Protein 3PH1 (pdb70)

Foldseek 3Di:
DQPQCVVLSCVFDPPFQKDKDKFFKAWDQDDDDDDLPVLLCVLVVCVVVVVCPDDVVDPDVCPDDPVVVVVVVVVVVVQQVVQVVCVVDDDTGDIWIWIDTLFWIKTFYPDWDDFFRKGWMWGDLDPSGPDIRIFIWTWHDWDDDPHTIMTITTGDDSDDSSSVSVSVSSVVVVVVVVVD/DQVLQVVLSCVFDPPFQKDKDKFFKEWDFDPDFDDLVVLLCVLVVVVVVVDDPDPVVVVVVVVVVVVQQVVQVVCVVPDPTGDIDIKIDTLFWIKAFYPAFDDFFGWTWMWTDLDPSGRDIRIFTWTWPDWDQDVVGTITTTTGDDSDDSSSVSVSVSSVVVVVVVVD/DDDCVCVFPVVLCCVFDPPFQKDKFKFQKAWDLAADQDDLVVLLCCLVVLVVPDDDDPPDPPPDVPPHPCVVVVVVVVVVVVQLVVQVVCVVDDDTGDMWIKIDTLFWIKTWYPDWDAFQRKTWMWGDLPVSGRDIRIFIWTFHDWDDPDPTIMTRTTTDDSDDSSSVSVSVSSVVVVVVVVVVD/DCVCVQPVPLCCVFDPPFQKDKFKFFKAWDQDPPQADLVVQLCVLVVVVVVVDDCDPCRPDVDDDDDPVVVVVVVVVVVVQQVVQVVCVPPDDTGDIDIKMDTLFWIKDFYPDWDDFFRKTWMWTDLDDSGPDIRIFIWTWHDWGDPVPTIMTRTTGDDSDDSSSVSVSVSSVVVVVVPVDD

Solvent-accessible surface area: 34922 Å² total; per-residue (Å²): 117,9,115,59,10,84,84,7,33,85,82,0,22,36,154,39,62,30,4,80,25,148,17,20,12,19,23,96,75,31,90,126,50,28,56,64,51,68,4,6,53,9,0,44,3,2,6,62,20,45,70,65,44,78,143,110,84,42,133,76,154,33,118,53,52,117,25,18,38,20,9,17,1,17,5,22,3,1,11,32,0,2,5,59,19,2,77,75,68,42,114,121,33,81,121,16,46,2,36,0,0,17,84,0,0,14,2,24,6,114,127,54,39,95,99,48,22,64,3,0,1,42,0,22,19,7,129,84,3,5,11,34,1,63,1,23,2,62,3,48,12,37,29,59,67,75,148,104,64,20,0,0,0,116,7,39,118,13,43,127,4,0,74,37,2,0,77,104,18,3,121,35,36,69,141,102,82,112,84,169,200,13,95,55,12,77,86,6,32,81,81,0,17,39,155,39,64,28,3,78,20,170,12,13,4,16,22,88,71,27,102,100,76,29,52,79,47,61,3,43,56,10,5,87,4,13,20,66,33,105,153,149,59,59,106,19,19,47,72,11,21,3,18,3,33,1,4,24,38,0,2,5,38,14,0,84,102,70,32,121,131,38,67,129,29,56,3,32,0,0,17,61,0,0,31,1,43,6,106,133,53,40,92,97,56,27,77,0,0,0,39,0,20,16,14,99,153,5,2,10,34,0,65,0,21,4,59,5,55,18,36,24,56,108,50,142,87,45,55,0,1,0,76,3,44,118,10,42,129,26,3,79,54,3,0,82,140,26,3,120,56,25,64,116,136,105,125,122,131,183,51,102,35,12,103,65,10,84,85,9,26,85,76,0,18,42,146,47,61,29,5,68,26,142,12,25,15,14,15,107,68,113,46,103,34,65,56,85,60,68,8,41,50,8,6,81,4,1,14,75,32,46,68,128,79,80,141,51,45,45,102,35,188,34,158,22,79,95,39,23,10,71,8,22,3,3,2,24,1,1,7,35,0,2,5,64,19,0,88,64,82,38,127,148,32,78,114,18,49,2,33,0,0,20,76,0,0,6,2,32,10,112,133,53,42,97,84,55,29,84,1,1,0,21,0,21,11,20,110,79,2,12,15,48,1,34,2,46,1,48,3,38,14,36,25,59,72,72,157,70,74,15,0,0,0,97,9,40,120,13,37,126,25,4,79,50,4,0,77,141,16,2,127,70,16,75,127,82,75,112,76,116,119,120,94,25,11,99,70,11,86,84,6,30,84,72,0,19,39,153,39,59,30,7,66,34,144,9,23,4,11,11,89,86,72,100,68,114,23,45,79,52,63,4,18,57,8,2,51,4,2,8,40,20,69,76,81,107,92,168,89,18,61,74,81,165,72,51,152,46,66,51,18,43,44,8,14,1,1,2,16,2,2,7,31,0,2,1,72,3,0,94,87,83,29,132,145,34,79,105,24,61,5,30,0,0,16,60,0,0,6,1,34,11,109,127,50,36,94,100,50,28,72,6,3,0,25,0,32,22,8,129,87,4,6,8,34,1,50,1,26,2,58,2,50,16,36,26,56,59,75,168,83,68,10,0,0,0,80,8,43,121,12,38,125,14,2,75,48,3,0,81,136,18,3,125,50,42,70,127,106,113,124,74,201

Structure (mmCIF, N/CA/C/O backbone):
data_3PH1
#
_entry.id   3PH1
#
_cell.length_a   58.840
_cell.length_b   89.360
_cell.length_c   87.340
_cell.angle_alpha   90.00
_cell.angle_beta   105.40
_cell.angle_gamma   90.00
#
_symmetry.space_group_name_H-M   'P 1 21 1'
#
loop_
_entity.id
_entity.type
_entity.pdbx_description
1 polymer 'Putative uncharacterized protein'
2 non-polymer 'ACETATE ION'
3 water water
#
loop_
_atom_site.group_PDB
_atom_site.id
_atom_site.type_symbol
_atom_site.label_atom_id
_atom_site.label_alt_id
_atom_site.label_comp_id
_atom_site.label_asym_id
_atom_site.label_entity_id
_atom_site.label_seq_id
_atom_site.pdbx_PDB_ins_code
_atom_site.Cartn_x
_atom_site.Cartn_y
_atom_site.Cartn_z
_atom_site.occupancy
_atom_site.B_iso_or_equiv
_atom_site.auth_seq_id
_atom_site.auth_comp_id
_atom_site.auth_asym_id
_atom_site.auth_atom_id
_atom_site.pdbx_PDB_model_num
ATOM 1 N N . LEU A 1 7 ? 14.626 26.237 50.032 1.00 85.32 4 LEU A N 1
ATOM 2 C CA . LEU A 1 7 ? 14.593 26.928 48.714 1.00 85.37 4 LEU A CA 1
ATOM 3 C C . LEU A 1 7 ? 13.446 27.926 48.667 1.00 84.91 4 LEU A C 1
ATOM 4 O O . LEU A 1 7 ? 12.293 27.569 48.904 1.00 85.52 4 LEU A O 1
ATOM 9 N N . GLY A 1 8 ? 13.769 29.178 48.363 1.00 84.25 5 GLY A N 1
ATOM 10 C CA . GLY A 1 8 ? 12.750 30.207 48.296 1.00 83.07 5 GLY A CA 1
ATOM 11 C C . GLY A 1 8 ? 13.228 31.524 48.874 1.00 82.56 5 GLY A C 1
ATOM 12 O O . GLY A 1 8 ? 12.754 32.592 48.485 1.00 82.32 5 GLY A O 1
ATOM 13 N N . THR A 1 9 ? 14.169 31.456 49.809 1.00 81.72 6 THR A N 1
ATOM 14 C CA . THR A 1 9 ? 14.694 32.666 50.424 1.00 80.96 6 THR A CA 1
ATOM 15 C C . THR A 1 9 ? 15.440 33.493 49.386 1.00 80.21 6 THR A C 1
ATOM 16 O O . THR A 1 9 ? 15.663 34.687 49.574 1.00 80.39 6 THR A O 1
ATOM 20 N N . LEU A 1 10 ? 15.815 32.845 48.289 1.00 78.45 7 LEU A N 1
ATOM 21 C CA . LEU A 1 10 ? 16.539 33.498 47.204 1.00 76.46 7 LEU A CA 1
ATOM 22 C C . LEU A 1 10 ? 15.818 34.756 46.732 1.00 74.76 7 LEU A C 1
ATOM 23 O O . LEU A 1 10 ? 16.440 35.665 46.183 1.00 74.68 7 LEU A O 1
ATOM 28 N N . ALA A 1 11 ? 14.507 34.802 46.950 1.00 73.30 8 ALA A N 1
ATOM 29 C CA . ALA A 1 11 ? 13.692 35.944 46.540 1.00 72.19 8 ALA A CA 1
ATOM 30 C C . ALA A 1 11 ? 12.569 36.203 47.544 1.00 71.02 8 ALA A C 1
ATOM 31 O O . ALA A 1 11 ? 11.387 36.024 47.237 1.00 70.82 8 ALA A O 1
ATOM 33 N N . PRO A 1 12 ? 12.928 36.652 48.756 1.00 69.03 9 PRO A N 1
ATOM 34 C CA . PRO A 1 12 ? 11.995 36.948 49.847 1.00 66.93 9 PRO A CA 1
ATOM 35 C C . PRO A 1 12 ? 10.770 37.772 49.457 1.00 64.70 9 PRO A C 1
ATOM 36 O O . PRO A 1 12 ? 9.635 37.377 49.722 1.00 63.65 9 PRO A O 1
ATOM 40 N N . ALA A 1 13 ? 10.996 38.920 48.835 1.00 62.21 10 ALA A N 1
ATOM 41 C CA . ALA A 1 13 ? 9.882 39.770 48.455 1.00 60.70 10 ALA A CA 1
ATOM 42 C C . ALA A 1 13 ? 8.993 39.113 47.409 1.00 59.53 10 ALA A C 1
ATOM 43 O O . ALA A 1 13 ? 7.771 39.176 47.515 1.00 59.59 10 ALA A O 1
ATOM 45 N N . ALA A 1 14 ? 9.601 38.472 46.414 1.00 57.60 11 ALA A N 1
ATOM 46 C CA . ALA A 1 14 ? 8.839 37.823 45.345 1.00 57.44 11 ALA A CA 1
ATOM 47 C C . ALA A 1 14 ? 8.041 36.613 45.818 1.00 56.88 11 ALA A C 1
ATOM 48 O O . ALA A 1 14 ? 6.988 36.304 45.266 1.00 57.28 11 ALA A O 1
ATOM 50 N N . ASP A 1 15 ? 8.549 35.930 46.838 1.00 56.47 12 ASP A N 1
ATOM 51 C CA . ASP A 1 15 ? 7.883 34.747 47.371 1.00 55.59 12 ASP A CA 1
ATOM 52 C C . ASP A 1 15 ? 6.701 35.172 48.244 1.00 55.21 12 ASP A C 1
ATOM 53 O O . ASP A 1 15 ? 5.697 34.460 48.355 1.00 54.23 12 ASP A O 1
ATOM 58 N N . THR A 1 16 ? 6.822 36.347 48.853 1.00 53.98 13 THR A N 1
ATOM 59 C CA . THR A 1 16 ? 5.760 36.883 49.692 1.00 52.43 13 THR A CA 1
ATOM 60 C C . THR A 1 16 ? 4.652 37.456 48.810 1.00 51.14 13 THR A C 1
ATOM 61 O O . THR A 1 16 ? 3.465 37.313 49.115 1.00 50.96 13 THR A O 1
ATOM 65 N N . GLU A 1 17 ? 5.032 38.093 47.709 1.00 48.18 14 GLU A N 1
ATOM 66 C CA . GLU A 1 17 ? 4.030 38.666 46.826 1.00 47.47 14 GLU A CA 1
ATOM 67 C C . GLU A 1 17 ? 3.173 37.604 46.154 1.00 44.77 14 GLU A C 1
ATOM 68 O O . GLU A 1 17 ? 1.975 37.797 45.970 1.00 43.16 14 GLU A O 1
ATOM 74 N N . LEU A 1 18 ? 3.795 36.490 45.786 1.00 42.10 15 LEU A N 1
ATOM 75 C CA . LEU A 1 18 ? 3.089 35.415 45.106 1.00 42.59 15 LEU A CA 1
ATOM 76 C C . LEU A 1 18 ? 2.413 34.362 45.981 1.00 42.99 15 LEU A C 1
ATOM 77 O O . LEU A 1 18 ? 1.410 33.777 45.564 1.00 43.48 15 LEU A O 1
ATOM 82 N N . PHE A 1 19 ? 2.932 34.123 47.184 1.00 41.61 16 PHE A N 1
ATOM 83 C CA . PHE A 1 19 ? 2.352 33.082 48.031 1.00 41.48 16 PHE A CA 1
ATOM 84 C C . PHE A 1 19 ? 1.862 33.446 49.433 1.00 41.87 16 PHE A C 1
ATOM 85 O O . PHE A 1 19 ? 1.491 32.554 50.205 1.00 42.03 16 PHE A O 1
ATOM 93 N N . ALA A 1 20 ? 1.839 34.729 49.772 1.00 40.66 17 ALA A N 1
ATOM 94 C CA . ALA A 1 20 ? 1.393 35.119 51.108 1.00 40.55 17 ALA A CA 1
ATOM 95 C C . ALA A 1 20 ? -0.127 35.153 51.263 1.00 40.55 17 ALA A C 1
ATOM 96 O O . ALA A 1 20 ? -0.840 35.757 50.456 1.00 38.97 17 ALA A O 1
ATOM 98 N N . ASP A 1 21 ? -0.608 34.495 52.316 1.00 38.02 18 ASP A N 1
ATOM 99 C CA . ASP A 1 21 ? -2.028 34.443 52.623 1.00 37.62 18 ASP A CA 1
ATOM 100 C C . ASP A 1 21 ? -2.853 33.950 51.426 1.00 36.24 18 ASP A C 1
ATOM 101 O O . ASP A 1 21 ? -3.881 34.533 51.081 1.00 34.90 18 ASP A O 1
ATOM 106 N N . THR A 1 22 ? -2.397 32.871 50.792 1.00 35.11 19 THR A N 1
ATOM 107 C CA . THR A 1 22 ? -3.111 32.307 49.652 1.00 33.85 19 THR A CA 1
ATOM 108 C C . THR A 1 22 ? -2.659 30.875 49.389 1.00 34.03 19 THR A C 1
ATOM 109 O O . THR A 1 22 ? -1.480 30.553 49.533 1.00 33.33 19 THR A O 1
ATOM 113 N N . LEU A 1 23 ? -3.605 30.017 49.007 1.00 34.92 20 LEU A N 1
ATOM 114 C CA . LEU A 1 23 ? -3.314 28.611 48.735 1.00 36.08 20 LEU A CA 1
ATOM 115 C C . LEU A 1 23 ? -2.165 28.460 47.739 1.00 37.57 20 LEU A C 1
ATOM 116 O O . LEU A 1 23 ? -2.240 28.942 46.612 1.00 37.28 20 LEU A O 1
ATOM 121 N N . SER A 1 24 ? -1.101 27.799 48.173 1.00 37.55 21 SER A N 1
ATOM 122 C CA . SER A 1 24 ? 0.070 27.565 47.336 1.00 41.07 21 SER A CA 1
ATOM 123 C C . SER A 1 24 ? 0.403 26.082 47.397 1.00 43.53 21 SER A C 1
ATOM 124 O O . SER A 1 24 ? 0.643 25.536 48.474 1.00 43.82 21 SER A O 1
ATOM 127 N N . CYS A 1 25 ? 0.415 25.436 46.237 1.00 44.78 22 CYS A N 1
ATOM 128 C CA . CYS A 1 25 ? 0.696 24.011 46.173 1.00 46.95 22 CYS A CA 1
ATOM 129 C C . CYS A 1 25 ? 2.101 23.696 45.651 1.00 48.02 22 CYS A C 1
ATOM 130 O O . CYS A 1 25 ? 2.652 24.409 44.800 1.00 46.32 22 CYS A O 1
ATOM 133 N N . GLU A 1 26 ? 2.673 22.621 46.185 1.00 48.44 23 GLU A N 1
ATOM 134 C CA . GLU A 1 26 ? 4.003 22.161 45.803 1.00 49.89 23 GLU A CA 1
ATOM 135 C C . GLU A 1 26 ? 3.786 20.820 45.117 1.00 49.14 23 GLU A C 1
ATOM 136 O O . GLU A 1 26 ? 3.405 19.842 45.763 1.00 50.46 23 GLU A O 1
ATOM 142 N N . LEU A 1 27 ? 4.012 20.777 43.808 1.00 47.94 24 LEU A N 1
ATOM 143 C CA . LEU A 1 27 ? 3.813 19.553 43.046 1.00 46.64 24 LEU A CA 1
ATOM 144 C C . LEU A 1 27 ? 4.778 19.458 41.882 1.00 47.15 24 LEU A C 1
ATOM 145 O O . LEU A 1 27 ? 5.488 20.413 41.567 1.00 46.67 24 LEU A O 1
ATOM 150 N N . ARG A 1 28 ? 4.792 18.300 41.234 1.00 47.06 25 ARG A N 1
ATOM 151 C CA . ARG A 1 28 ? 5.671 18.098 40.097 1.00 47.45 25 ARG A CA 1
ATOM 152 C C . ARG A 1 28 ? 4.849 17.835 38.844 1.00 46.39 25 ARG A C 1
ATOM 153 O O . ARG A 1 28 ? 3.936 17.005 38.844 1.00 44.97 25 ARG A O 1
ATOM 161 N N . LEU A 1 29 ? 5.167 18.565 37.783 1.00 44.39 26 LEU A N 1
ATOM 162 C CA . LEU A 1 29 ? 4.484 18.400 36.508 1.00 44.58 26 LEU A CA 1
ATOM 163 C C . LEU A 1 29 ? 5.225 19.131 35.402 1.00 42.07 26 LEU A C 1
ATOM 164 O O . LEU A 1 29 ? 6.057 19.995 35.671 1.00 38.71 26 LEU A O 1
ATOM 169 N N . PRO A 1 30 ? 4.980 18.749 34.137 1.00 42.10 27 PRO A N 1
ATOM 170 C CA . PRO A 1 30 ? 5.686 19.457 33.068 1.00 41.85 27 PRO A CA 1
ATOM 171 C C . PRO A 1 30 ? 5.302 20.933 33.063 1.00 42.02 27 PRO A C 1
ATOM 172 O O . PRO A 1 30 ? 4.120 21.287 33.009 1.00 42.76 27 PRO A O 1
ATOM 176 N N . ALA A 1 31 ? 6.309 21.793 33.141 1.00 41.50 28 ALA A N 1
ATOM 177 C CA . ALA A 1 31 ? 6.080 23.227 33.164 1.00 42.01 28 ALA A CA 1
ATOM 178 C C . ALA A 1 31 ? 7.311 23.941 32.641 1.00 43.17 28 ALA A C 1
ATOM 179 O O . ALA A 1 31 ? 8.412 23.394 32.668 1.00 44.11 28 ALA A O 1
ATOM 181 N N . GLY A 1 32 ? 7.122 25.165 32.167 1.00 42.87 29 GLY A N 1
ATOM 182 C CA . GLY A 1 32 ? 8.232 25.939 31.646 1.00 42.26 29 GLY A CA 1
ATOM 183 C C . GLY A 1 32 ? 7.798 27.368 31.395 1.00 42.51 29 GLY A C 1
ATOM 184 O O . GLY A 1 32 ? 6.599 27.663 31.392 1.00 42.44 29 GLY A O 1
ATOM 185 N N . PHE A 1 33 ? 8.767 28.262 31.219 1.00 40.55 30 PHE A N 1
ATOM 186 C CA . PHE A 1 33 ? 8.472 29.660 30.942 1.00 39.73 30 PHE A CA 1
ATOM 187 C C . PHE A 1 33 ? 9.008 29.964 29.552 1.00 41.25 30 PHE A C 1
ATOM 188 O O . PHE A 1 33 ? 10.178 29.726 29.271 1.00 39.26 30 PHE A O 1
ATOM 196 N N . HIS A 1 34 ? 8.138 30.474 28.687 1.00 43.52 31 HIS A N 1
ATOM 197 C CA . HIS A 1 34 ? 8.507 30.794 27.317 1.00 45.58 31 HIS A CA 1
ATOM 198 C C . HIS A 1 34 ? 8.418 32.290 27.048 1.00 45.93 31 HIS A C 1
ATOM 199 O O . HIS A 1 34 ? 7.338 32.885 27.096 1.00 44.67 31 HIS A O 1
ATOM 206 N N . VAL A 1 35 ? 9.571 32.890 26.768 1.00 47.35 32 VAL A N 1
ATOM 207 C CA . VAL A 1 35 ? 9.652 34.317 26.484 1.00 46.40 32 VAL A CA 1
ATOM 208 C C . VAL A 1 35 ? 9.023 34.577 25.124 1.00 46.91 32 VAL A C 1
ATOM 209 O O . VAL A 1 35 ? 9.653 34.385 24.086 1.00 46.17 32 VAL A O 1
ATOM 213 N N . THR A 1 36 ? 7.768 34.995 25.130 1.00 49.01 33 THR A N 1
ATOM 214 C CA . THR A 1 36 ? 7.079 35.277 23.886 1.00 50.70 33 THR A CA 1
ATOM 215 C C . THR A 1 36 ? 6.518 36.681 23.898 1.00 53.42 33 THR A C 1
ATOM 216 O O . THR A 1 36 ? 6.185 37.219 24.952 1.00 52.06 33 THR A O 1
ATOM 220 N N . ALA A 1 37 ? 6.429 37.277 22.719 1.00 57.29 34 ALA A N 1
ATOM 221 C CA . ALA A 1 37 ? 5.900 38.618 22.604 1.00 61.44 34 ALA A CA 1
ATOM 222 C C . ALA A 1 37 ? 4.525 38.603 23.226 1.00 64.22 34 ALA A C 1
ATOM 223 O O . ALA A 1 37 ? 4.332 39.102 24.334 1.00 66.80 34 ALA A O 1
ATOM 225 N N . ASP A 1 38 ? 3.572 37.998 22.528 1.00 65.98 35 ASP A N 1
ATOM 226 C CA . ASP A 1 38 ? 2.218 37.964 23.031 1.00 68.44 35 ASP A CA 1
ATOM 227 C C . ASP A 1 38 ? 1.505 36.621 22.862 1.00 68.38 35 ASP A C 1
ATOM 228 O O . ASP A 1 38 ? 1.342 36.125 21.745 1.00 68.14 35 ASP A O 1
ATOM 233 N N . PRO A 1 39 ? 1.097 36.004 23.987 1.00 67.50 36 PRO A N 1
ATOM 234 C CA . PRO A 1 39 ? 0.389 34.720 24.019 1.00 67.31 36 PRO A CA 1
ATOM 235 C C . PRO A 1 39 ? -1.105 35.057 24.086 1.00 65.63 36 PRO A C 1
ATOM 236 O O . PRO A 1 39 ? -1.729 35.379 23.074 1.00 66.43 36 PRO A O 1
ATOM 240 N N . GLY A 1 40 ? -1.672 34.981 25.283 1.00 63.18 37 GLY A N 1
ATOM 241 C CA . GLY A 1 40 ? -3.061 35.352 25.445 1.00 58.88 37 GLY A CA 1
ATOM 242 C C . GLY A 1 40 ? -4.164 34.321 25.502 1.00 55.06 37 GLY A C 1
ATOM 243 O O . GLY A 1 40 ? -3.950 33.110 25.502 1.00 54.28 37 GLY A O 1
ATOM 244 N N . SER A 1 41 ? -5.370 34.873 25.556 1.00 52.19 38 SER A N 1
ATOM 245 C CA . SER A 1 41 ? -6.622 34.149 25.627 1.00 46.28 38 SER A CA 1
ATOM 246 C C . SER A 1 41 ? -6.881 33.517 26.983 1.00 43.76 38 SER A C 1
ATOM 247 O O . SER A 1 41 ? -6.448 32.401 27.280 1.00 40.44 38 SER A O 1
ATOM 250 N N . HIS A 1 42 ? -7.600 34.265 27.802 1.00 41.31 39 HIS A N 1
ATOM 251 C CA . HIS A 1 42 ? -7.980 33.820 29.121 1.00 39.21 39 HIS A CA 1
ATOM 252 C C . HIS A 1 42 ? -9.079 32.801 28.896 1.00 36.92 39 HIS A C 1
ATOM 253 O O . HIS A 1 42 ? -9.167 31.800 29.602 1.00 36.19 39 HIS A O 1
ATOM 260 N N . ALA A 1 43 ? -9.911 33.078 27.893 1.00 34.02 40 ALA A N 1
ATOM 261 C CA . ALA A 1 43 ? -11.030 32.210 27.531 1.00 32.43 40 ALA A CA 1
ATOM 262 C C . ALA A 1 43 ? -10.571 30.781 27.259 1.00 30.18 40 ALA A C 1
ATOM 263 O O . ALA A 1 43 ? -11.212 29.829 27.681 1.00 29.00 40 ALA A O 1
ATOM 265 N N . THR A 1 44 ? -9.463 30.641 26.543 1.00 27.34 41 THR A N 1
ATOM 266 C CA . THR A 1 44 ? -8.922 29.318 26.226 1.00 27.58 41 THR A CA 1
ATOM 267 C C . THR A 1 44 ? -8.383 28.640 27.493 1.00 27.47 41 THR A C 1
ATOM 268 O O . THR A 1 44 ? -8.551 27.434 27.688 1.00 24.66 41 THR A O 1
ATOM 272 N N . ALA A 1 45 ? -7.747 29.431 28.350 1.00 25.66 42 ALA A N 1
ATOM 273 C CA . ALA A 1 45 ? -7.201 28.934 29.601 1.00 26.64 42 ALA A CA 1
ATOM 274 C C . ALA A 1 45 ? -8.328 28.484 30.547 1.00 25.58 42 ALA A C 1
ATOM 275 O O . ALA A 1 45 ? -8.248 27.413 31.149 1.00 23.83 42 ALA A O 1
ATOM 277 N N . GLU A 1 46 ? -9.378 29.298 30.661 1.00 26.79 43 GLU A N 1
ATOM 278 C CA . GLU A 1 46 ? -10.507 28.984 31.535 1.00 27.51 43 GLU A CA 1
ATOM 279 C C . GLU A 1 46 ? -11.264 27.754 31.023 1.00 27.42 43 GLU A C 1
ATOM 280 O O . GLU A 1 46 ? -11.603 26.855 31.800 1.00 26.47 43 GLU A O 1
ATOM 286 N N . THR A 1 47 ? -11.512 27.716 29.718 1.00 25.73 44 THR A 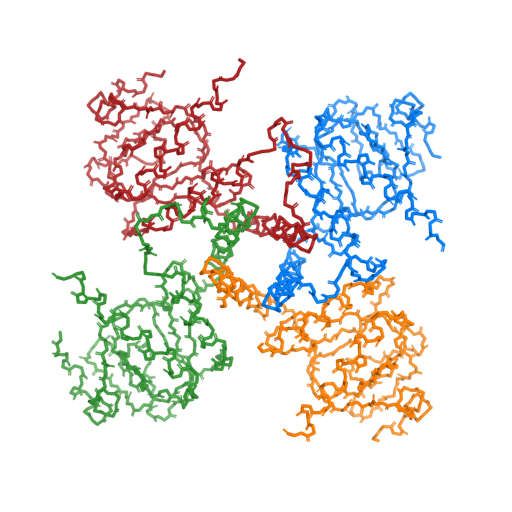N 1
ATOM 287 C CA . THR A 1 47 ? -12.208 26.584 29.116 1.00 25.33 44 THR A CA 1
ATOM 288 C C . THR A 1 47 ? -11.445 25.315 29.487 1.00 24.42 44 THR A C 1
ATOM 289 O O . THR A 1 47 ? -12.035 24.335 29.911 1.00 26.51 44 THR A O 1
ATOM 293 N N . LEU A 1 48 ? -10.127 25.341 29.340 1.00 22.25 45 LEU A N 1
ATOM 294 C CA . LEU A 1 48 ? -9.333 24.172 29.668 1.00 23.58 45 LEU A CA 1
ATOM 295 C C . LEU A 1 48 ? -9.482 23.715 31.127 1.00 24.20 45 LEU A C 1
ATOM 296 O O . LEU A 1 48 ? -9.746 22.542 31.387 1.00 24.98 45 LEU A O 1
ATOM 301 N N . LEU A 1 49 ? -9.313 24.636 32.072 1.00 24.51 46 LEU A N 1
ATOM 302 C CA . LEU A 1 49 ? -9.422 24.290 33.482 1.00 23.58 46 LEU A CA 1
ATOM 303 C C . LEU A 1 49 ? -10.818 23.838 33.879 1.00 24.71 46 LEU A C 1
ATOM 304 O O . LEU A 1 49 ? -10.962 22.845 34.580 1.00 26.72 46 LEU A O 1
ATOM 309 N N . ARG A 1 50 ? -11.849 24.555 33.438 1.00 24.93 47 ARG A N 1
ATOM 310 C CA . ARG A 1 50 ? -13.204 24.164 33.787 1.00 26.44 47 ARG A CA 1
ATOM 311 C C . ARG A 1 50 ? -13.549 22.806 33.207 1.00 27.23 47 ARG A C 1
ATOM 312 O O . ARG A 1 50 ? -14.120 21.950 33.888 1.00 25.92 47 ARG A O 1
ATOM 320 N N . SER A 1 51 ? -13.194 22.592 31.953 1.00 25.86 48 SER A N 1
ATOM 321 C CA . SER A 1 51 ? -13.508 21.321 31.336 1.00 28.51 48 SER A CA 1
ATOM 322 C C . SER A 1 51 ? -12.763 20.183 31.997 1.00 29.47 48 SER A C 1
ATOM 323 O O . SER A 1 51 ? -13.336 19.116 32.229 1.00 29.55 48 SER A O 1
ATOM 326 N N . LEU A 1 52 ? -11.494 20.416 32.319 1.00 31.59 49 LEU A N 1
ATOM 327 C CA . LEU A 1 52 ? -10.688 19.391 32.971 1.00 33.87 49 LEU A CA 1
ATOM 328 C C . LEU A 1 52 ? -11.359 18.947 34.256 1.00 34.46 49 LEU A C 1
ATOM 329 O O . LEU A 1 52 ? -11.507 17.752 34.505 1.00 35.06 49 LEU A O 1
ATOM 334 N N . GLY A 1 53 ? -11.760 19.931 35.058 1.00 34.63 50 GLY A N 1
ATOM 335 C CA . GLY A 1 53 ? -12.400 19.677 36.328 1.00 35.03 50 GLY A CA 1
ATOM 336 C C . GLY A 1 53 ? -13.634 18.812 36.231 1.00 36.87 50 GLY A C 1
ATOM 337 O O . GLY A 1 53 ? -13.820 17.907 37.047 1.00 36.98 50 GLY A O 1
ATOM 338 N N . GLN A 1 54 ? -14.486 19.087 35.250 1.00 35.99 51 GLN A N 1
ATOM 339 C CA . GLN A 1 54 ? -15.697 18.297 35.085 1.00 38.46 51 GLN A CA 1
ATOM 340 C C . GLN A 1 54 ? -15.374 16.848 34.753 1.00 38.72 51 GLN A C 1
ATOM 341 O O . GLN A 1 54 ? -15.960 15.939 35.338 1.00 38.51 51 GLN A O 1
ATOM 347 N N . VAL A 1 55 ? -14.431 16.637 33.834 1.00 39.40 52 VAL A N 1
ATOM 348 C CA . VAL A 1 55 ? -14.044 15.285 33.437 1.00 40.36 52 VAL A CA 1
ATOM 349 C C . VAL A 1 55 ? -13.208 14.620 34.535 1.00 43.90 52 VAL A C 1
ATOM 350 O O . VAL A 1 55 ? -13.097 13.397 34.589 1.00 41.19 52 VAL A O 1
ATOM 354 N N . GLU A 1 56 ? -12.628 15.431 35.414 1.00 47.67 53 GLU A N 1
ATOM 355 C CA . GLU A 1 56 ? -11.824 14.907 36.515 1.00 53.12 53 GLU A CA 1
ATOM 356 C C . GLU A 1 56 ? -12.761 14.287 37.555 1.00 56.65 53 GLU A C 1
ATOM 357 O O . GLU A 1 56 ? -12.466 13.233 38.117 1.00 56.20 53 GLU A O 1
ATOM 363 N N . ASP A 1 57 ? -13.896 14.946 37.797 1.00 62.14 54 ASP A N 1
ATOM 364 C CA . ASP A 1 57 ? -14.887 14.463 38.762 1.00 67.58 54 ASP A CA 1
ATOM 365 C C . ASP A 1 57 ? -15.661 13.267 38.206 1.00 70.95 54 ASP A C 1
ATOM 366 O O . ASP A 1 57 ? -16.239 12.480 38.960 1.00 70.90 54 ASP A O 1
ATOM 371 N N . LEU A 1 58 ? -15.675 13.143 36.882 1.00 74.63 55 LEU A N 1
ATOM 372 C CA . LEU A 1 58 ? -16.354 12.036 36.220 1.00 78.98 55 LEU A CA 1
ATOM 373 C C . LEU A 1 58 ? -15.666 10.769 36.725 1.00 82.74 55 LEU A C 1
ATOM 374 O O . LEU A 1 58 ? -16.159 9.657 36.535 1.00 83.77 55 LEU A O 1
ATOM 379 N N . ARG A 1 59 ? -14.520 10.954 37.375 1.00 87.19 56 ARG A N 1
ATOM 380 C CA . ARG A 1 59 ? -13.743 9.844 37.916 1.00 91.52 56 ARG A CA 1
ATOM 381 C C . ARG A 1 59 ? -14.300 9.333 39.246 1.00 94.56 56 ARG A C 1
ATOM 382 O O . ARG A 1 59 ? -14.263 10.032 40.261 1.00 94.64 56 ARG A O 1
ATOM 384 N N . SER A 1 60 ? -14.813 8.104 39.219 1.00 98.59 57 SER A N 1
ATOM 385 C CA . SER A 1 60 ? -15.378 7.435 40.389 1.00 102.33 57 SER A CA 1
ATOM 386 C C . SER A 1 60 ? -16.244 8.346 41.265 1.00 104.87 57 SER A C 1
ATOM 387 O O . SER A 1 60 ? -16.916 9.249 40.758 1.00 105.02 57 SER A O 1
ATOM 390 N N . GLU A 1 61 ? -16.220 8.103 42.577 1.00 107.72 58 GLU A N 1
ATOM 391 C CA . GLU A 1 61 ? -17.013 8.879 43.532 1.00 110.27 58 GLU A CA 1
ATOM 392 C C . GLU A 1 61 ? -18.482 8.770 43.153 1.00 111.84 58 GLU A C 1
ATOM 393 O O . GLU A 1 61 ? -19.015 9.623 42.439 1.00 112.17 58 GLU A O 1
ATOM 399 N N . ASP A 1 62 ? -19.121 7.708 43.641 1.00 113.44 59 ASP A N 1
ATOM 400 C CA . ASP A 1 62 ? -20.526 7.419 43.362 1.00 114.93 59 ASP A CA 1
ATOM 401 C C . ASP A 1 62 ? -20.553 6.709 42.007 1.00 115.69 59 ASP A C 1
ATOM 402 O O . ASP A 1 62 ? -21.556 6.107 41.617 1.00 115.82 59 ASP A O 1
ATOM 407 N N . SER A 1 63 ? -19.422 6.786 41.308 1.00 116.22 60 SER A N 1
ATOM 408 C CA . SER A 1 63 ? -19.239 6.166 39.999 1.00 116.57 60 SER A CA 1
ATOM 409 C C . SER A 1 63 ? -20.184 6.702 38.925 1.00 117.16 60 SER A C 1
ATOM 410 O O . SER A 1 63 ? -19.925 6.541 37.732 1.00 117.23 60 SER A O 1
ATOM 413 N N . SER A 1 64 ? -21.275 7.339 39.346 1.00 117.74 61 SER A N 1
ATOM 414 C CA . SER A 1 64 ? -22.247 7.893 38.407 1.00 118.14 61 SER A CA 1
ATOM 415 C C . SER A 1 64 ? -23.405 8.605 39.107 1.00 118.33 61 SER A C 1
ATOM 416 O O . SER A 1 64 ? -23.964 8.096 40.081 1.00 118.40 61 SER A O 1
ATOM 419 N N . GLU A 1 65 ? -23.756 9.787 38.602 1.00 118.39 62 GLU A N 1
ATOM 420 C CA . GLU A 1 65 ? -24.853 10.581 39.154 1.00 118.18 62 GLU A CA 1
ATOM 421 C C . GLU A 1 65 ? -26.166 9.831 38.955 1.00 117.84 62 GLU A C 1
ATOM 422 O O . GLU A 1 65 ? -27.159 10.090 39.637 1.00 117.81 62 GLU A O 1
ATOM 428 N N . GLU A 1 66 ? -26.150 8.902 38.004 1.00 117.33 63 GLU A N 1
ATOM 429 C CA . GLU A 1 66 ? -27.307 8.078 37.680 1.00 116.56 63 GLU A CA 1
ATOM 430 C C . GLU A 1 66 ? -26.967 7.180 36.496 1.00 115.78 63 GLU A C 1
ATOM 431 O O . GLU A 1 66 ? -26.982 7.622 35.347 1.00 115.82 63 GLU A O 1
ATOM 437 N N . ARG A 1 67 ? -26.652 5.922 36.793 1.00 114.71 64 ARG A N 1
ATOM 438 C CA . ARG A 1 67 ? -26.301 4.934 35.779 1.00 113.55 64 ARG A CA 1
ATOM 439 C C . ARG A 1 67 ? -27.100 5.088 34.480 1.00 112.39 64 ARG A C 1
ATOM 440 O O . ARG A 1 67 ? -26.622 5.699 33.522 1.00 112.30 64 ARG A O 1
ATOM 448 N N . GLY A 1 68 ? -28.310 4.536 34.447 1.00 110.66 65 GLY A N 1
ATOM 449 C CA . GLY A 1 68 ? -29.136 4.641 33.256 1.00 108.07 65 GLY A CA 1
ATOM 450 C C . GLY A 1 68 ? -29.491 6.083 32.940 1.00 106.35 65 GLY A C 1
ATOM 451 O O . GLY A 1 68 ? -28.863 6.715 32.091 1.00 106.57 65 GLY A O 1
ATOM 452 N N . GLU A 1 69 ? -30.505 6.602 33.626 1.00 104.43 66 GLU A N 1
ATOM 453 C CA . GLU A 1 69 ? -30.951 7.980 33.436 1.00 102.67 66 GLU A CA 1
ATOM 454 C C . GLU A 1 69 ? -31.414 8.255 32.002 1.00 100.81 66 GLU A C 1
ATOM 455 O O . GLU A 1 69 ? -32.387 7.665 31.530 1.00 100.98 66 GLU A O 1
ATOM 461 N N . LEU A 1 70 ? -30.716 9.153 31.315 1.00 98.03 67 LEU A N 1
ATOM 462 C CA . LEU A 1 70 ? -31.054 9.519 29.944 1.00 95.17 67 LEU A CA 1
ATOM 463 C C . LEU A 1 70 ? -31.109 8.325 28.991 1.00 92.71 67 LEU A C 1
ATOM 464 O O . LEU A 1 70 ? -30.703 7.216 29.343 1.00 92.34 67 LEU A O 1
ATOM 469 N N . PRO A 1 71 ? -31.624 8.541 27.767 1.00 90.07 68 PRO A N 1
ATOM 470 C CA . PRO A 1 71 ? -31.733 7.487 26.756 1.00 87.73 68 PRO A CA 1
ATOM 471 C C . PRO A 1 71 ? -30.427 6.729 26.566 1.00 85.60 68 PRO A C 1
ATOM 472 O O . PRO A 1 71 ? -29.345 7.278 26.764 1.00 86.07 68 PRO A O 1
ATOM 476 N N . LEU A 1 72 ? -30.532 5.468 26.172 1.00 82.71 69 LEU A N 1
ATOM 477 C CA . LEU A 1 72 ? -29.352 4.649 25.958 1.00 79.38 69 LEU A CA 1
ATOM 478 C C . LEU A 1 72 ? -28.467 5.194 24.833 1.00 76.64 69 LEU A C 1
ATOM 479 O O . LEU A 1 72 ? -27.246 5.049 24.879 1.00 76.47 69 LEU A O 1
ATOM 484 N N . LEU A 1 73 ? -29.075 5.822 23.827 1.00 72.75 70 LEU A N 1
ATOM 485 C CA . LEU A 1 73 ? -28.309 6.375 22.709 1.00 68.45 70 LEU A CA 1
ATOM 486 C C . LEU A 1 73 ? -27.310 7.409 23.215 1.00 65.32 70 LEU A C 1
ATOM 487 O O . LEU A 1 73 ? -26.179 7.495 22.735 1.00 63.33 70 LEU A O 1
ATOM 492 N N . VAL A 1 74 ? -27.748 8.197 24.189 1.00 62.39 71 VAL A N 1
ATOM 493 C CA . VAL A 1 74 ? -26.912 9.234 24.778 1.00 59.47 71 VAL A CA 1
ATOM 494 C C . VAL A 1 74 ? -25.689 8.640 25.472 1.00 57.87 71 VAL A C 1
ATOM 495 O O . VAL A 1 74 ? -24.564 9.082 25.246 1.00 57.26 71 VAL A O 1
ATOM 499 N N . GLN A 1 75 ? -25.916 7.639 26.317 1.00 56.10 72 GLN A N 1
ATOM 500 C CA . GLN A 1 75 ? -24.833 6.986 27.045 1.00 54.89 72 GLN A CA 1
ATOM 501 C C . GLN A 1 75 ? -23.751 6.529 26.075 1.00 51.65 72 GLN A C 1
ATOM 502 O O . GLN A 1 75 ? -22.559 6.689 26.320 1.00 51.00 72 GLN A O 1
ATOM 508 N N . ARG A 1 76 ? -24.191 5.968 24.959 1.00 48.08 73 ARG A N 1
ATOM 509 C CA . ARG A 1 76 ? -23.303 5.474 23.931 1.00 45.94 73 ARG A CA 1
ATOM 510 C C . ARG A 1 76 ? -22.552 6.615 23.182 1.00 43.99 73 ARG A C 1
ATOM 511 O O . ARG A 1 76 ? -21.381 6.455 22.816 1.00 41.94 73 ARG A O 1
ATOM 519 N N . MET A 1 77 ? -23.217 7.753 22.962 1.00 41.35 74 MET A N 1
ATOM 520 C CA . MET A 1 77 ? -22.555 8.888 22.303 1.00 38.73 74 MET A CA 1
ATOM 521 C C . MET A 1 77 ? -21.439 9.363 23.234 1.00 37.01 74 MET A C 1
ATOM 522 O O . MET A 1 77 ? -20.343 9.705 22.780 1.00 37.98 74 MET A O 1
ATOM 527 N N . ASP A 1 78 ? -21.723 9.389 24.535 1.00 35.67 75 ASP A N 1
ATOM 528 C CA . ASP A 1 78 ? -20.734 9.805 25.528 1.00 35.65 75 ASP A CA 1
ATOM 529 C C . ASP A 1 78 ? -19.508 8.899 25.458 1.00 34.78 75 ASP A C 1
ATOM 530 O O . ASP A 1 78 ? -18.370 9.355 25.613 1.00 34.73 75 ASP A O 1
ATOM 535 N N . ALA A 1 79 ? -19.743 7.613 25.222 1.00 32.42 76 ALA A N 1
ATOM 536 C CA . ALA A 1 79 ? -18.655 6.656 25.120 1.00 30.41 76 ALA A CA 1
ATOM 537 C C . ALA A 1 79 ? -17.778 7.024 23.932 1.00 29.54 76 ALA A C 1
ATOM 538 O O . ALA A 1 79 ? -16.553 7.076 24.049 1.00 29.25 76 ALA A O 1
ATOM 540 N N . LYS A 1 80 ? -18.412 7.292 22.793 1.00 29.92 77 LYS A N 1
ATOM 541 C CA . LYS A 1 80 ? -17.686 7.672 21.581 1.00 30.53 77 LYS A CA 1
ATOM 542 C C . LYS A 1 80 ? -16.826 8.910 21.842 1.00 29.05 77 LYS A C 1
ATOM 543 O O . LYS A 1 80 ? -15.730 9.042 21.289 1.00 29.92 77 LYS A O 1
ATOM 549 N N . LEU A 1 81 ? -17.335 9.817 22.674 1.00 27.62 78 LEU A N 1
ATOM 550 C CA . LEU A 1 81 ? -16.593 11.019 23.025 1.00 28.04 78 LEU A CA 1
ATOM 551 C C . LEU A 1 81 ? -15.317 10.633 23.755 1.00 27.54 78 LEU A C 1
ATOM 552 O O . LEU A 1 81 ? -14.247 11.152 23.447 1.00 24.90 78 LEU A O 1
ATOM 557 N N . ASP A 1 82 ? -15.437 9.712 24.716 1.00 27.84 79 ASP A N 1
ATOM 558 C CA . ASP A 1 82 ? -14.286 9.232 25.477 1.00 27.91 79 ASP A CA 1
ATOM 559 C C . ASP A 1 82 ? -13.246 8.673 24.514 1.00 26.48 79 ASP A C 1
ATOM 560 O O . ASP A 1 82 ? -12.053 8.951 24.637 1.00 25.70 79 ASP A O 1
ATOM 565 N N . LEU A 1 83 ? -13.713 7.889 23.549 1.00 25.12 80 LEU A N 1
ATOM 566 C CA . LEU A 1 83 ? -12.831 7.299 22.553 1.00 24.84 80 LEU A CA 1
ATOM 567 C C . LEU A 1 83 ? -12.142 8.371 21.704 1.00 23.66 80 LEU A C 1
ATOM 568 O O . LEU A 1 83 ? -10.935 8.341 21.530 1.00 22.47 80 LEU A O 1
ATOM 573 N N . ILE A 1 84 ? -12.914 9.327 21.191 1.00 24.10 81 ILE A N 1
ATOM 574 C CA . ILE A 1 84 ? -12.356 10.395 20.361 1.00 23.11 81 ILE A CA 1
ATOM 575 C C . ILE A 1 84 ? -11.284 11.165 21.121 1.00 23.53 81 ILE A C 1
ATOM 576 O O . ILE A 1 84 ? -10.195 11.393 20.606 1.00 22.29 81 ILE A O 1
ATOM 581 N N . LEU A 1 85 ? -11.585 11.549 22.356 1.00 22.59 82 LEU A N 1
ATOM 582 C CA . LEU A 1 85 ? -10.629 12.304 23.153 1.00 23.80 82 LEU A CA 1
ATOM 583 C C . LEU A 1 85 ? -9.342 11.503 23.333 1.00 23.75 82 LEU A C 1
ATOM 584 O O . LEU A 1 85 ? -8.239 12.032 23.162 1.00 23.09 82 LEU A O 1
ATOM 589 N N . ALA A 1 86 ? -9.481 10.221 23.658 1.00 24.78 83 ALA A N 1
ATOM 590 C CA . ALA A 1 86 ? -8.312 9.382 23.856 1.00 25.86 83 ALA A CA 1
ATOM 591 C C . ALA A 1 86 ? -7.481 9.326 22.580 1.00 26.13 83 ALA A C 1
ATOM 592 O O . ALA A 1 86 ? -6.283 9.604 22.605 1.00 25.95 83 ALA A O 1
ATOM 594 N N . LEU A 1 87 ? -8.123 8.978 21.468 1.00 27.68 84 LEU A N 1
ATOM 595 C CA . LEU A 1 87 ? -7.437 8.883 20.178 1.00 28.95 84 LEU A CA 1
ATOM 596 C C . LEU A 1 87 ? -6.730 10.177 19.776 1.00 29.24 84 LEU A C 1
ATOM 597 O O . LEU A 1 87 ? -5.553 10.161 19.431 1.00 27.68 84 LEU A O 1
ATOM 602 N N . ILE A 1 88 ? -7.435 11.302 19.831 1.00 30.72 85 ILE A N 1
ATOM 603 C CA . ILE A 1 88 ? -6.809 12.562 19.466 1.00 30.45 85 ILE A CA 1
ATOM 604 C C . ILE A 1 88 ? -5.656 12.851 20.423 1.00 29.02 85 ILE A C 1
ATOM 605 O O . ILE A 1 88 ? -4.640 13.409 20.029 1.00 25.71 85 ILE A O 1
ATOM 610 N N . GLY A 1 89 ? -5.815 12.455 21.681 1.00 30.41 86 GLY A N 1
ATOM 611 C CA . GLY A 1 89 ? -4.747 12.662 22.644 1.00 30.74 86 GLY A CA 1
ATOM 612 C C . GLY A 1 89 ? -3.517 11.880 22.214 1.00 31.45 86 GLY A C 1
ATOM 613 O O . GLY A 1 89 ? -2.395 12.383 22.245 1.00 29.78 86 GLY A O 1
ATOM 614 N N . ARG A 1 90 ? -3.733 10.638 21.798 1.00 31.83 87 ARG A N 1
ATOM 615 C CA . ARG A 1 90 ? -2.643 9.780 21.347 1.00 33.15 87 ARG A CA 1
ATOM 616 C C . ARG A 1 90 ? -1.931 10.392 20.137 1.00 33.97 87 ARG A C 1
ATOM 617 O O . ARG A 1 90 ? -0.703 10.379 20.068 1.00 33.13 87 ARG A O 1
ATOM 625 N N . LEU A 1 91 ? -2.713 10.932 19.197 1.00 34.26 88 LEU A N 1
ATOM 626 C CA . LEU A 1 91 ? -2.176 11.549 17.980 1.00 35.05 88 LEU A CA 1
ATOM 627 C C . LEU A 1 91 ? -1.309 12.748 18.335 1.00 34.37 88 LEU A C 1
ATOM 628 O O . LEU A 1 91 ? -0.214 12.918 17.794 1.00 35.60 88 LEU A O 1
ATOM 633 N N . VAL A 1 92 ? -1.802 13.578 19.252 1.00 32.80 89 VAL A N 1
ATOM 634 C CA . VAL A 1 92 ? -1.069 14.751 19.683 1.00 32.23 89 VAL A CA 1
ATOM 635 C C . VAL A 1 92 ? 0.294 14.361 20.256 1.00 34.14 89 VAL A C 1
ATOM 636 O O . VAL A 1 92 ? 1.279 15.059 20.034 1.00 32.79 89 VAL A O 1
ATOM 640 N N . ARG A 1 93 ? 0.345 13.238 20.974 1.00 36.60 90 ARG A N 1
ATOM 641 C CA . ARG A 1 93 ? 1.588 12.755 21.588 1.00 39.05 90 ARG A CA 1
ATOM 642 C C . ARG A 1 93 ? 2.605 12.237 20.564 1.00 40.96 90 ARG A C 1
ATOM 643 O O . ARG A 1 93 ? 3.813 12.243 20.814 1.00 40.99 90 ARG A O 1
ATOM 651 N N . GLN A 1 94 ? 2.114 11.785 19.412 1.00 41.93 91 GLN A N 1
ATOM 652 C CA . GLN A 1 94 ? 2.989 11.272 18.371 1.00 42.81 91 GLN A CA 1
ATOM 653 C C . GLN A 1 94 ? 3.968 12.329 17.842 1.00 45.12 91 GLN A C 1
ATOM 654 O O . GLN A 1 94 ? 5.041 11.981 17.349 1.00 47.10 91 GLN A O 1
ATOM 660 N N . SER A 1 95 ? 3.617 13.611 17.958 1.00 46.43 92 SER A N 1
ATOM 661 C CA . SER A 1 95 ? 4.486 14.665 17.433 1.00 48.81 92 SER A CA 1
ATOM 662 C C . SER A 1 95 ? 4.627 15.928 18.274 1.00 50.60 92 SER A C 1
ATOM 663 O O . SER A 1 95 ? 5.039 16.969 17.767 1.00 49.79 92 SER A O 1
ATOM 666 N N . ASP A 1 96 ? 4.304 15.848 19.554 1.00 52.40 93 ASP A N 1
ATOM 667 C CA . ASP A 1 96 ? 4.407 17.025 20.402 1.00 55.84 93 ASP A CA 1
ATOM 668 C C . ASP A 1 96 ? 5.732 17.064 21.151 1.00 56.78 93 ASP A C 1
ATOM 669 O O . ASP A 1 96 ? 6.500 16.103 21.139 1.00 56.90 93 ASP A O 1
ATOM 674 N N . THR A 1 97 ? 5.989 18.192 21.801 1.00 58.44 94 THR A N 1
ATOM 675 C CA . THR A 1 97 ? 7.200 18.370 22.582 1.00 60.09 94 THR A CA 1
ATOM 676 C C . THR A 1 97 ? 6.823 18.320 24.062 1.00 60.13 94 THR A C 1
ATOM 677 O O . THR A 1 97 ? 6.039 19.141 24.541 1.00 60.54 94 THR A O 1
ATOM 681 N N . ARG A 1 98 ? 7.365 17.346 24.781 1.00 59.84 95 ARG A N 1
ATOM 682 C CA . ARG A 1 98 ? 7.079 17.227 26.203 1.00 61.05 95 ARG A CA 1
ATOM 683 C C . ARG A 1 98 ? 7.805 18.353 26.930 1.00 59.83 95 ARG A C 1
ATOM 684 O O . ARG A 1 98 ? 8.829 18.844 26.454 1.00 59.64 95 ARG A O 1
ATOM 692 N N . LEU A 1 99 ? 7.272 18.775 28.072 1.00 58.11 96 LEU A N 1
ATOM 693 C CA . LEU A 1 99 ? 7.921 19.815 28.862 1.00 56.68 96 LEU A CA 1
ATOM 694 C C . LEU A 1 99 ? 8.578 19.125 30.047 1.00 55.40 96 LEU A C 1
ATOM 695 O O . LEU A 1 99 ? 8.029 18.178 30.603 1.00 54.99 96 LEU A O 1
ATOM 700 N N . ALA A 1 100 ? 9.758 19.595 30.425 1.00 54.32 97 ALA A N 1
ATOM 701 C CA . ALA A 1 100 ? 10.488 19.009 31.539 1.00 53.85 97 ALA A CA 1
ATOM 702 C C . ALA A 1 100 ? 9.647 18.917 32.808 1.00 53.69 97 ALA A C 1
ATOM 703 O O . ALA A 1 100 ? 8.961 19.873 33.176 1.00 52.93 97 ALA A O 1
ATOM 705 N N . LEU A 1 101 ? 9.684 17.762 33.468 1.00 52.81 98 LEU A N 1
ATOM 706 C CA . LEU A 1 101 ? 8.952 17.610 34.717 1.00 53.47 98 LEU A CA 1
ATOM 707 C C . LEU A 1 101 ? 9.712 18.431 35.747 1.00 53.33 98 LEU A C 1
ATOM 708 O O . LEU A 1 101 ? 10.937 18.531 35.697 1.00 53.63 98 LEU A O 1
ATOM 713 N N . GLY A 1 102 ? 8.990 19.028 36.679 1.00 52.75 99 GLY A N 1
ATOM 714 C CA . GLY A 1 102 ? 9.659 19.826 37.679 1.00 52.45 99 GLY A CA 1
ATOM 715 C C . GLY A 1 102 ? 8.760 20.162 38.842 1.00 52.09 99 GLY A C 1
ATOM 716 O O . GLY A 1 102 ? 7.531 20.123 38.741 1.00 51.77 99 GLY A O 1
ATOM 717 N N . THR A 1 103 ? 9.390 20.479 39.963 1.00 51.18 100 THR A N 1
ATOM 718 C CA . THR A 1 103 ? 8.662 20.848 41.156 1.00 49.03 100 THR A CA 1
ATOM 719 C C . THR A 1 103 ? 8.393 22.327 41.003 1.00 47.70 100 THR A C 1
ATOM 720 O O . THR A 1 103 ? 9.242 23.072 40.514 1.00 47.59 100 THR A O 1
ATOM 724 N N . VAL A 1 104 ? 7.204 22.746 41.407 1.00 45.78 101 VAL A N 1
ATOM 725 C CA . VAL A 1 104 ? 6.815 24.138 41.283 1.00 43.03 101 VAL A CA 1
ATOM 726 C C . VAL A 1 104 ? 5.874 24.533 42.412 1.00 42.80 101 VAL A C 1
ATOM 727 O O . VAL A 1 104 ? 5.144 23.698 42.934 1.00 44.03 101 VAL A O 1
ATOM 731 N N . HIS A 1 105 ? 5.907 25.802 42.800 1.00 41.13 102 HIS A N 1
ATOM 732 C CA . HIS A 1 105 ? 5.008 26.291 43.831 1.00 39.72 102 HIS A CA 1
ATOM 733 C C . HIS A 1 105 ? 4.037 27.153 43.031 1.00 37.92 102 HIS A C 1
ATOM 734 O O . HIS A 1 105 ? 4.436 28.122 42.375 1.00 35.03 102 HIS A O 1
ATOM 741 N N . TRP A 1 106 ? 2.760 26.792 43.096 1.00 35.28 103 TRP A N 1
ATOM 742 C CA . TRP A 1 106 ? 1.730 27.458 42.304 1.00 32.91 103 TRP A CA 1
ATOM 743 C C . TRP A 1 106 ? 0.576 28.064 43.104 1.00 32.79 103 TRP A C 1
ATOM 744 O O . TRP A 1 106 ? -0.049 27.390 43.929 1.00 33.80 103 TRP A O 1
ATOM 755 N N . SER A 1 107 ? 0.300 29.341 42.854 1.00 30.98 104 SER A N 1
ATOM 756 C CA . SER A 1 107 ? -0.798 30.041 43.522 1.00 31.25 104 SER A CA 1
ATOM 757 C C . SER A 1 107 ? -1.603 30.729 42.427 1.00 29.96 104 SER A C 1
ATOM 758 O O . SER A 1 107 ? -1.198 30.732 41.262 1.00 30.83 104 SER A O 1
ATOM 761 N N . VAL A 1 108 ? -2.736 31.308 42.796 1.00 28.26 105 VAL A N 1
ATOM 762 C CA . VAL A 1 108 ? -3.574 31.991 41.833 1.00 28.81 105 VAL A CA 1
ATOM 763 C C . VAL A 1 108 ? -2.886 33.258 41.332 1.00 30.95 105 VAL A C 1
ATOM 764 O O . VAL A 1 108 ? -3.298 33.838 40.326 1.00 32.26 105 VAL A O 1
ATOM 768 N N . ARG A 1 109 ? -1.826 33.672 42.019 1.00 30.83 106 ARG A N 1
ATOM 769 C CA . ARG A 1 109 ? -1.119 34.896 41.659 1.00 32.32 106 ARG A CA 1
ATOM 770 C C . ARG A 1 109 ? 0.133 34.684 40.811 1.00 32.98 106 ARG A C 1
ATOM 771 O O . ARG A 1 109 ? 0.503 35.549 40.008 1.00 33.58 106 ARG A O 1
ATOM 779 N N . GLY A 1 110 ? 0.776 33.533 40.976 1.00 31.93 107 GLY A N 1
ATOM 780 C CA . GLY A 1 110 ? 1.977 33.263 40.212 1.00 30.96 107 GLY A CA 1
ATOM 781 C C . GLY A 1 110 ? 2.538 31.867 40.411 1.00 32.82 107 GLY A C 1
ATOM 782 O O . GLY A 1 110 ? 1.899 31.005 41.015 1.00 29.43 107 GLY A O 1
ATOM 783 N N . ILE A 1 111 ? 3.752 31.645 39.914 1.00 33.91 108 ILE A N 1
ATOM 784 C CA . ILE A 1 111 ? 4.388 30.337 40.019 1.00 34.54 108 ILE A CA 1
ATOM 785 C C . ILE A 1 111 ? 5.902 30.460 40.097 1.00 36.03 108 ILE A C 1
ATOM 786 O O . ILE A 1 111 ? 6.497 31.371 39.532 1.00 36.15 108 ILE A O 1
ATOM 791 N N . ARG A 1 112 ? 6.518 29.536 40.814 1.00 38.31 109 ARG A N 1
ATOM 792 C CA . ARG A 1 112 ? 7.966 29.512 40.951 1.00 40.77 109 ARG A CA 1
ATOM 793 C C . ARG A 1 112 ? 8.381 28.184 40.340 1.00 41.53 109 ARG A C 1
ATOM 794 O O . ARG A 1 112 ? 7.898 27.134 40.759 1.00 39.81 109 ARG A O 1
ATOM 802 N N . LEU A 1 113 ? 9.262 28.230 39.347 1.00 42.87 110 LEU A N 1
ATOM 803 C CA . LEU A 1 113 ? 9.699 27.009 38.691 1.00 44.41 110 LEU A CA 1
ATOM 804 C C . LEU A 1 113 ? 11.166 27.054 38.272 1.00 46.98 110 LEU A C 1
ATOM 805 O O . LEU A 1 113 ? 11.814 28.096 38.342 1.00 48.03 110 LEU A O 1
ATOM 810 N N . ALA A 1 114 ? 11.686 25.906 37.854 1.00 49.13 111 ALA A N 1
ATOM 811 C CA . ALA A 1 114 ? 13.076 25.802 37.436 1.00 53.12 111 ALA A CA 1
ATOM 812 C C . ALA A 1 114 ? 13.196 25.979 35.929 1.00 54.93 111 ALA A C 1
ATOM 813 O O . ALA A 1 114 ? 12.576 25.241 35.156 1.00 56.50 111 ALA A O 1
ATOM 815 N N . SER A 1 115 ? 13.995 26.960 35.521 1.00 55.88 112 SER A N 1
ATOM 816 C CA . SER A 1 115 ? 14.213 27.248 34.109 1.00 57.84 112 SER A CA 1
ATOM 817 C C . SER A 1 115 ? 15.640 26.886 33.702 1.00 58.51 112 SER A C 1
ATOM 818 O O . SER A 1 115 ? 16.563 26.961 34.512 1.00 58.61 112 SER A O 1
ATOM 821 N N . PRO A 1 116 ? 15.836 26.467 32.444 1.00 59.22 113 PRO A N 1
ATOM 822 C CA . PRO A 1 116 ? 17.185 26.110 31.984 1.00 59.81 113 PRO A CA 1
ATOM 823 C C . PRO A 1 116 ? 18.127 27.327 31.905 1.00 60.17 113 PRO A C 1
ATOM 824 O O . PRO A 1 116 ? 19.347 27.176 31.808 1.00 59.57 113 PRO A O 1
ATOM 828 N N . HIS A 1 117 ? 17.545 28.526 31.956 1.00 60.98 114 HIS A N 1
ATOM 829 C CA . HIS A 1 117 ? 18.297 29.784 31.920 1.00 62.01 114 HIS A CA 1
ATOM 830 C C . HIS A 1 117 ? 17.616 30.818 32.814 1.00 61.90 114 HIS A C 1
ATOM 831 O O . HIS A 1 117 ? 16.472 30.627 33.236 1.00 62.09 114 HIS A O 1
ATOM 838 N N . ALA A 1 118 ? 18.318 31.913 33.092 1.00 60.75 115 ALA A N 1
ATOM 839 C CA . ALA A 1 118 ? 17.782 32.977 33.936 1.00 59.62 115 ALA A CA 1
ATOM 840 C C . ALA A 1 118 ? 17.251 34.125 33.085 1.00 58.76 115 ALA A C 1
ATOM 841 O O . ALA A 1 118 ? 17.596 34.243 31.907 1.00 57.98 115 ALA A O 1
ATOM 843 N N . HIS A 1 119 ? 16.402 34.959 33.684 1.00 57.52 116 HIS A N 1
ATOM 844 C CA . HIS A 1 119 ? 15.830 36.109 32.987 1.00 57.58 116 HIS A CA 1
ATOM 845 C C . HIS A 1 119 ? 15.702 37.288 33.937 1.00 57.23 116 HIS A C 1
ATOM 846 O O . HIS A 1 119 ? 15.384 37.118 35.113 1.00 58.44 116 HIS A O 1
ATOM 853 N N . PRO A 1 120 ? 15.952 38.505 33.436 1.00 56.17 117 PRO A N 1
ATOM 854 C CA . PRO A 1 120 ? 15.856 39.704 34.269 1.00 55.51 117 PRO A CA 1
ATOM 855 C C . PRO A 1 120 ? 14.415 40.052 34.617 1.00 54.60 117 PRO A C 1
ATOM 856 O O . PRO A 1 120 ? 13.489 39.722 33.875 1.00 54.04 117 PRO A O 1
ATOM 860 N N . PRO A 1 121 ? 14.207 40.713 35.765 1.00 53.44 118 PRO A N 1
ATOM 861 C CA . PRO A 1 121 ? 12.855 41.096 36.179 1.00 52.09 118 PRO A CA 1
ATOM 862 C C . PRO A 1 121 ? 12.222 41.998 35.131 1.00 51.12 118 PRO A C 1
ATOM 863 O O . PRO A 1 121 ? 12.784 43.026 34.763 1.00 51.79 118 PRO A O 1
ATOM 867 N N . GLY A 1 122 ? 11.056 41.600 34.641 1.00 49.57 119 GLY A N 1
ATOM 868 C CA . GLY A 1 122 ? 10.384 42.386 33.624 1.00 48.73 119 GLY A CA 1
ATOM 869 C C . GLY A 1 122 ? 10.216 41.575 32.353 1.00 47.40 119 GLY A C 1
ATOM 870 O O . GLY A 1 122 ? 9.442 41.935 31.468 1.00 47.66 119 GLY A O 1
ATOM 871 N N . THR A 1 123 ? 10.959 40.478 32.260 1.00 46.57 120 THR A N 1
ATOM 872 C CA . THR A 1 123 ? 10.866 39.604 31.103 1.00 47.39 120 THR A CA 1
ATOM 873 C C . THR A 1 123 ? 9.417 39.147 31.069 1.00 46.80 120 THR A C 1
ATOM 874 O O . THR A 1 123 ? 8.859 38.785 32.102 1.00 46.36 120 THR A O 1
ATOM 878 N N . THR A 1 124 ? 8.801 39.175 29.894 1.00 44.99 121 THR A N 1
ATOM 879 C CA . THR A 1 124 ? 7.414 38.759 29.785 1.00 45.12 121 THR A CA 1
ATOM 880 C C . THR A 1 124 ? 7.267 37.604 28.808 1.00 43.13 121 THR A C 1
ATOM 881 O O . THR A 1 124 ? 8.057 37.454 27.875 1.00 41.70 121 THR A O 1
ATOM 885 N N . GLY A 1 125 ? 6.242 36.793 29.039 1.00 40.86 122 GLY A N 1
ATOM 886 C CA . GLY A 1 125 ? 5.984 35.656 28.182 1.00 40.49 122 GLY A CA 1
ATOM 887 C C . GLY A 1 125 ? 4.801 34.837 28.665 1.00 38.25 122 GLY A C 1
ATOM 888 O O . GLY A 1 125 ? 3.761 35.380 29.036 1.00 36.06 122 GLY A O 1
ATOM 889 N N . SER A 1 126 ? 4.971 33.520 28.660 1.00 37.93 123 SER A N 1
ATOM 890 C CA . SER A 1 126 ? 3.916 32.613 29.095 1.00 38.31 123 SER A CA 1
ATOM 891 C C . SER A 1 126 ? 4.412 31.488 29.978 1.00 36.67 123 SER A C 1
ATOM 892 O O . SER A 1 126 ? 5.469 30.898 29.723 1.00 36.59 123 SER A O 1
ATOM 895 N N . VAL A 1 127 ? 3.655 31.201 31.028 1.00 34.42 124 VAL A N 1
ATOM 896 C CA . VAL A 1 127 ? 4.007 30.079 31.865 1.00 31.41 124 VAL A CA 1
ATOM 897 C C . VAL A 1 127 ? 3.284 28.950 31.151 1.00 31.65 124 VAL A C 1
ATOM 898 O O . VAL A 1 127 ? 2.106 29.069 30.822 1.00 30.58 124 VAL A O 1
ATOM 902 N N . LEU A 1 128 ? 4.005 27.874 30.877 1.00 29.71 125 LEU A N 1
ATOM 903 C CA . LEU A 1 128 ? 3.440 26.723 30.193 1.00 32.11 125 LEU A CA 1
ATOM 904 C C . LEU A 1 128 ? 3.335 25.568 31.189 1.00 32.65 125 LEU A C 1
ATOM 905 O O . LEU A 1 128 ? 4.316 25.190 31.812 1.00 32.77 125 LEU A O 1
ATOM 910 N N . LEU A 1 129 ? 2.128 25.031 31.338 1.00 32.80 126 LEU A N 1
ATOM 911 C CA . LEU A 1 129 ? 1.852 23.941 32.267 1.00 33.24 126 LEU A CA 1
ATOM 912 C C . LEU A 1 129 ? 0.982 22.836 31.653 1.00 32.54 126 LEU A C 1
ATOM 913 O O . LEU A 1 129 ? 0.083 23.101 30.853 1.00 31.74 126 LEU A O 1
ATOM 918 N N . GLN A 1 130 ? 1.259 21.596 32.039 1.00 31.71 127 GLN A N 1
ATOM 919 C CA . GLN A 1 130 ? 0.463 20.466 31.596 1.00 33.31 127 GLN A CA 1
ATOM 920 C C . GLN A 1 130 ? -0.260 20.072 32.876 1.00 32.80 127 GLN A C 1
ATOM 921 O O . GLN A 1 130 ? 0.289 19.340 33.697 1.00 31.89 127 GLN A O 1
ATOM 927 N N . PRO A 1 131 ? -1.493 20.577 33.067 1.00 32.80 128 PRO A N 1
ATOM 928 C CA . PRO A 1 131 ? -2.353 20.329 34.234 1.00 34.71 128 PRO A CA 1
ATOM 929 C C . PRO A 1 131 ? -2.735 18.883 34.556 1.00 35.81 128 PRO A C 1
ATOM 930 O O . PRO A 1 131 ? -2.789 18.503 35.725 1.00 37.85 128 PRO A O 1
ATOM 934 N N . SER A 1 132 ? -3.002 18.078 33.534 1.00 36.98 129 SER A N 1
ATOM 935 C CA . SER A 1 132 ? -3.380 16.685 33.757 1.00 36.81 129 SER A CA 1
ATOM 936 C C . SER A 1 132 ? -2.465 15.740 33.003 1.00 36.86 129 SER A C 1
ATOM 937 O O . SER A 1 132 ? -2.188 15.931 31.818 1.00 35.00 129 SER A O 1
ATOM 940 N N . ASP A 1 133 ? -2.007 14.710 33.696 1.00 35.75 130 ASP A N 1
ATOM 941 C CA . ASP A 1 133 ? -1.120 13.736 33.093 1.00 37.66 130 ASP A CA 1
ATOM 942 C C . ASP A 1 133 ? -1.784 12.979 31.950 1.00 35.83 130 ASP A C 1
ATOM 943 O O . ASP A 1 133 ? -1.135 12.673 30.953 1.00 34.45 130 ASP A O 1
ATOM 948 N N . TRP A 1 134 ? -3.074 12.677 32.089 1.00 34.41 131 TRP A N 1
ATOM 949 C CA . TRP A 1 134 ? -3.776 11.925 31.052 1.00 35.93 131 TRP A CA 1
ATOM 950 C C . TRP A 1 134 ? -4.092 12.725 29.788 1.00 35.65 131 TRP A C 1
ATOM 951 O O . TRP A 1 134 ? -4.343 12.137 28.742 1.00 35.83 131 TRP A O 1
ATOM 962 N N . LEU A 1 135 ? -4.066 14.053 29.875 1.00 35.41 132 LEU A N 1
ATOM 963 C CA . LEU A 1 135 ? -4.381 14.893 28.711 1.00 34.78 132 LEU A CA 1
ATOM 964 C C . LEU A 1 135 ? -3.182 15.712 28.225 1.00 32.99 132 LEU A C 1
ATOM 965 O O . LEU A 1 135 ? -2.671 16.564 28.950 1.00 31.47 132 LEU A O 1
ATOM 970 N N . PRO A 1 136 ? -2.739 15.481 26.974 1.00 31.60 133 PRO A N 1
ATOM 971 C CA . PRO A 1 136 ? -1.597 16.200 26.394 1.00 32.08 133 PRO A CA 1
ATOM 972 C C . PRO A 1 136 ? -1.892 17.659 25.993 1.00 33.44 133 PRO A C 1
ATOM 973 O O . PRO A 1 136 ? -1.446 18.136 24.945 1.00 33.94 133 PRO A O 1
ATOM 977 N N . GLU A 1 137 ? -2.643 18.361 26.835 1.00 33.99 134 GLU A N 1
ATOM 978 C CA . GLU A 1 137 ? -2.995 19.751 26.572 1.00 35.61 134 GLU A CA 1
ATOM 979 C C . GLU A 1 137 ? -2.302 20.676 27.563 1.00 36.34 134 GLU A C 1
ATOM 980 O O . GLU A 1 137 ? -2.275 20.411 28.773 1.00 35.96 134 GLU A O 1
ATOM 986 N N . LEU A 1 138 ? -1.732 21.761 27.042 1.00 35.43 135 LEU A N 1
ATOM 987 C CA . LEU A 1 138 ? -1.022 22.716 27.878 1.00 34.62 135 LEU A CA 1
ATOM 988 C C . LEU A 1 138 ? -1.843 23.934 28.263 1.00 33.57 135 LEU A C 1
ATOM 989 O O . LEU A 1 138 ? -2.638 24.444 27.479 1.00 34.39 135 LEU A O 1
ATOM 994 N N . LEU A 1 139 ? -1.637 24.383 29.495 1.00 32.93 136 LEU A N 1
ATOM 995 C CA . LEU A 1 139 ? -2.288 25.574 30.015 1.00 30.89 136 LEU A CA 1
ATOM 996 C C . LEU A 1 139 ? -1.238 26.649 29.789 1.00 32.51 136 LEU A C 1
ATOM 997 O O . LEU A 1 139 ? -0.070 26.444 30.115 1.00 30.83 136 LEU A O 1
ATOM 1002 N N . GLN A 1 140 ? -1.639 27.776 29.210 1.00 33.47 137 GLN A N 1
ATOM 1003 C CA . GLN A 1 140 ? -0.713 28.868 28.959 1.00 35.14 137 GLN A CA 1
ATOM 1004 C C . GLN A 1 140 ? -1.240 30.113 29.667 1.00 34.30 137 GLN A C 1
ATOM 1005 O O . GLN A 1 140 ? -2.380 30.504 29.460 1.00 34.44 137 GLN A O 1
ATOM 1011 N N . LEU A 1 141 ? -0.412 30.723 30.511 1.00 33.49 138 LEU A N 1
ATOM 1012 C CA . LEU A 1 141 ? -0.821 31.916 31.253 1.00 30.27 138 LEU A CA 1
ATOM 1013 C C . LEU A 1 141 ? 0.203 33.029 31.095 1.00 30.19 138 LEU A C 1
ATOM 1014 O O . LEU A 1 141 ? 1.360 32.871 31.487 1.00 29.86 138 LEU A O 1
ATOM 1019 N N . PRO A 1 142 ? -0.204 34.170 30.519 1.00 29.95 139 PRO A N 1
ATOM 1020 C CA . PRO A 1 142 ? 0.755 35.265 30.358 1.00 31.99 139 PRO A CA 1
ATOM 1021 C C . PRO A 1 142 ? 1.344 35.599 31.737 1.00 32.83 139 PRO A C 1
ATOM 1022 O O . PRO A 1 142 ? 0.625 35.642 32.741 1.00 34.01 139 PRO A O 1
ATOM 1026 N N . ALA A 1 143 ? 2.650 35.815 31.785 1.00 33.34 140 ALA A N 1
ATOM 1027 C CA . ALA A 1 143 ? 3.302 36.133 33.044 1.00 36.66 140 ALA A CA 1
ATOM 1028 C C . ALA A 1 143 ? 4.570 36.948 32.833 1.00 37.40 140 ALA A C 1
ATOM 1029 O O . ALA A 1 143 ? 5.115 36.990 31.729 1.00 35.53 140 ALA A O 1
ATOM 1031 N N . ASP A 1 144 ? 5.012 37.605 33.905 1.00 39.99 141 ASP A N 1
ATOM 1032 C CA . ASP A 1 144 ? 6.241 38.400 33.911 1.00 44.35 141 ASP A CA 1
ATOM 1033 C C . ASP A 1 144 ? 7.147 37.798 34.975 1.00 45.58 141 ASP A C 1
ATOM 1034 O O . ASP A 1 144 ? 6.668 37.132 35.891 1.00 44.72 141 ASP A O 1
ATOM 1039 N N . VAL A 1 145 ? 8.449 38.033 34.852 1.00 46.70 142 VAL A N 1
ATOM 1040 C CA . VAL A 1 145 ? 9.407 37.527 35.823 1.00 48.68 142 VAL A CA 1
ATOM 1041 C C . VAL A 1 145 ? 9.668 38.625 36.843 1.00 49.24 142 VAL A C 1
ATOM 1042 O O . VAL A 1 145 ? 10.032 39.731 36.466 1.00 49.37 142 VAL A O 1
ATOM 1046 N N . LEU A 1 146 ? 9.472 38.340 38.126 1.00 50.74 143 LEU A N 1
ATOM 1047 C CA . LEU A 1 146 ? 9.737 39.354 39.137 1.00 53.15 143 LEU A CA 1
ATOM 1048 C C . LEU A 1 146 ? 10.873 38.917 40.046 1.00 53.39 143 LEU A C 1
ATOM 1049 O O . LEU A 1 146 ? 11.171 39.571 41.041 1.00 54.28 143 LEU A O 1
ATOM 1054 N N . ALA A 1 147 ? 11.503 37.800 39.698 1.00 52.77 144 ALA A N 1
ATOM 1055 C CA . ALA A 1 147 ? 12.639 37.293 40.470 1.00 53.23 144 ALA A CA 1
ATOM 1056 C C . ALA A 1 147 ? 13.253 36.071 39.807 1.00 53.80 144 ALA A C 1
ATOM 1057 O O . ALA A 1 147 ? 12.554 35.148 39.386 1.00 53.36 144 ALA A O 1
ATOM 1059 N N . SER A 1 148 ? 14.576 36.101 39.703 1.00 56.46 145 SER A N 1
ATOM 1060 C CA . SER A 1 148 ? 15.346 35.020 39.117 1.00 58.41 145 SER A CA 1
ATOM 1061 C C . SER A 1 148 ? 16.617 34.927 39.927 1.00 60.63 145 SER A C 1
ATOM 1062 O O . SER A 1 148 ? 17.387 35.880 39.992 1.00 59.34 145 SER A O 1
ATOM 1065 N N . ALA A 1 149 ? 16.820 33.780 40.560 1.00 64.04 146 ALA A N 1
ATOM 1066 C CA . ALA A 1 149 ? 18.002 33.555 41.375 1.00 67.78 146 ALA A CA 1
ATOM 1067 C C . ALA A 1 149 ? 18.368 32.091 41.249 1.00 70.39 146 ALA A C 1
ATOM 1068 O O . ALA A 1 149 ? 17.544 31.277 40.840 1.00 70.81 146 ALA A O 1
ATOM 1070 N N . SER A 1 150 ? 19.607 31.760 41.591 1.00 73.08 147 SER A N 1
ATOM 1071 C CA . SER A 1 150 ? 20.068 30.384 41.507 1.00 76.15 147 SER A CA 1
ATOM 1072 C C . SER A 1 150 ? 20.627 29.928 42.845 1.00 78.27 147 SER A C 1
ATOM 1073 O O . SER A 1 150 ? 21.281 30.697 43.551 1.00 79.22 147 SER A O 1
ATOM 1076 N N . ASP A 1 151 ? 20.353 28.674 43.187 1.00 79.93 148 ASP A N 1
ATOM 1077 C CA . ASP A 1 151 ? 20.830 28.087 44.432 1.00 81.30 148 ASP A CA 1
ATOM 1078 C C . ASP A 1 151 ? 22.032 27.195 44.120 1.00 82.24 148 ASP A C 1
ATOM 1079 O O . ASP A 1 151 ? 23.068 27.679 43.653 1.00 82.39 148 ASP A O 1
ATOM 1084 N N . GLY A 1 152 ? 21.892 25.897 44.376 1.00 82.75 149 GLY A N 1
ATOM 1085 C CA . GLY A 1 152 ? 22.968 24.965 44.095 1.00 82.43 149 GLY A CA 1
ATOM 1086 C C . GLY A 1 152 ? 23.288 24.975 42.612 1.00 81.38 149 GLY A C 1
ATOM 1087 O O . GLY A 1 152 ? 24.413 25.277 42.215 1.00 82.30 149 GLY A O 1
ATOM 1088 N N . GLN A 1 153 ? 22.294 24.646 41.792 1.00 80.48 150 GLN A N 1
ATOM 1089 C CA . GLN A 1 153 ? 22.464 24.627 40.342 1.00 79.44 150 GLN A CA 1
ATOM 1090 C C . GLN A 1 153 ? 21.287 25.281 39.625 1.00 78.07 150 GLN A C 1
ATOM 1091 O O . GLN A 1 153 ? 21.337 26.475 39.316 1.00 78.21 150 GLN A O 1
ATOM 1097 N N . GLN A 1 154 ? 20.244 24.492 39.353 1.00 75.22 151 GLN A N 1
ATOM 1098 C CA . GLN A 1 154 ? 19.034 24.992 38.681 1.00 71.68 151 GLN A CA 1
ATOM 1099 C C . GLN A 1 154 ? 18.781 26.501 38.865 1.00 69.46 151 GLN A C 1
ATOM 1100 O O . GLN A 1 154 ? 19.064 27.069 39.923 1.00 70.26 151 GLN A O 1
ATOM 1106 N N . HIS A 1 155 ? 18.241 27.132 37.825 1.00 67.85 152 HIS A N 1
ATOM 1107 C CA . HIS A 1 155 ? 17.893 28.551 37.877 1.00 65.78 152 HIS A CA 1
ATOM 1108 C C . HIS A 1 155 ? 16.420 28.578 38.270 1.00 64.11 152 HIS A C 1
ATOM 1109 O O . HIS A 1 155 ? 15.617 27.856 37.686 1.00 64.28 152 HIS A O 1
ATOM 1116 N N . TRP A 1 156 ? 16.056 29.392 39.252 1.00 62.02 153 TRP A N 1
ATOM 1117 C CA . TRP A 1 156 ? 14.658 29.461 39.663 1.00 60.50 153 TRP A CA 1
ATOM 1118 C C . TRP A 1 156 ? 14.020 30.797 39.315 1.00 58.60 153 TRP A C 1
ATOM 1119 O O . TRP A 1 156 ? 14.597 31.860 39.547 1.00 58.01 153 TRP A O 1
ATOM 1130 N N . LEU A 1 157 ? 12.822 30.730 38.747 1.00 55.04 154 LEU A N 1
ATOM 1131 C CA . LEU A 1 157 ? 12.099 31.925 38.339 1.00 51.73 154 LEU A CA 1
ATOM 1132 C C . LEU A 1 157 ? 10.801 32.118 39.110 1.00 50.40 154 LEU A C 1
ATOM 1133 O O . LEU A 1 157 ? 10.104 31.154 39.440 1.00 50.62 154 LEU A O 1
ATOM 1138 N N . TRP A 1 158 ? 10.481 33.373 39.392 1.00 46.95 155 TRP A N 1
ATOM 1139 C CA . TRP A 1 158 ? 9.246 33.704 40.077 1.00 44.04 155 TRP A CA 1
ATOM 1140 C C . TRP A 1 158 ? 8.402 34.453 39.054 1.00 41.79 155 TRP A C 1
ATOM 1141 O O . TRP A 1 158 ? 8.691 35.600 38.713 1.00 39.90 155 TRP A O 1
ATOM 1152 N N . LEU A 1 159 ? 7.383 33.778 38.532 1.00 39.60 156 LEU A N 1
ATOM 1153 C CA . LEU A 1 159 ? 6.504 34.377 37.541 1.00 38.49 156 LEU A CA 1
ATOM 1154 C C . LEU A 1 159 ? 5.205 34.823 38.184 1.00 37.97 156 LEU A C 1
ATOM 1155 O O . LEU A 1 159 ? 4.558 34.090 38.929 1.00 37.20 156 LEU A O 1
ATOM 1160 N N . ARG A 1 160 ? 4.841 36.049 37.863 1.00 37.44 157 ARG A N 1
ATOM 1161 C CA . ARG A 1 160 ? 3.657 36.701 38.375 1.00 37.03 157 ARG A CA 1
ATOM 1162 C C . ARG A 1 160 ? 2.682 36.767 37.212 1.00 36.11 157 ARG A C 1
ATOM 1163 O O . ARG A 1 160 ? 2.944 37.462 36.229 1.00 34.98 157 ARG A O 1
ATOM 1171 N N . PHE A 1 161 ? 1.576 36.029 37.313 1.00 32.72 158 PHE A N 1
ATOM 1172 C CA . PHE A 1 161 ? 0.592 36.011 36.238 1.00 31.37 158 PHE A CA 1
ATOM 1173 C C . PHE A 1 161 ? 0.046 37.403 35.966 1.00 32.87 158 PHE A C 1
ATOM 1174 O O . PHE A 1 161 ? -0.084 38.219 36.877 1.00 31.55 158 PHE A O 1
ATOM 1182 N N . ALA A 1 162 ? -0.239 37.686 34.701 1.00 31.80 159 ALA A N 1
ATOM 1183 C CA . ALA A 1 162 ? -0.829 38.966 34.347 1.00 33.08 159 ALA A CA 1
ATOM 1184 C C . ALA A 1 162 ? -2.262 38.793 34.830 1.00 34.59 159 ALA A C 1
ATOM 1185 O O . ALA A 1 162 ? -2.734 37.662 34.957 1.00 36.28 159 ALA A O 1
ATOM 1187 N N . PRO A 1 163 ? -2.970 39.896 35.125 1.00 35.35 160 PRO A N 1
ATOM 1188 C CA . PRO A 1 163 ? -4.355 39.765 35.595 1.00 36.56 160 PRO A CA 1
ATOM 1189 C C . PRO A 1 163 ? -5.108 38.681 34.824 1.00 35.30 160 PRO A C 1
ATOM 1190 O O . PRO A 1 163 ? -5.070 38.638 33.598 1.00 34.83 160 PRO A O 1
ATOM 1194 N N . LEU A 1 164 ? -5.789 37.808 35.556 1.00 34.10 161 LEU A N 1
ATOM 1195 C CA . LEU A 1 164 ? -6.513 36.705 34.947 1.00 33.70 161 LEU A CA 1
ATOM 1196 C C . LEU A 1 164 ? -7.930 37.012 34.492 1.00 33.54 161 LEU A C 1
ATOM 1197 O O . LEU A 1 164 ? -8.436 36.390 33.552 1.00 32.83 161 LEU A O 1
ATOM 1202 N N . GLY A 1 165 ? -8.578 37.961 35.150 1.00 32.75 162 GLY A N 1
ATOM 1203 C CA . GLY A 1 165 ? -9.955 38.252 34.796 1.00 31.77 162 GLY A CA 1
ATOM 1204 C C . GLY A 1 165 ? -10.846 37.355 35.641 1.00 32.37 162 GLY A C 1
ATOM 1205 O O . GLY A 1 165 ? -10.444 36.250 36.012 1.00 32.45 162 GLY A O 1
ATOM 1206 N N . THR A 1 166 ? -12.055 37.823 35.938 1.00 33.06 163 THR A N 1
ATOM 1207 C CA . THR A 1 166 ? -13.013 37.096 36.776 1.00 33.76 163 THR A CA 1
ATOM 1208 C C . THR A 1 166 ? -13.093 35.575 36.563 1.00 32.07 163 THR A C 1
ATOM 1209 O O . THR A 1 166 ? -12.802 34.796 37.470 1.00 31.44 163 THR A O 1
ATOM 1213 N N . GLY A 1 167 ? -13.500 35.167 35.366 1.00 30.85 164 GLY A N 1
ATOM 1214 C CA . GLY A 1 167 ? -13.645 33.751 35.055 1.00 28.63 164 GLY A CA 1
ATOM 1215 C C . GLY A 1 167 ? -12.409 32.879 35.219 1.00 28.27 164 GLY A C 1
ATOM 1216 O O . GLY A 1 167 ? -12.436 31.856 35.908 1.00 27.44 164 GLY A O 1
ATOM 1217 N N . LEU A 1 168 ? -11.314 33.274 34.586 1.00 27.88 165 LEU A N 1
ATOM 1218 C CA . LEU A 1 168 ? -10.099 32.488 34.681 1.00 27.85 165 LEU A CA 1
ATOM 1219 C C . LEU A 1 168 ? -9.656 32.359 36.131 1.00 28.94 165 LEU A C 1
ATOM 1220 O O . LEU A 1 168 ? -9.309 31.270 36.585 1.00 29.67 165 LEU A O 1
ATOM 1225 N N . GLN A 1 169 ? -9.673 33.470 36.862 1.00 29.30 166 GLN A N 1
ATOM 1226 C CA . GLN A 1 169 ? -9.278 33.450 38.265 1.00 29.93 166 GLN A CA 1
ATOM 1227 C C . GLN A 1 169 ? -10.084 32.398 39.022 1.00 28.84 166 GLN A C 1
ATOM 1228 O O . GLN A 1 169 ? -9.523 31.567 39.733 1.00 29.79 166 GLN A O 1
ATOM 1234 N N . ASP A 1 170 ? -11.402 32.433 38.857 1.00 30.43 167 ASP A N 1
ATOM 1235 C CA . ASP A 1 170 ? -12.279 31.474 39.523 1.00 31.02 167 ASP A CA 1
ATOM 1236 C C . ASP A 1 170 ? -11.855 30.048 39.177 1.00 30.52 167 ASP A C 1
ATOM 1237 O O . ASP A 1 170 ? -11.705 29.200 40.065 1.00 29.55 167 ASP A O 1
ATOM 1242 N N . ALA A 1 171 ? -11.643 29.796 37.885 1.00 28.66 168 ALA A N 1
ATOM 1243 C CA . ALA A 1 171 ? -11.263 28.468 37.402 1.00 27.02 168 ALA A CA 1
ATOM 1244 C C . ALA A 1 171 ? -9.965 27.994 38.031 1.00 25.52 168 ALA A C 1
ATOM 1245 O O . ALA A 1 171 ? -9.857 26.859 38.482 1.00 24.46 168 ALA A O 1
ATOM 1247 N N . LEU A 1 172 ? -8.976 28.880 38.061 1.00 25.42 169 LEU A N 1
ATOM 1248 C CA . LEU A 1 172 ? -7.697 28.536 38.637 1.00 25.30 169 LEU A CA 1
ATOM 1249 C C . LEU A 1 172 ? -7.801 28.272 40.141 1.00 27.53 169 LEU A C 1
ATOM 1250 O O . LEU A 1 172 ? -7.225 27.305 40.637 1.00 26.97 169 LEU A O 1
ATOM 1255 N N . GLU A 1 173 ? -8.525 29.127 40.863 1.00 28.53 170 GLU A N 1
ATOM 1256 C CA . GLU A 1 173 ? -8.679 28.950 42.305 1.00 29.88 170 GLU A CA 1
ATOM 1257 C C . GLU A 1 173 ? -9.358 27.604 42.560 1.00 29.62 170 GLU A C 1
ATOM 1258 O O . GLU A 1 173 ? -8.961 26.854 43.456 1.00 29.16 170 GLU A O 1
ATOM 1264 N N . ARG A 1 174 ? -10.367 27.288 41.754 1.00 28.68 171 ARG A N 1
ATOM 1265 C CA . ARG A 1 174 ? -11.055 26.012 41.910 1.00 29.55 171 ARG A CA 1
ATOM 1266 C C . ARG A 1 174 ? -10.072 24.884 41.653 1.00 28.88 171 ARG A C 1
ATOM 1267 O O . ARG A 1 174 ? -9.964 23.962 42.452 1.00 27.14 171 ARG A O 1
ATOM 1275 N N . HIS A 1 175 ? -9.356 24.976 40.533 1.00 28.62 172 HIS A N 1
ATOM 1276 C CA . HIS A 1 175 ? -8.370 23.970 40.156 1.00 28.82 172 HIS A CA 1
ATOM 1277 C C . HIS A 1 175 ? -7.360 23.724 41.273 1.00 30.23 172 HIS A C 1
ATOM 1278 O O . HIS A 1 175 ? -7.099 22.571 41.632 1.00 28.72 172 HIS A O 1
ATOM 1285 N N . LEU A 1 176 ? -6.793 24.811 41.806 1.00 29.01 173 LEU A N 1
ATOM 1286 C CA . LEU A 1 176 ? -5.808 24.729 42.878 1.00 30.48 173 LEU A CA 1
ATOM 1287 C C . LEU A 1 176 ? -6.392 24.103 44.148 1.00 30.57 173 LEU A C 1
ATOM 1288 O O . LEU A 1 176 ? -5.743 23.300 44.803 1.00 28.76 173 LEU A O 1
ATOM 1293 N N . PHE A 1 177 ? -7.620 24.467 44.487 1.00 31.82 174 PHE A N 1
ATOM 1294 C CA . PHE A 1 177 ? -8.255 23.922 45.679 1.00 33.79 174 PHE A CA 1
ATOM 1295 C C . PHE A 1 177 ? -8.433 22.404 45.521 1.00 35.49 174 PHE A C 1
ATOM 1296 O O . PHE A 1 177 ? -8.073 21.637 46.422 1.00 35.48 174 PHE A O 1
ATOM 1304 N N . ARG A 1 178 ? -8.967 21.977 44.374 1.00 34.79 175 ARG A N 1
ATOM 1305 C CA . ARG A 1 178 ? -9.174 20.548 44.105 1.00 37.60 175 ARG A CA 1
ATOM 1306 C C . ARG A 1 178 ? -7.834 19.840 44.158 1.00 38.18 175 ARG A C 1
ATOM 1307 O O . ARG A 1 178 ? -7.716 18.747 44.697 1.00 38.76 175 ARG A O 1
ATOM 1315 N N . LEU A 1 179 ? -6.827 20.483 43.583 1.00 39.97 176 LEU A N 1
ATOM 1316 C CA . LEU A 1 179 ? -5.474 19.958 43.575 1.00 41.69 176 LEU A CA 1
ATOM 1317 C C . LEU A 1 179 ? -5.064 19.723 45.027 1.00 43.27 176 LEU A C 1
ATOM 1318 O O . LEU A 1 179 ? -4.602 18.639 45.390 1.00 42.91 176 LEU A O 1
ATOM 1323 N N . HIS A 1 180 ? -5.253 20.740 45.858 1.00 44.55 177 HIS A N 1
ATOM 1324 C CA . HIS A 1 180 ? -4.892 20.649 47.266 1.00 47.95 177 HIS A CA 1
ATOM 1325 C C . HIS A 1 180 ? -5.640 19.529 47.972 1.00 49.58 177 HIS A C 1
ATOM 1326 O O . HIS A 1 180 ? -5.040 18.679 48.619 1.00 48.44 177 HIS A O 1
ATOM 1333 N N . ARG A 1 181 ? -6.959 19.535 47.844 1.00 52.22 178 ARG A N 1
ATOM 1334 C CA . ARG A 1 181 ? -7.780 18.518 48.476 1.00 55.52 178 ARG A CA 1
ATOM 1335 C C . ARG A 1 181 ? -7.311 17.125 48.081 1.00 57.85 178 ARG A C 1
ATOM 1336 O O . ARG A 1 181 ? -7.080 16.278 48.937 1.00 57.67 178 ARG A O 1
ATOM 1344 N N . ARG A 1 182 ? -7.162 16.888 46.783 1.00 60.87 179 ARG A N 1
ATOM 1345 C CA . ARG A 1 182 ? -6.717 15.589 46.313 1.00 63.64 179 ARG A CA 1
ATOM 1346 C C . ARG A 1 182 ? -5.326 15.239 46.845 1.00 65.49 179 ARG A C 1
ATOM 1347 O O . ARG A 1 182 ? -5.007 14.069 47.037 1.00 65.55 179 ARG A O 1
ATOM 1355 N N . GLN A 1 183 ? -4.503 16.252 47.093 1.00 67.65 180 GLN A N 1
ATOM 1356 C CA . GLN A 1 183 ? -3.150 16.023 47.591 1.00 69.93 180 GLN A CA 1
ATOM 1357 C C . GLN A 1 183 ? -3.180 15.468 49.007 1.00 70.29 180 GLN A C 1
ATOM 1358 O O . GLN A 1 183 ? -2.416 14.566 49.355 1.00 70.05 180 GLN A O 1
ATOM 1364 N N . ILE A 1 184 ? -4.072 16.012 49.822 1.00 70.71 181 ILE A N 1
ATOM 1365 C CA . ILE A 1 184 ? -4.208 15.565 51.195 1.00 71.00 181 ILE A CA 1
ATOM 1366 C C . ILE A 1 184 ? -4.662 14.109 51.211 1.00 72.44 181 ILE A C 1
ATOM 1367 O O . ILE A 1 184 ? -4.503 13.408 52.210 1.00 73.49 181 ILE A O 1
ATOM 1372 N N . ALA A 1 185 ? -5.220 13.658 50.092 1.00 74.05 182 ALA A N 1
ATOM 1373 C CA . ALA A 1 185 ? -5.695 12.284 49.970 1.00 74.65 182 ALA A CA 1
ATOM 1374 C C . ALA A 1 185 ? -4.560 11.375 49.507 1.00 75.07 182 ALA A C 1
ATOM 1375 O O . ALA A 1 185 ? -4.580 10.839 48.395 1.00 75.10 182 ALA A O 1
ATOM 1377 N N . ASP A 1 186 ? -3.568 11.209 50.379 1.00 75.87 183 ASP A N 1
ATOM 1378 C CA . ASP A 1 186 ? -2.403 10.375 50.092 1.00 76.28 183 ASP A CA 1
ATOM 1379 C C . ASP A 1 186 ? -2.496 9.126 50.960 1.00 77.42 183 ASP A C 1
ATOM 1380 O O . ASP A 1 186 ? -2.529 8.007 50.397 1.00 77.05 183 ASP A O 1
ATOM 1385 N N . LEU B 1 7 ? 5.206 -25.912 26.359 1.00 84.70 4 LEU B N 1
ATOM 1386 C CA . LEU B 1 7 ? 4.011 -25.232 25.783 1.00 84.86 4 LEU B CA 1
ATOM 1387 C C . LEU B 1 7 ? 3.212 -24.557 26.895 1.00 83.66 4 LEU B C 1
ATOM 1388 O O . LEU B 1 7 ? 2.000 -24.745 27.011 1.00 84.38 4 LEU B O 1
ATOM 1393 N N . GLY B 1 8 ? 3.902 -23.759 27.703 1.00 81.76 5 GLY B N 1
ATOM 1394 C CA . GLY B 1 8 ? 3.253 -23.082 28.807 1.00 79.20 5 GLY B CA 1
ATOM 1395 C C . GLY B 1 8 ? 3.858 -23.578 30.103 1.00 78.76 5 GLY B C 1
ATOM 1396 O O . GLY B 1 8 ? 4.034 -22.816 31.054 1.00 77.77 5 GLY B O 1
ATOM 1397 N N . THR B 1 9 ? 4.178 -24.870 30.143 1.00 76.60 6 THR B N 1
ATOM 1398 C CA . THR B 1 9 ? 4.799 -25.466 31.340 1.00 74.74 6 THR B CA 1
ATOM 1399 C C . THR B 1 9 ? 6.304 -25.154 31.427 1.00 72.32 6 THR B C 1
ATOM 1400 O O . THR B 1 9 ? 7.066 -25.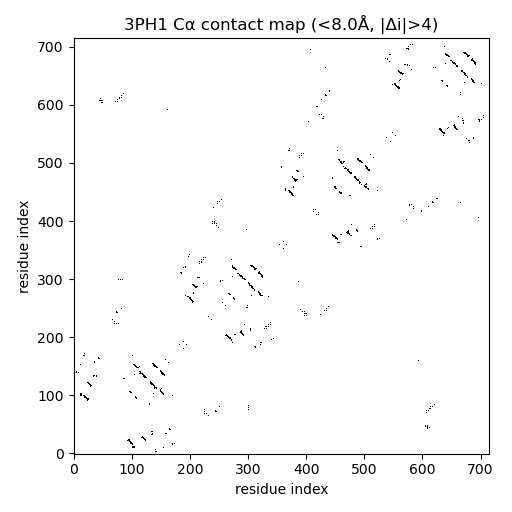919 32.021 1.00 72.10 6 THR B O 1
ATOM 1404 N N . LEU B 1 10 ? 6.737 -24.052 30.821 1.00 70.27 7 LEU B N 1
ATOM 1405 C CA . LEU B 1 10 ? 8.142 -23.677 30.901 1.00 67.34 7 LEU B CA 1
ATOM 1406 C C . LEU B 1 10 ? 8.238 -22.530 31.901 1.00 66.19 7 LEU B C 1
ATOM 1407 O O . LEU B 1 10 ? 9.185 -21.749 31.899 1.00 64.99 7 LEU B O 1
ATOM 1412 N N . ALA B 1 11 ? 7.224 -22.453 32.756 1.00 64.40 8 ALA B N 1
ATOM 1413 C CA . ALA B 1 11 ? 7.114 -21.448 33.808 1.00 63.73 8 ALA B CA 1
ATOM 1414 C C . ALA B 1 11 ? 5.782 -21.713 34.511 1.00 62.80 8 ALA B C 1
ATOM 1415 O O . ALA B 1 11 ? 4.995 -20.799 34.738 1.00 62.40 8 ALA B O 1
ATOM 1417 N N . PRO B 1 12 ? 5.526 -22.980 34.877 1.00 62.03 9 PRO B N 1
ATOM 1418 C CA . PRO B 1 12 ? 4.298 -23.418 35.550 1.00 60.55 9 PRO B CA 1
ATOM 1419 C C . PRO B 1 12 ? 3.919 -22.649 36.812 1.00 58.49 9 PRO B C 1
ATOM 1420 O O . PRO B 1 12 ? 2.738 -22.486 37.104 1.00 56.32 9 PRO B O 1
ATOM 1424 N N . ALA B 1 13 ? 4.920 -22.188 37.556 1.00 57.48 10 ALA B N 1
ATOM 1425 C CA . ALA B 1 13 ? 4.684 -21.439 38.789 1.00 56.96 10 ALA B CA 1
ATOM 1426 C C . ALA B 1 13 ? 3.877 -20.168 38.525 1.00 56.89 10 ALA B C 1
ATOM 1427 O O . ALA B 1 13 ? 2.865 -19.908 39.181 1.00 55.67 10 ALA B O 1
ATOM 1429 N N . ALA B 1 14 ? 4.344 -19.376 37.566 1.00 55.97 11 ALA B N 1
ATOM 1430 C CA . ALA B 1 14 ? 3.680 -18.133 37.197 1.00 55.26 11 ALA B CA 1
ATOM 1431 C C . ALA B 1 14 ? 2.377 -18.447 36.478 1.00 54.52 11 ALA B C 1
ATOM 1432 O O . ALA B 1 14 ? 1.329 -17.887 36.794 1.00 54.79 11 ALA B O 1
ATOM 1434 N N . ASP B 1 15 ? 2.456 -19.355 35.510 1.00 52.39 12 ASP B N 1
ATOM 1435 C CA . ASP B 1 15 ? 1.294 -19.757 34.730 1.00 51.13 12 ASP B CA 1
ATOM 1436 C C . ASP B 1 15 ? 0.111 -20.088 35.643 1.00 50.63 12 ASP B C 1
ATOM 1437 O O . ASP B 1 15 ? -1.036 -19.804 35.307 1.00 51.28 12 ASP B O 1
ATOM 1442 N N . THR B 1 16 ? 0.390 -20.675 36.801 1.00 49.35 13 THR B N 1
ATOM 1443 C CA . THR B 1 16 ? -0.666 -21.027 37.743 1.00 48.41 13 THR B CA 1
ATOM 1444 C C . THR B 1 16 ? -1.151 -19.784 38.483 1.00 47.92 13 THR B C 1
ATOM 1445 O O . THR B 1 16 ? -2.352 -19.605 38.687 1.00 47.45 13 THR B O 1
ATOM 1449 N N . GLU B 1 17 ? -0.218 -18.923 38.877 1.00 46.09 14 GLU B N 1
ATOM 1450 C CA . GLU B 1 17 ? -0.581 -17.709 39.585 1.00 44.96 14 GLU B CA 1
ATOM 1451 C 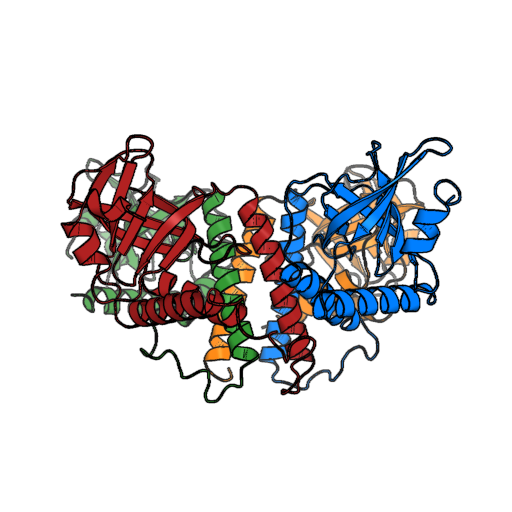C . GLU B 1 17 ? -1.487 -16.846 38.717 1.00 42.98 14 GLU B C 1
ATOM 1452 O O . GLU B 1 17 ? -2.498 -16.331 39.177 1.00 43.14 14 GLU B O 1
ATOM 1458 N N . LEU B 1 18 ? -1.124 -16.703 37.453 1.00 40.73 15 LEU B N 1
ATOM 1459 C CA . LEU B 1 18 ? -1.886 -15.873 36.532 1.00 39.05 15 LEU B CA 1
ATOM 1460 C C . LEU B 1 18 ? -3.197 -16.452 36.029 1.00 37.71 15 LEU B C 1
ATOM 1461 O O . LEU B 1 18 ? -4.165 -15.715 35.855 1.00 36.49 15 LEU B O 1
ATOM 1466 N N . PHE B 1 19 ? -3.247 -17.765 35.823 1.00 35.39 16 PHE B N 1
ATOM 1467 C CA . PHE B 1 19 ? -4.443 -18.369 35.255 1.00 35.40 16 PHE B CA 1
ATOM 1468 C C . PHE B 1 19 ? -5.272 -19.390 36.035 1.00 36.63 16 PHE B C 1
ATOM 1469 O O . PHE B 1 19 ? -6.423 -19.638 35.683 1.00 37.60 16 PHE B O 1
ATOM 1477 N N . ALA B 1 20 ? -4.713 -19.979 37.083 1.00 36.33 17 ALA B N 1
ATOM 1478 C CA . ALA B 1 20 ? -5.450 -20.970 37.862 1.00 36.58 17 ALA B CA 1
ATOM 1479 C C . ALA B 1 20 ? -6.780 -20.466 38.437 1.00 35.14 17 ALA B C 1
ATOM 1480 O O . ALA B 1 20 ? -6.842 -19.428 39.085 1.00 36.92 17 ALA B O 1
ATOM 1482 N N . ASP B 1 21 ? -7.841 -21.223 38.198 1.00 34.30 18 ASP B N 1
ATOM 1483 C CA . ASP B 1 21 ? -9.165 -20.889 38.712 1.00 36.04 18 ASP B CA 1
ATOM 1484 C C . ASP B 1 21 ? -9.718 -19.514 38.307 1.00 36.87 18 ASP B C 1
ATOM 1485 O O . ASP B 1 21 ? -10.388 -18.855 39.102 1.00 35.86 18 ASP B O 1
ATOM 1490 N N . THR B 1 22 ? -9.450 -19.087 37.076 1.00 37.05 19 THR B N 1
ATOM 1491 C CA . THR B 1 22 ? -9.956 -17.803 36.593 1.00 37.12 19 THR B CA 1
ATOM 1492 C C . THR B 1 22 ? -10.005 -17.786 35.069 1.00 37.35 19 THR B C 1
ATOM 1493 O O . THR B 1 22 ? -9.215 -18.464 34.407 1.00 35.68 19 THR B O 1
ATOM 1497 N N . LEU B 1 23 ? -10.936 -17.012 34.514 1.00 37.42 20 LEU B N 1
ATOM 1498 C CA . LEU B 1 23 ? -11.092 -16.935 33.058 1.00 39.25 20 LEU B CA 1
ATOM 1499 C C . LEU B 1 23 ? -9.795 -16.451 32.414 1.00 39.25 20 LEU B C 1
ATOM 1500 O O . LEU B 1 23 ? -9.360 -15.324 32.646 1.00 39.06 20 LEU B O 1
ATOM 1505 N N . SER B 1 24 ? -9.181 -17.317 31.613 1.00 40.13 21 SER B N 1
ATOM 1506 C CA . SER B 1 24 ? -7.925 -17.008 30.926 1.00 41.84 21 SER B CA 1
ATOM 1507 C C . SER B 1 24 ? -8.108 -17.257 29.445 1.00 43.31 21 SER B C 1
ATOM 1508 O O . SER B 1 24 ? -8.184 -18.405 29.009 1.00 43.21 21 SER B O 1
ATOM 1511 N N . CYS B 1 25 ? -8.164 -16.178 28.674 1.00 44.99 22 CYS B N 1
ATOM 1512 C CA . CYS B 1 25 ? -8.368 -16.279 27.241 1.00 47.60 22 CYS B CA 1
ATOM 1513 C C . CYS B 1 25 ? -7.078 -16.384 26.440 1.00 47.96 22 CYS B C 1
ATOM 1514 O O . CYS B 1 25 ? -6.069 -15.767 26.771 1.00 47.44 22 CYS B O 1
ATOM 1517 N N . GLU B 1 26 ? -7.126 -17.192 25.389 1.00 50.35 23 GLU B N 1
ATOM 1518 C CA . GLU B 1 26 ? -5.993 -17.370 24.487 1.00 52.17 23 GLU B CA 1
ATOM 1519 C C . GLU B 1 26 ? -6.440 -16.721 23.179 1.00 52.80 23 GLU B C 1
ATOM 1520 O O . GLU B 1 26 ? -7.436 -17.136 22.575 1.00 52.55 23 GLU B O 1
ATOM 1526 N N . LEU B 1 27 ? -5.722 -15.683 22.764 1.00 53.63 24 LEU B N 1
ATOM 1527 C CA . LEU B 1 27 ? -6.061 -14.974 21.541 1.00 54.05 24 LEU B CA 1
ATOM 1528 C C . LEU B 1 27 ? -4.883 -14.222 20.944 1.00 54.39 24 LEU B C 1
ATOM 1529 O O . LEU B 1 27 ? -3.853 -14.021 21.590 1.00 53.97 24 LEU B O 1
ATOM 1534 N N . ARG B 1 28 ? -5.053 -13.816 19.692 1.00 55.31 25 ARG B N 1
ATOM 1535 C CA . ARG B 1 28 ? -4.029 -13.081 18.970 1.00 55.85 25 ARG B CA 1
ATOM 1536 C C . ARG B 1 28 ? -4.412 -11.610 18.958 1.00 54.38 25 ARG B C 1
ATOM 1537 O O . ARG B 1 28 ? -5.512 -11.248 18.548 1.00 54.25 25 ARG B O 1
ATOM 1545 N N . LEU B 1 29 ? -3.511 -10.763 19.429 1.00 52.62 26 LEU B N 1
ATOM 1546 C CA . LEU B 1 29 ? -3.763 -9.333 19.432 1.00 51.57 26 LEU B CA 1
ATOM 1547 C C . LEU B 1 29 ? -2.449 -8.592 19.618 1.00 49.07 26 LEU B C 1
ATOM 1548 O O . LEU B 1 29 ? -1.504 -9.118 20.206 1.00 49.28 26 LEU B O 1
ATOM 1553 N N . PRO B 1 30 ? -2.359 -7.367 19.096 1.00 47.15 27 PRO B N 1
ATOM 1554 C CA . PRO B 1 30 ? -1.095 -6.659 19.277 1.00 46.18 27 PRO B CA 1
ATOM 1555 C C . PRO B 1 30 ? -0.877 -6.385 20.756 1.00 45.43 27 PRO B C 1
ATOM 1556 O O . PRO B 1 30 ? -1.741 -5.819 21.427 1.00 43.48 27 PRO B O 1
ATOM 1560 N N . ALA B 1 31 ? 0.270 -6.811 21.270 1.00 43.01 28 ALA B N 1
ATOM 1561 C CA . ALA B 1 31 ? 0.563 -6.607 22.673 1.00 43.71 28 ALA B CA 1
ATOM 1562 C C . ALA B 1 31 ? 2.059 -6.633 22.921 1.00 43.29 28 ALA B C 1
ATOM 1563 O O . ALA B 1 31 ? 2.806 -7.239 22.157 1.00 43.69 28 ALA B O 1
ATOM 1565 N N . GLY B 1 32 ? 2.484 -5.967 23.994 1.00 44.47 29 GLY B N 1
ATOM 1566 C CA . GLY B 1 32 ? 3.893 -5.923 24.341 1.00 45.32 29 GLY B CA 1
ATOM 1567 C C . GLY B 1 32 ? 4.161 -5.386 25.736 1.00 46.45 29 GLY B C 1
ATOM 1568 O O . GLY B 1 32 ? 3.294 -4.767 26.355 1.00 46.69 29 GLY B O 1
ATOM 1569 N N . PHE B 1 33 ? 5.367 -5.639 26.236 1.00 47.60 30 PHE B N 1
ATOM 1570 C CA . PHE B 1 33 ? 5.772 -5.167 27.554 1.00 48.63 30 PHE B CA 1
ATOM 1571 C C . PHE B 1 33 ? 6.809 -4.073 27.375 1.00 50.22 30 PHE B C 1
ATOM 1572 O O . PHE B 1 33 ? 7.789 -4.244 26.645 1.00 48.95 30 PHE B O 1
ATOM 1580 N N . HIS B 1 34 ? 6.584 -2.951 28.047 1.00 53.37 31 HIS B N 1
ATOM 1581 C CA . HIS B 1 34 ? 7.473 -1.800 27.971 1.00 57.30 31 HIS B CA 1
ATOM 1582 C C . HIS B 1 34 ? 7.971 -1.420 29.360 1.00 59.67 31 HIS B C 1
ATOM 1583 O O . HIS B 1 34 ? 7.180 -1.133 30.260 1.00 60.30 31 HIS B O 1
ATOM 1590 N N . VAL B 1 35 ? 9.286 -1.415 29.535 1.00 62.34 32 VAL B N 1
ATOM 1591 C CA . VAL B 1 35 ? 9.863 -1.065 30.821 1.00 64.22 32 VAL B CA 1
ATOM 1592 C C . VAL B 1 35 ? 9.701 0.426 31.081 1.00 66.03 32 VAL B C 1
ATOM 1593 O O . VAL B 1 35 ? 9.915 1.240 30.185 1.00 66.19 32 VAL B O 1
ATOM 1597 N N . THR B 1 36 ? 9.311 0.774 32.305 1.00 68.33 33 THR B N 1
ATOM 1598 C CA . THR B 1 36 ? 9.132 2.169 32.701 1.00 71.04 33 THR B CA 1
ATOM 1599 C C . THR B 1 36 ? 8.756 2.351 34.166 1.00 72.80 33 THR B C 1
ATOM 1600 O O . THR B 1 36 ? 8.108 1.498 34.773 1.00 72.96 33 THR B O 1
ATOM 1604 N N . ALA B 1 37 ? 9.177 3.478 34.725 1.00 74.88 34 ALA B N 1
ATOM 1605 C CA . ALA B 1 37 ? 8.876 3.818 36.105 1.00 76.87 34 ALA B CA 1
ATOM 1606 C C . ALA B 1 37 ? 7.653 4.730 36.045 1.00 78.29 34 ALA B C 1
ATOM 1607 O O . ALA B 1 37 ? 7.051 5.066 37.068 1.00 79.11 34 ALA B O 1
ATOM 1609 N N . ASP B 1 38 ? 7.302 5.121 34.821 1.00 78.82 35 ASP B N 1
ATOM 1610 C CA . ASP B 1 38 ? 6.159 5.985 34.559 1.00 79.26 35 ASP B CA 1
ATOM 1611 C C . ASP B 1 38 ? 5.024 5.162 33.940 1.00 78.38 35 ASP B C 1
ATOM 1612 O O . ASP B 1 38 ? 4.947 4.994 32.721 1.00 78.13 35 ASP B O 1
ATOM 1617 N N . PRO B 1 39 ? 4.130 4.627 34.787 1.00 77.10 36 PRO B N 1
ATOM 1618 C CA . PRO B 1 39 ? 3.004 3.817 34.318 1.00 75.44 36 PRO B CA 1
ATOM 1619 C C . PRO B 1 39 ? 1.814 4.650 33.851 1.00 72.96 36 PRO B C 1
ATOM 1620 O O . PRO B 1 39 ? 1.926 5.862 33.650 1.00 73.18 36 PRO B O 1
ATOM 1624 N N . GLY B 1 40 ? 0.676 3.984 33.681 1.00 69.36 37 GLY B N 1
ATOM 1625 C CA . GLY B 1 40 ? -0.524 4.667 33.242 1.00 63.46 37 GLY B CA 1
ATOM 1626 C C . GLY B 1 40 ? -1.470 4.965 34.387 1.00 58.97 37 GLY B C 1
ATOM 1627 O O . GLY B 1 40 ? -1.082 4.946 35.553 1.00 59.15 37 GLY B O 1
ATOM 1628 N N . SER B 1 41 ? -2.720 5.245 34.047 1.00 54.42 38 SER B N 1
ATOM 1629 C CA . SER B 1 41 ? -3.737 5.549 35.039 1.00 49.33 38 SER B CA 1
ATOM 1630 C C . SER B 1 41 ? -4.849 4.512 34.996 1.00 46.80 38 SER B C 1
ATOM 1631 O O . SER B 1 41 ? -5.153 3.963 33.938 1.00 45.13 38 SER B O 1
ATOM 1634 N N . HIS B 1 42 ? -5.448 4.245 36.151 1.00 44.45 39 HIS B N 1
ATOM 1635 C CA . HIS B 1 42 ? -6.548 3.293 36.241 1.00 44.14 39 HIS B CA 1
ATOM 1636 C C . HIS B 1 42 ? -7.806 3.868 35.595 1.00 41.15 39 HIS B C 1
ATOM 1637 O O . HIS B 1 42 ? -8.531 3.155 34.908 1.00 40.14 39 HIS B O 1
ATOM 1644 N N . ALA B 1 43 ? -8.064 5.151 35.831 1.00 38.23 40 ALA B N 1
ATOM 1645 C CA . ALA B 1 43 ? -9.225 5.826 35.250 1.00 36.85 40 ALA B CA 1
ATOM 1646 C C . ALA B 1 43 ? -9.199 5.688 33.735 1.00 35.24 40 ALA B C 1
ATOM 1647 O O . ALA B 1 43 ? -10.187 5.293 33.117 1.00 34.47 40 ALA B O 1
ATOM 1649 N N . THR B 1 44 ? -8.056 6.012 33.143 1.00 34.26 41 THR B N 1
ATOM 1650 C CA . THR B 1 44 ? -7.899 5.932 31.696 1.00 33.55 41 THR B CA 1
ATOM 1651 C C . THR B 1 44 ? -8.202 4.531 31.158 1.00 33.47 41 THR B C 1
ATOM 1652 O O . THR B 1 44 ? -8.965 4.383 30.201 1.00 32.50 41 THR B O 1
ATOM 1656 N N . ALA B 1 45 ? -7.621 3.504 31.782 1.00 32.58 42 ALA B N 1
ATOM 1657 C CA . ALA B 1 45 ? -7.855 2.125 31.345 1.00 32.36 42 ALA B CA 1
ATOM 1658 C C . ALA B 1 45 ? -9.316 1.720 31.548 1.00 30.87 42 ALA B C 1
ATOM 1659 O O . ALA B 1 45 ? -9.906 1.039 30.708 1.00 31.07 42 ALA B O 1
ATOM 1661 N N . GLU B 1 46 ? -9.897 2.130 32.667 1.00 28.53 43 GLU B N 1
ATOM 1662 C CA . GLU B 1 46 ? -11.290 1.803 32.926 1.00 30.07 43 GLU B CA 1
ATOM 1663 C C . GLU B 1 46 ? -12.178 2.487 31.883 1.00 29.68 43 GLU B C 1
ATOM 1664 O O . GLU B 1 46 ? -13.074 1.864 31.317 1.00 27.28 43 GLU B O 1
ATOM 1670 N N . THR B 1 47 ? -11.921 3.765 31.625 1.00 29.94 44 THR B N 1
ATOM 1671 C CA . THR B 1 47 ? -12.712 4.503 30.640 1.00 29.89 44 THR B CA 1
ATOM 1672 C C . THR B 1 47 ? -12.625 3.833 29.277 1.00 29.64 44 THR B C 1
ATOM 1673 O O . THR B 1 47 ? -13.643 3.616 28.623 1.00 31.04 44 THR B O 1
ATOM 1677 N N . LEU B 1 48 ? -11.410 3.493 28.857 1.00 29.14 45 LEU B N 1
ATOM 1678 C CA . LEU B 1 48 ? -11.209 2.848 27.568 1.00 29.59 45 LEU B CA 1
ATOM 1679 C C . LEU B 1 48 ? -12.001 1.547 27.440 1.00 31.70 45 LEU B C 1
ATOM 1680 O O . LEU B 1 48 ? -12.689 1.321 26.439 1.00 30.56 45 LEU B O 1
ATOM 1685 N N . LEU B 1 49 ? -11.902 0.695 28.462 1.00 31.46 46 LEU B N 1
ATOM 1686 C CA . LEU B 1 49 ? -12.596 -0.584 28.465 1.00 30.58 46 LEU B CA 1
ATOM 1687 C C . LEU B 1 49 ? -14.113 -0.433 28.406 1.00 30.32 46 LEU B C 1
ATOM 1688 O O . LEU B 1 49 ? -14.760 -0.996 27.525 1.00 27.96 46 LEU B O 1
ATOM 1693 N N . ARG B 1 50 ? -14.676 0.327 29.337 1.00 30.36 47 ARG B N 1
ATOM 1694 C CA . ARG B 1 50 ? -16.121 0.513 29.367 1.00 34.66 47 ARG B CA 1
ATOM 1695 C C . ARG B 1 50 ? -16.661 1.159 28.093 1.00 36.46 47 ARG B C 1
ATOM 1696 O O . ARG B 1 50 ? -17.736 0.789 27.606 1.00 37.41 47 ARG B O 1
ATOM 1704 N N . SER B 1 51 ? -15.912 2.104 27.536 1.00 36.47 48 SER B N 1
ATOM 1705 C CA . SER B 1 51 ? -16.354 2.774 26.326 1.00 38.49 48 SER B CA 1
ATOM 1706 C C . SER B 1 51 ? -16.400 1.842 25.125 1.00 39.56 48 SER B C 1
ATOM 1707 O O . SER B 1 51 ? -17.330 1.912 24.316 1.00 39.52 48 SER B O 1
ATOM 1710 N N . LEU B 1 52 ? -15.400 0.975 25.005 1.00 40.85 49 LEU B N 1
ATOM 1711 C CA . LEU B 1 52 ? -15.380 0.016 23.913 1.00 42.94 49 LEU B CA 1
ATOM 1712 C C . LEU B 1 52 ? -16.625 -0.849 24.034 1.00 43.82 49 LEU B C 1
ATOM 1713 O O . LEU B 1 52 ? -17.284 -1.165 23.048 1.00 43.99 49 LEU B O 1
ATOM 1718 N N . GLY B 1 53 ? -16.944 -1.223 25.263 1.00 45.04 50 GLY B N 1
ATOM 1719 C CA . GLY B 1 53 ? -18.107 -2.055 25.491 1.00 47.36 50 GLY B CA 1
ATOM 1720 C C . GLY B 1 53 ? -19.440 -1.359 25.303 1.00 48.28 50 GLY B C 1
ATOM 1721 O O . GLY B 1 53 ? -20.376 -1.954 24.784 1.00 48.01 50 GLY B O 1
ATOM 1722 N N . GLN B 1 54 ? -19.538 -0.100 25.713 1.00 49.89 51 GLN B N 1
ATOM 1723 C CA . GLN B 1 54 ? -20.795 0.623 25.594 1.00 52.80 51 GLN B CA 1
ATOM 1724 C C . GLN B 1 54 ? -21.214 0.844 24.148 1.00 54.29 51 GLN B C 1
ATOM 1725 O O . GLN B 1 54 ? -22.408 0.928 23.854 1.00 54.22 51 GLN B O 1
ATOM 1731 N N . VAL B 1 55 ? -20.243 0.930 23.245 1.00 56.01 52 VAL B N 1
ATOM 1732 C CA . VAL B 1 55 ? -20.557 1.112 21.833 1.00 58.32 52 VAL B CA 1
ATOM 1733 C C . VAL B 1 55 ? -20.767 -0.272 21.223 1.00 59.96 52 VAL B C 1
ATOM 1734 O O . VAL B 1 55 ? -20.333 -0.550 20.107 1.00 60.84 52 VAL B O 1
ATOM 1738 N N . GLU B 1 56 ? -21.449 -1.133 21.976 1.00 62.71 53 GLU B N 1
ATOM 1739 C CA . GLU B 1 56 ? -21.729 -2.508 21.559 1.00 65.13 53 GLU B CA 1
ATOM 1740 C C . GLU B 1 56 ? -22.476 -2.651 20.241 1.00 66.81 53 GLU B C 1
ATOM 1741 O O . GLU B 1 56 ? -22.046 -3.409 19.365 1.00 68.29 53 GLU B O 1
ATOM 1747 N N . ASP B 1 57 ? -23.596 -1.942 20.099 1.00 68.38 54 ASP B N 1
ATOM 1748 C CA . ASP B 1 57 ? -24.370 -2.002 18.858 1.00 68.49 54 ASP B CA 1
ATOM 1749 C C . ASP B 1 57 ? -25.565 -1.043 18.847 1.00 69.69 54 ASP B C 1
ATOM 1750 O O . ASP B 1 57 ? -25.899 -0.469 19.906 1.00 69.17 54 ASP B O 1
ATOM 1755 N N . GLU B 1 69 ? -32.388 7.875 16.502 1.00 75.19 66 GLU B N 1
ATOM 1756 C CA . GLU B 1 69 ? -33.288 7.816 17.679 1.00 75.86 66 GLU B CA 1
ATOM 1757 C C . GLU B 1 69 ? -34.085 9.095 17.975 1.00 75.84 66 GLU B C 1
ATOM 1758 O O . GLU B 1 69 ? -35.009 9.456 17.239 1.00 76.37 66 GLU B O 1
ATOM 1764 N N . LEU B 1 70 ? -33.722 9.755 19.075 1.00 75.31 67 LEU B N 1
ATOM 1765 C CA . LEU B 1 70 ? -34.361 10.978 19.561 1.00 73.17 67 LEU B CA 1
ATOM 1766 C C . LEU B 1 70 ? -34.487 12.094 18.508 1.00 71.81 67 LEU B C 1
ATOM 1767 O O . LEU B 1 70 ? -34.406 11.821 17.311 1.00 71.33 67 LEU B O 1
ATOM 1772 N N . PRO B 1 71 ? -34.713 13.359 18.930 1.00 70.06 68 PRO B N 1
ATOM 1773 C CA . PRO B 1 71 ? -34.829 14.412 17.916 1.00 68.74 68 PRO B CA 1
ATOM 1774 C C . PRO B 1 71 ? -33.748 14.305 16.846 1.00 67.43 68 PRO B C 1
ATOM 1775 O O . PRO B 1 71 ? -32.594 14.009 17.151 1.00 68.55 68 PRO B O 1
ATOM 1779 N N . LEU B 1 72 ? -34.130 14.541 15.596 1.00 65.67 69 LEU B N 1
ATOM 1780 C CA . LEU B 1 72 ? -33.200 14.461 14.475 1.00 63.27 69 LEU B CA 1
ATOM 1781 C C . LEU B 1 72 ? -31.844 15.087 14.752 1.00 60.62 69 LEU B C 1
ATOM 1782 O O . LEU B 1 72 ? -30.823 14.588 14.284 1.00 59.36 69 LEU B O 1
ATOM 1787 N N . LEU B 1 73 ? -31.830 16.179 15.508 1.00 58.44 70 LEU B N 1
ATOM 1788 C CA . LEU B 1 73 ? -30.577 16.855 15.814 1.00 57.43 70 LEU B CA 1
ATOM 1789 C C . LEU B 1 73 ? -29.633 15.927 16.572 1.00 55.60 70 LEU B C 1
ATOM 1790 O O . LEU B 1 73 ? -28.427 15.944 16.338 1.00 55.74 70 LEU B O 1
ATOM 1795 N N . VAL B 1 74 ? -30.177 15.114 17.473 1.00 53.02 71 VAL B N 1
ATOM 1796 C CA . VAL B 1 74 ? -29.355 14.185 18.240 1.00 50.53 71 VAL B CA 1
ATOM 1797 C C . VAL B 1 74 ? -28.897 13.027 17.373 1.00 49.51 71 VAL B C 1
ATOM 1798 O O . VAL B 1 74 ? -27.780 12.534 17.523 1.00 49.22 71 VAL B O 1
ATOM 1802 N N . GLN B 1 75 ? -29.765 12.595 16.466 1.00 48.14 72 GLN B N 1
ATOM 1803 C CA . GLN B 1 75 ? -29.433 11.510 15.557 1.00 46.65 72 GLN B CA 1
ATOM 1804 C C . GLN B 1 75 ? -28.268 11.936 14.658 1.00 44.68 72 GLN B C 1
ATOM 1805 O O . GLN B 1 75 ? -27.362 11.157 14.389 1.00 43.30 72 GLN B O 1
ATOM 1811 N N . ARG B 1 76 ? -28.295 13.181 14.196 1.00 41.40 73 ARG B N 1
ATOM 1812 C CA . ARG B 1 76 ? -27.228 13.698 13.349 1.00 40.24 73 ARG B CA 1
ATOM 1813 C C . ARG B 1 76 ? -25.984 14.029 14.164 1.00 37.59 73 ARG B C 1
ATOM 1814 O O . ARG B 1 76 ? -24.884 14.117 13.614 1.00 39.59 73 ARG B O 1
ATOM 1822 N N . MET B 1 77 ? -26.148 14.229 15.466 1.00 33.78 74 MET B N 1
ATOM 1823 C CA . MET B 1 77 ? -24.986 14.504 16.297 1.00 31.04 74 MET B CA 1
ATOM 1824 C C . MET B 1 77 ? -24.204 13.196 16.344 1.00 28.17 74 MET B C 1
ATOM 1825 O O . MET B 1 77 ? -22.987 13.194 16.215 1.00 25.40 74 MET B O 1
ATOM 1830 N N . ASP B 1 78 ? -24.933 12.088 16.478 1.00 27.59 75 ASP B N 1
ATOM 1831 C CA . ASP B 1 78 ? -24.338 10.747 16.542 1.00 28.58 75 ASP B CA 1
ATOM 1832 C C . ASP B 1 78 ? -23.640 10.380 15.223 1.00 28.01 75 ASP B C 1
ATOM 1833 O O . ASP B 1 78 ? -22.597 9.731 15.226 1.00 27.44 75 ASP B O 1
ATOM 1838 N N . ALA B 1 79 ? -24.218 10.815 14.104 1.00 25.59 76 ALA B N 1
ATOM 1839 C CA . ALA B 1 79 ? -23.648 10.573 12.785 1.00 26.17 76 ALA B CA 1
ATOM 1840 C C . ALA B 1 79 ? -22.320 11.326 12.697 1.00 25.50 76 ALA B C 1
ATOM 1841 O O . ALA B 1 79 ? -21.339 10.828 12.149 1.00 26.05 76 ALA B O 1
ATOM 1843 N N . LYS B 1 80 ? -22.304 12.539 13.232 1.00 24.70 77 LYS B N 1
ATOM 1844 C CA . LYS B 1 80 ? -21.107 13.353 13.228 1.00 23.96 77 LYS B CA 1
ATOM 1845 C C . LYS B 1 80 ? -20.045 12.700 14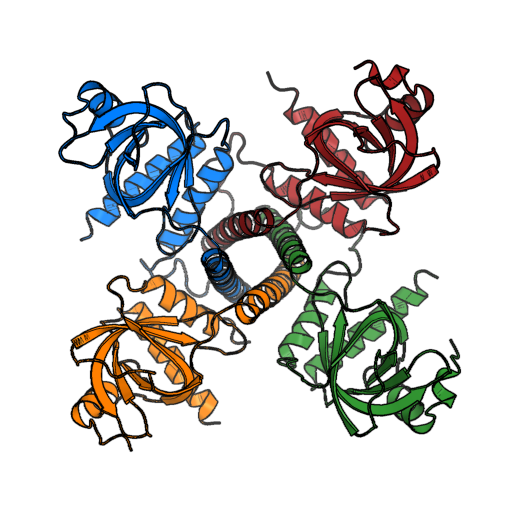.098 1.00 25.25 77 LYS B C 1
ATOM 1846 O O . LYS B 1 80 ? -18.875 12.650 13.721 1.00 25.80 77 LYS B O 1
ATOM 1852 N N . LEU B 1 81 ? -20.452 12.201 15.263 1.00 24.08 78 LEU B N 1
ATOM 1853 C CA . LEU B 1 81 ? -19.522 11.525 16.164 1.00 24.93 78 LEU B CA 1
ATOM 1854 C C . LEU B 1 81 ? -18.885 10.329 15.447 1.00 26.43 78 LEU B C 1
ATOM 1855 O O . LEU B 1 81 ? -17.662 10.154 15.486 1.00 25.80 78 LEU B O 1
ATOM 1860 N N . ASP B 1 82 ? -19.702 9.513 14.780 1.00 26.66 79 ASP B N 1
ATOM 1861 C CA . ASP B 1 82 ? -19.159 8.362 14.064 1.00 27.98 79 ASP B CA 1
ATOM 1862 C C . ASP B 1 82 ? -18.113 8.793 13.048 1.00 27.08 79 ASP B C 1
ATOM 1863 O O . ASP B 1 82 ? -17.067 8.170 12.939 1.00 28.35 79 ASP B O 1
ATOM 1868 N N . LEU B 1 83 ? -18.395 9.863 12.308 1.00 25.81 80 LEU B N 1
ATOM 1869 C CA . LEU B 1 83 ? -17.460 10.366 11.300 1.00 25.14 80 LEU B CA 1
ATOM 1870 C C . LEU B 1 83 ? -16.137 10.807 11.929 1.00 26.08 80 LEU B C 1
ATOM 1871 O O . LEU B 1 83 ? -15.067 10.511 11.399 1.00 26.43 80 LEU B O 1
ATOM 1876 N N . ILE B 1 84 ? -16.223 11.519 13.053 1.00 24.95 81 ILE B N 1
ATOM 1877 C CA . ILE B 1 84 ? -15.051 12.008 13.773 1.00 25.53 81 ILE B CA 1
ATOM 1878 C C . ILE B 1 84 ? -14.176 10.851 14.266 1.00 26.46 81 ILE B C 1
ATOM 1879 O O . ILE B 1 84 ? -12.956 10.845 14.086 1.00 24.49 81 ILE B O 1
ATOM 1884 N N . LEU B 1 85 ? -14.822 9.884 14.909 1.00 26.29 82 LEU B N 1
ATOM 1885 C CA . LEU B 1 85 ? -14.141 8.722 15.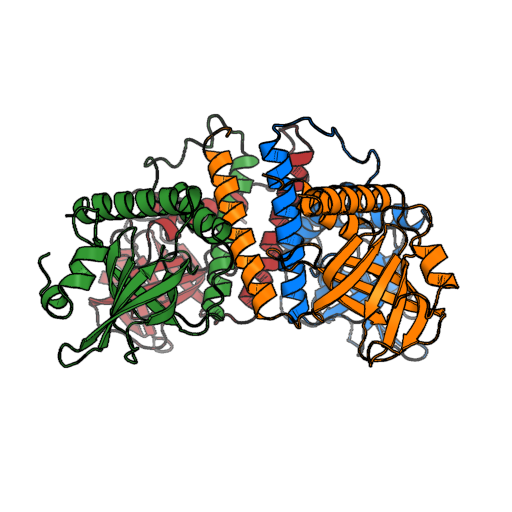449 1.00 27.94 82 LEU B CA 1
ATOM 1886 C C . LEU B 1 85 ? -13.460 7.961 14.318 1.00 29.58 82 LEU B C 1
ATOM 1887 O O . LEU B 1 85 ? -12.299 7.569 14.433 1.00 28.62 82 LEU B O 1
ATOM 1892 N N . ALA B 1 86 ? -14.181 7.764 13.219 1.00 29.06 83 ALA B N 1
ATOM 1893 C CA . ALA B 1 86 ? -13.614 7.048 12.091 1.00 30.48 83 ALA B CA 1
ATOM 1894 C C . ALA B 1 86 ? -12.357 7.737 11.555 1.00 31.01 83 ALA B C 1
ATOM 1895 O O . ALA B 1 86 ? -11.326 7.092 11.379 1.00 28.88 83 ALA B O 1
ATOM 1897 N N . LEU B 1 87 ? -12.441 9.042 11.306 1.00 30.21 84 LEU B N 1
ATOM 1898 C CA . LEU B 1 87 ? -11.303 9.803 10.788 1.00 30.70 84 LEU B CA 1
ATOM 1899 C C . LEU B 1 87 ? -10.107 9.753 11.731 1.00 31.48 84 LEU B C 1
ATOM 1900 O O . LEU B 1 87 ? -8.987 9.412 11.333 1.00 30.80 84 LEU B O 1
ATOM 1905 N N . ILE B 1 88 ? -10.349 10.116 12.983 1.00 31.28 85 ILE B N 1
ATOM 1906 C CA . ILE B 1 88 ? -9.284 10.142 13.959 1.00 33.34 85 ILE B CA 1
ATOM 1907 C C . ILE B 1 88 ? -8.748 8.724 14.180 1.00 34.01 85 ILE B C 1
ATOM 1908 O O . ILE B 1 88 ? -7.543 8.522 14.329 1.00 33.87 85 ILE B O 1
ATOM 1913 N N . GLY B 1 89 ? -9.641 7.743 14.180 1.00 34.33 86 GLY B N 1
ATOM 1914 C CA . GLY B 1 89 ? -9.202 6.374 14.372 1.00 38.45 86 GLY B CA 1
ATOM 1915 C C . GLY B 1 89 ? -8.183 5.984 13.317 1.00 40.93 86 GLY B C 1
ATOM 1916 O O . GLY B 1 89 ? -7.155 5.367 13.623 1.00 42.48 86 GLY B O 1
ATOM 1917 N N . ARG B 1 90 ? -8.468 6.363 12.072 1.00 41.68 87 ARG B N 1
ATOM 1918 C CA . ARG B 1 90 ? -7.600 6.063 10.940 1.00 42.51 87 ARG B CA 1
ATOM 1919 C C . ARG B 1 90 ? -6.260 6.802 10.985 1.00 43.07 87 ARG B C 1
ATOM 1920 O O . ARG B 1 90 ? -5.219 6.211 10.680 1.00 42.19 87 ARG B O 1
ATOM 1928 N N . LEU B 1 91 ? -6.275 8.080 11.367 1.00 42.58 88 LEU B N 1
ATOM 1929 C CA . LEU B 1 91 ? -5.030 8.853 11.421 1.00 43.49 88 LEU B CA 1
ATOM 1930 C C . LEU B 1 91 ? -4.006 8.272 12.382 1.00 44.13 88 LEU B C 1
ATOM 1931 O O . LEU B 1 91 ? -2.803 8.283 12.101 1.00 43.32 88 LEU B O 1
ATOM 1936 N N . VAL B 1 92 ? -4.485 7.781 13.518 1.00 45.45 89 VAL B N 1
ATOM 1937 C CA . VAL B 1 92 ? -3.610 7.183 14.517 1.00 48.36 89 VAL B CA 1
ATOM 1938 C C . VAL B 1 92 ? -3.014 5.898 13.940 1.00 50.37 89 VAL B C 1
ATOM 1939 O O . VAL B 1 92 ? -1.798 5.759 13.829 1.00 50.44 89 VAL B O 1
ATOM 1943 N N . ARG B 1 93 ? -3.892 4.981 13.547 1.00 52.79 90 ARG B N 1
ATOM 1944 C CA . ARG B 1 93 ? -3.501 3.690 12.985 1.00 56.25 90 ARG B CA 1
ATOM 1945 C C . ARG B 1 93 ? -2.549 3.775 11.788 1.00 56.75 90 ARG B C 1
ATOM 1946 O O . ARG B 1 93 ? -1.800 2.838 11.517 1.00 56.17 90 ARG B O 1
ATOM 1954 N N . GLN B 1 94 ? -2.565 4.901 11.085 1.00 57.28 91 GLN B N 1
ATOM 1955 C CA . GLN B 1 94 ? -1.709 5.074 9.915 1.00 56.80 91 GLN B CA 1
ATOM 1956 C C . GLN B 1 94 ? -0.326 5.645 10.207 1.00 57.68 91 GLN B C 1
ATOM 1957 O O . GLN B 1 94 ? 0.528 5.707 9.318 1.00 57.18 91 GLN B O 1
ATOM 1963 N N . SER B 1 95 ? -0.096 6.055 11.447 1.00 58.99 92 SER B N 1
ATOM 1964 C CA . SER B 1 95 ? 1.191 6.635 11.791 1.00 60.81 92 SER B CA 1
ATOM 1965 C C . SER B 1 95 ? 1.841 6.024 13.022 1.00 60.01 92 SER B C 1
ATOM 1966 O O . SER B 1 95 ? 3.033 6.215 13.255 1.00 61.26 92 SER B O 1
ATOM 1969 N N . ASP B 1 96 ? 1.066 5.286 13.807 1.00 58.77 93 ASP B N 1
ATOM 1970 C CA . ASP B 1 96 ? 1.599 4.674 15.027 1.00 58.14 93 ASP B CA 1
ATOM 1971 C C . ASP B 1 96 ? 2.661 3.614 14.756 1.00 57.69 93 ASP B C 1
ATOM 1972 O O . ASP B 1 96 ? 2.778 3.081 13.648 1.00 58.79 93 ASP B O 1
ATOM 1977 N N . THR B 1 97 ? 3.440 3.329 15.794 1.00 58.25 94 THR B N 1
ATOM 1978 C CA . THR B 1 97 ? 4.516 2.348 15.716 1.00 59.30 94 THR B CA 1
ATOM 1979 C C . THR B 1 97 ? 3.988 0.952 15.427 1.00 59.18 94 THR B C 1
ATOM 1980 O O . THR B 1 97 ? 4.557 0.219 14.606 1.00 59.91 94 THR B O 1
ATOM 1984 N N . ARG B 1 98 ? 2.897 0.603 16.108 1.00 57.75 95 ARG B N 1
ATOM 1985 C CA . ARG B 1 98 ? 2.267 -0.710 15.976 1.00 58.99 95 ARG B CA 1
ATOM 1986 C C . ARG B 1 98 ? 2.995 -1.681 16.921 1.00 58.73 95 ARG B C 1
ATOM 1987 O O . ARG B 1 98 ? 4.230 -1.670 17.014 1.00 59.19 95 ARG B O 1
ATOM 1995 N N . LEU B 1 99 ? 2.225 -2.478 17.654 1.00 57.71 96 LEU B N 1
ATOM 1996 C CA . LEU B 1 99 ? 2.789 -3.442 18.592 1.00 57.74 96 LEU B CA 1
ATOM 1997 C C . LEU B 1 99 ? 2.880 -4.804 17.916 1.00 58.58 96 LEU B C 1
ATOM 1998 O O . LEU B 1 99 ? 2.166 -5.068 16.950 1.00 57.09 96 LEU B O 1
ATOM 2003 N N . ALA B 1 100 ? 3.757 -5.663 18.427 1.00 58.97 97 ALA B N 1
ATOM 2004 C CA . ALA B 1 100 ? 3.931 -6.999 17.873 1.00 59.38 97 ALA B CA 1
ATOM 2005 C C . ALA B 1 100 ? 2.667 -7.845 18.038 1.00 59.67 97 ALA B C 1
ATOM 2006 O O . ALA B 1 100 ? 2.237 -8.139 19.152 1.00 60.89 97 ALA B O 1
ATOM 2008 N N . LEU B 1 101 ? 2.079 -8.227 16.912 1.00 59.02 98 LEU B N 1
ATOM 2009 C CA . LEU B 1 101 ? 0.875 -9.048 16.886 1.00 58.18 98 LEU B CA 1
ATOM 2010 C C . LEU B 1 101 ? 1.249 -10.491 17.204 1.00 57.45 98 LEU B C 1
ATOM 2011 O O . LEU B 1 101 ? 2.156 -11.045 16.589 1.00 59.28 98 LEU B O 1
ATOM 2016 N N . GLY B 1 102 ? 0.561 -11.101 18.162 1.00 56.09 99 GLY B N 1
ATOM 2017 C CA . GLY B 1 102 ? 0.875 -12.475 18.515 1.00 53.74 99 GLY B CA 1
ATOM 2018 C C . GLY B 1 102 ? -0.131 -13.145 19.432 1.00 51.95 99 GLY B C 1
ATOM 2019 O O . GLY B 1 102 ? -1.127 -12.545 19.837 1.00 51.52 99 GLY B O 1
ATOM 2020 N N . THR B 1 103 ? 0.125 -14.408 19.753 1.00 50.72 100 THR B N 1
ATOM 2021 C CA . THR B 1 103 ? -0.761 -15.146 20.637 1.00 49.93 100 THR B CA 1
ATOM 2022 C C . THR B 1 103 ? -0.426 -14.807 22.086 1.00 47.84 100 THR B C 1
ATOM 2023 O O . THR B 1 103 ? 0.737 -14.850 22.491 1.00 47.10 100 THR B O 1
ATOM 2027 N N . VAL B 1 104 ? -1.450 -14.444 22.850 1.00 44.68 101 VAL B N 1
ATOM 2028 C CA . VAL B 1 104 ? -1.272 -14.114 24.256 1.00 42.04 101 VAL B CA 1
ATOM 2029 C C . VAL B 1 104 ? -2.281 -14.911 25.080 1.00 41.40 101 VAL B C 1
ATOM 2030 O O . VAL B 1 104 ? -3.247 -15.463 24.535 1.00 40.66 101 VAL B O 1
ATOM 2034 N N . HIS B 1 105 ? -2.034 -14.991 26.383 1.00 39.17 102 HIS B N 1
ATOM 2035 C CA . HIS B 1 105 ? -2.922 -15.688 27.309 1.00 37.69 102 HIS B CA 1
ATOM 2036 C C . HIS B 1 105 ? -3.241 -14.606 28.317 1.00 35.68 102 HIS B C 1
ATOM 2037 O O . HIS B 1 105 ? -2.378 -14.195 29.081 1.00 34.94 102 HIS B O 1
ATOM 2044 N N . TRP B 1 106 ? -4.492 -14.166 28.322 1.00 32.69 103 TRP B N 1
ATOM 2045 C CA . TRP B 1 106 ? -4.900 -13.044 29.146 1.00 32.20 103 TRP B CA 1
ATOM 2046 C C . TRP B 1 106 ? -5.990 -13.315 30.179 1.00 30.44 103 TRP B C 1
ATOM 2047 O O . TRP B 1 106 ? -7.041 -13.862 29.858 1.00 29.85 103 TRP B O 1
ATOM 2058 N N . SER B 1 107 ? -5.725 -12.914 31.422 1.00 29.13 104 SER B N 1
ATOM 2059 C CA . SER B 1 107 ? -6.683 -13.075 32.518 1.00 27.37 104 SER B CA 1
ATOM 2060 C C . SER B 1 107 ? -6.756 -11.756 33.266 1.00 26.28 104 SER B C 1
ATOM 2061 O O . SER B 1 107 ? -5.976 -10.843 33.011 1.00 24.81 104 SER B O 1
ATOM 2064 N N . VAL B 1 108 ? -7.685 -11.659 34.207 1.00 29.02 105 VAL B N 1
ATOM 2065 C CA . VAL B 1 108 ? -7.826 -10.436 34.975 1.00 30.06 105 VAL B CA 1
ATOM 2066 C C . VAL B 1 108 ? -6.581 -10.210 35.828 1.00 31.73 105 VAL B C 1
ATOM 2067 O O . VAL B 1 108 ? -6.303 -9.089 36.243 1.00 33.10 105 VAL B O 1
ATOM 2071 N N . ARG B 1 109 ? -5.821 -11.277 36.058 1.00 32.54 106 ARG B N 1
ATOM 2072 C CA . ARG B 1 109 ? -4.614 -11.209 36.876 1.00 34.12 106 ARG B CA 1
ATOM 2073 C C . ARG B 1 109 ? -3.331 -10.856 36.126 1.00 34.17 106 ARG B C 1
ATOM 2074 O O . ARG B 1 109 ? -2.457 -10.175 36.671 1.00 33.78 106 ARG B O 1
ATOM 2082 N N . GLY B 1 110 ? -3.209 -11.309 34.883 1.00 34.81 107 GLY B N 1
ATOM 2083 C CA . GLY B 1 110 ? -1.999 -11.023 34.131 1.00 33.78 107 GLY B CA 1
ATOM 2084 C C . GLY B 1 110 ? -2.056 -11.495 32.692 1.00 34.65 107 GLY B C 1
ATOM 2085 O O . GLY B 1 110 ? -3.108 -11.921 32.215 1.00 35.23 107 GLY B O 1
ATOM 2086 N N . ILE B 1 111 ? -0.921 -11.437 32.000 1.00 35.24 108 ILE B N 1
ATOM 2087 C CA . ILE B 1 111 ? -0.882 -11.841 30.601 1.00 34.80 108 ILE B CA 1
ATOM 2088 C C . ILE B 1 111 ? 0.409 -12.561 30.197 1.00 36.83 108 ILE B C 1
ATOM 2089 O O . ILE B 1 111 ? 1.509 -12.228 30.652 1.00 33.43 108 ILE B O 1
ATOM 2094 N N . ARG B 1 112 ? 0.236 -13.555 29.333 1.00 40.07 109 ARG B N 1
ATOM 2095 C CA . ARG B 1 112 ? 1.322 -14.373 28.806 1.00 44.27 109 ARG B CA 1
ATOM 2096 C C . ARG B 1 112 ? 1.483 -13.959 27.337 1.00 45.99 109 ARG B C 1
ATOM 2097 O O . ARG B 1 112 ? 0.637 -14.280 26.502 1.00 44.82 109 ARG B O 1
ATOM 2105 N N . LEU B 1 113 ? 2.556 -13.222 27.044 1.00 48.22 110 LEU B N 1
ATOM 2106 C CA . LEU B 1 113 ? 2.845 -12.737 25.690 1.00 51.21 110 LEU B CA 1
ATOM 2107 C C . LEU B 1 113 ? 4.332 -12.862 25.335 1.00 53.45 110 LEU B C 1
ATOM 2108 O O . LEU B 1 113 ? 5.165 -13.132 26.200 1.00 52.92 110 LEU B O 1
ATOM 2113 N N . ALA B 1 114 ? 4.666 -12.659 24.063 1.00 55.76 111 ALA B N 1
ATOM 2114 C CA . ALA B 1 114 ? 6.059 -12.765 23.622 1.00 59.04 111 ALA B CA 1
ATOM 2115 C C . ALA B 1 114 ? 6.700 -11.395 23.355 1.00 60.50 111 ALA B C 1
ATOM 2116 O O . ALA B 1 114 ? 6.113 -10.547 22.683 1.00 60.47 111 ALA B O 1
ATOM 2118 N N . SER B 1 115 ? 7.902 -11.186 23.889 1.00 62.57 112 SER B N 1
ATOM 2119 C CA . SER B 1 115 ? 8.612 -9.921 23.707 1.00 64.67 112 SER B CA 1
ATOM 2120 C C . SER B 1 115 ? 9.966 -10.120 23.033 1.00 66.29 112 SER B C 1
ATOM 2121 O O . SER B 1 115 ? 10.564 -11.194 23.116 1.00 66.88 112 SER B O 1
ATOM 2124 N N . PRO B 1 116 ? 10.475 -9.074 22.365 1.00 67.46 113 PRO B N 1
ATOM 2125 C CA . PRO B 1 116 ? 11.768 -9.160 21.682 1.00 68.57 113 PRO B CA 1
ATOM 2126 C C . PRO B 1 116 ? 12.879 -9.742 22.559 1.00 69.01 113 PRO B C 1
ATOM 2127 O O . PRO B 1 116 ? 13.535 -10.711 22.183 1.00 68.78 113 PRO B O 1
ATOM 2131 N N . HIS B 1 117 ? 13.076 -9.156 23.734 1.00 70.40 114 HIS B N 1
ATOM 2132 C CA . HIS B 1 117 ? 14.121 -9.611 24.642 1.00 71.19 114 HIS B CA 1
ATOM 2133 C C . HIS B 1 117 ? 13.598 -10.051 26.012 1.00 71.07 114 HIS B C 1
ATOM 2134 O O . HIS B 1 117 ? 12.552 -9.588 26.468 1.00 70.70 114 HIS B O 1
ATOM 2141 N N . ALA B 1 118 ? 14.337 -10.955 26.654 1.00 70.34 115 ALA B N 1
ATOM 2142 C CA . ALA B 1 118 ? 13.969 -11.470 27.968 1.00 69.02 115 ALA B CA 1
ATOM 2143 C C . ALA B 1 118 ? 14.140 -10.391 29.031 1.00 68.83 115 ALA B C 1
ATOM 2144 O O . ALA B 1 118 ? 14.855 -9.411 28.825 1.00 68.83 115 ALA B O 1
ATOM 2146 N N . HIS B 1 119 ? 13.480 -10.576 30.168 1.00 68.35 116 HIS B N 1
ATOM 2147 C CA . HIS B 1 119 ? 13.556 -9.614 31.256 1.00 67.82 116 HIS B CA 1
ATOM 2148 C C . HIS B 1 119 ? 13.734 -10.330 32.579 1.00 66.87 116 HIS B C 1
ATOM 2149 O O . HIS B 1 119 ? 13.228 -11.429 32.767 1.00 67.64 116 HIS B O 1
ATOM 2156 N N . PRO B 1 120 ? 14.470 -9.717 33.514 1.00 66.11 117 PRO B N 1
ATOM 2157 C CA . PRO B 1 120 ? 14.687 -10.343 34.818 1.00 65.92 117 PRO B CA 1
ATOM 2158 C C . PRO B 1 120 ? 13.399 -10.307 35.626 1.00 64.89 117 PRO B C 1
ATOM 2159 O O . PRO B 1 120 ? 12.711 -9.287 35.660 1.00 65.22 117 PRO B O 1
ATOM 2163 N N . PRO B 1 121 ? 13.039 -11.423 36.269 1.00 63.94 118 PRO B N 1
ATOM 2164 C CA . PRO B 1 121 ? 11.803 -11.351 37.046 1.00 62.94 118 PRO B CA 1
ATOM 2165 C C . PRO B 1 121 ? 11.935 -10.212 38.061 1.00 61.88 118 PRO B C 1
ATOM 2166 O O . PRO B 1 121 ? 12.986 -10.032 38.677 1.00 61.36 118 PRO B O 1
ATOM 2170 N N . GLY B 1 122 ? 10.876 -9.425 38.209 1.00 60.52 119 GLY B N 1
ATOM 2171 C CA . GLY B 1 122 ? 10.923 -8.312 39.135 1.00 59.18 119 GLY B CA 1
ATOM 2172 C C . GLY B 1 122 ? 11.029 -7.003 38.381 1.00 58.55 119 GLY B C 1
ATOM 2173 O O . GLY B 1 122 ? 10.948 -5.921 38.973 1.00 58.13 119 GLY B O 1
ATOM 2174 N N . THR B 1 123 ? 11.214 -7.096 37.067 1.00 57.45 120 THR B N 1
ATOM 2175 C CA . THR B 1 123 ? 11.311 -5.898 36.244 1.00 57.00 120 THR B CA 1
ATOM 2176 C C . THR B 1 123 ? 9.936 -5.236 36.185 1.00 56.94 120 THR B C 1
ATOM 2177 O O . THR B 1 123 ? 8.934 -5.888 35.879 1.00 56.84 120 THR B O 1
ATOM 2181 N N . THR B 1 124 ? 9.900 -3.943 36.493 1.00 56.88 121 THR B N 1
ATOM 2182 C CA . THR B 1 124 ? 8.665 -3.164 36.484 1.00 56.86 121 THR B CA 1
ATOM 2183 C C . THR B 1 124 ? 8.413 -2.578 35.099 1.00 55.93 121 THR B C 1
ATOM 2184 O O . THR B 1 124 ? 9.348 -2.355 34.330 1.00 56.08 121 THR B O 1
ATOM 2188 N N . GLY B 1 125 ? 7.149 -2.330 34.781 1.00 54.14 122 GLY B N 1
ATOM 2189 C CA . GLY B 1 125 ? 6.835 -1.774 33.479 1.00 52.99 122 GLY B CA 1
ATOM 2190 C C . GLY B 1 125 ? 5.351 -1.677 33.192 1.00 51.29 122 GLY B C 1
ATOM 2191 O O . GLY B 1 125 ? 4.534 -1.556 34.106 1.00 52.41 122 GLY B O 1
ATOM 2192 N N . SER B 1 126 ? 5.000 -1.729 31.913 1.00 48.24 123 SER B N 1
ATOM 2193 C CA . SER B 1 126 ? 3.609 -1.634 31.520 1.00 46.11 123 SER B CA 1
ATOM 2194 C C . SER B 1 126 ? 3.288 -2.481 30.302 1.00 43.73 123 SER B C 1
ATOM 2195 O O . SER B 1 126 ? 4.002 -2.449 29.302 1.00 41.22 123 SER B O 1
ATOM 2198 N N . VAL B 1 127 ? 2.211 -3.250 30.406 1.00 41.96 124 VAL B N 1
ATOM 2199 C CA . VAL B 1 127 ? 1.752 -4.085 29.308 1.00 41.54 124 VAL B CA 1
ATOM 2200 C C . VAL B 1 127 ? 0.897 -3.208 28.396 1.00 41.86 124 VAL B C 1
ATOM 2201 O O . VAL B 1 127 ? -0.048 -2.571 28.861 1.00 41.22 124 VAL B O 1
ATOM 2205 N N . LEU B 1 128 ? 1.234 -3.168 27.110 1.00 41.40 125 LEU B N 1
ATOM 2206 C CA . LEU B 1 128 ? 0.479 -2.375 26.138 1.00 41.01 125 LEU B CA 1
ATOM 2207 C C . LEU B 1 128 ? -0.225 -3.313 25.168 1.00 40.75 125 LEU B C 1
ATOM 2208 O O . LEU B 1 128 ? 0.420 -4.130 24.510 1.00 42.27 125 LEU B O 1
ATOM 2213 N N . LEU B 1 129 ? -1.544 -3.210 25.080 1.00 39.57 126 LEU B N 1
ATOM 2214 C CA . LEU B 1 129 ? -2.279 -4.062 24.163 1.00 39.80 126 LEU B CA 1
ATOM 2215 C C . LEU B 1 129 ? -3.453 -3.312 23.561 1.00 39.91 126 LEU B C 1
ATOM 2216 O O . LEU B 1 129 ? -3.972 -2.371 24.156 1.00 37.69 126 LEU B O 1
ATOM 2221 N N . GLN B 1 130 ? -3.848 -3.725 22.361 1.00 40.58 127 GLN B N 1
ATOM 2222 C CA . GLN B 1 130 ? -4.965 -3.112 21.652 1.00 41.42 127 GLN B CA 1
ATOM 2223 C C . GLN B 1 130 ? -6.177 -4.013 21.891 1.00 43.45 127 GLN B C 1
ATOM 2224 O O . GLN B 1 130 ? -6.335 -5.040 21.228 1.00 45.54 127 GLN B O 1
ATOM 2230 N N . PRO B 1 131 ? -7.046 -3.640 22.840 1.00 44.89 128 PRO B N 1
ATOM 2231 C CA . PRO B 1 131 ? -8.240 -4.429 23.158 1.00 47.54 128 PRO B CA 1
ATOM 2232 C C . PRO B 1 131 ? -9.232 -4.643 22.000 1.00 51.42 128 PRO B C 1
ATOM 2233 O O . PRO B 1 131 ? -10.077 -5.537 22.062 1.00 51.17 128 PRO B O 1
ATOM 2237 N N . SER B 1 132 ? -9.129 -3.823 20.956 1.00 54.78 129 SER B N 1
ATOM 2238 C CA . SER B 1 132 ? -9.995 -3.930 19.777 1.00 58.91 129 SER B CA 1
ATOM 2239 C C . SER B 1 132 ? -9.144 -3.622 18.554 1.00 62.20 129 SER B C 1
ATOM 2240 O O . SER B 1 132 ? -8.155 -2.896 18.656 1.00 63.34 129 SER B O 1
ATOM 2243 N N . ASP B 1 133 ? -9.512 -4.154 17.392 1.00 65.07 130 ASP B N 1
ATOM 2244 C CA . ASP B 1 133 ? -8.691 -3.892 16.220 1.00 67.35 130 ASP B CA 1
ATOM 2245 C C . ASP B 1 133 ? -9.145 -2.777 15.286 1.00 67.94 130 ASP B C 1
ATOM 2246 O O . ASP B 1 133 ? -8.325 -2.216 14.553 1.00 69.25 130 ASP B O 1
ATOM 2251 N N . TRP B 1 134 ? -10.429 -2.437 15.297 1.00 67.11 131 TRP B N 1
ATOM 2252 C CA . TRP B 1 134 ? -10.877 -1.352 14.429 1.00 66.53 131 TRP B CA 1
ATOM 2253 C C . TRP B 1 134 ? -10.400 -0.050 15.060 1.00 64.46 131 TRP B C 1
ATOM 2254 O O . TRP B 1 134 ? -9.946 0.861 14.372 1.00 64.05 131 TRP B O 1
ATOM 2265 N N . LEU B 1 135 ? -10.490 0.011 16.385 1.00 61.92 132 LEU B N 1
ATOM 2266 C CA . LEU B 1 135 ? -10.068 1.185 17.137 1.00 58.25 132 LEU B CA 1
ATOM 2267 C C . LEU B 1 135 ? -8.616 0.953 17.550 1.00 55.04 132 LEU B C 1
ATOM 2268 O O . LEU B 1 135 ? -8.298 -0.035 18.210 1.00 55.16 132 LEU B O 1
ATOM 2273 N N . PRO B 1 136 ? -7.713 1.858 17.153 1.00 51.32 133 PRO B N 1
ATOM 2274 C CA . PRO B 1 136 ? -6.294 1.723 17.490 1.00 49.48 133 PRO B CA 1
ATOM 2275 C C . PRO B 1 136 ? -5.857 2.243 18.864 1.00 46.88 133 PRO B C 1
ATOM 2276 O O . PRO B 1 136 ? -4.665 2.456 19.095 1.00 46.72 133 PRO B O 1
ATOM 2280 N N . GLU B 1 137 ? -6.806 2.446 19.770 1.00 44.51 134 GLU B N 1
ATOM 2281 C CA . GLU B 1 137 ? -6.466 2.943 21.099 1.00 43.63 134 GLU B CA 1
ATOM 2282 C C . GLU B 1 137 ? -5.841 1.825 21.926 1.00 43.30 134 GLU B C 1
ATOM 2283 O O . GLU B 1 137 ? -6.362 0.709 21.962 1.00 44.27 134 GLU B O 1
ATOM 2289 N N . LEU B 1 138 ? -4.728 2.122 22.590 1.00 41.14 135 LEU B N 1
ATOM 2290 C CA . LEU B 1 138 ? -4.040 1.114 23.387 1.00 39.35 135 LEU B CA 1
ATOM 2291 C C . LEU B 1 138 ? -4.408 1.121 24.863 1.00 39.44 135 LEU B C 1
ATOM 2292 O O . LEU B 1 138 ? -4.640 2.176 25.459 1.00 39.46 135 LEU B O 1
ATOM 2297 N N . LEU B 1 139 ? -4.464 -0.075 25.440 1.00 38.26 136 LEU B N 1
ATOM 2298 C CA . LEU B 1 139 ? -4.757 -0.251 26.855 1.00 37.01 136 LEU B CA 1
ATOM 2299 C C . LEU B 1 139 ? -3.410 -0.347 27.579 1.00 38.32 136 LEU B C 1
ATOM 2300 O O . LEU B 1 139 ? -2.557 -1.149 27.200 1.00 36.81 136 LEU B O 1
ATOM 2305 N N . GLN B 1 140 ? -3.212 0.470 28.606 1.00 38.32 137 GLN B N 1
ATOM 2306 C CA . GLN B 1 140 ? -1.958 0.436 29.346 1.00 39.60 137 GLN B CA 1
ATOM 2307 C C . GLN B 1 140 ? -2.175 -0.023 30.783 1.00 39.68 137 GLN B C 1
ATOM 2308 O O . GLN B 1 140 ? -2.848 0.655 31.566 1.00 36.78 137 GLN B O 1
ATOM 2314 N N . LEU B 1 141 ? -1.5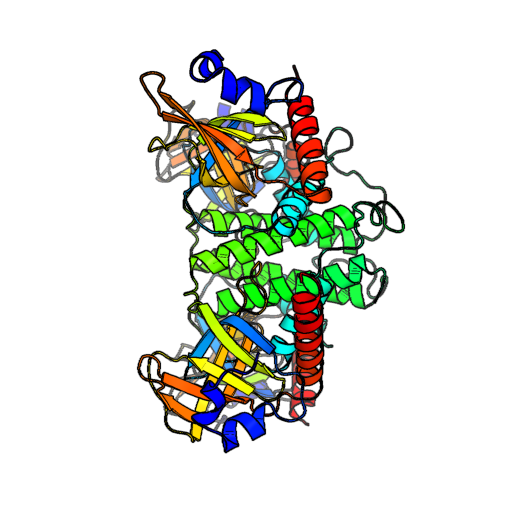86 -1.172 31.120 1.00 38.06 138 LEU B N 1
ATOM 2315 C CA . LEU B 1 141 ? -1.699 -1.746 32.457 1.00 36.72 138 LEU B CA 1
ATOM 2316 C C . LEU B 1 141 ? -0.329 -1.985 33.097 1.00 36.65 138 LEU B C 1
ATOM 2317 O O . LEU B 1 141 ? 0.466 -2.788 32.602 1.00 33.60 138 LEU B O 1
ATOM 2322 N N . PRO B 1 142 ? -0.035 -1.279 34.204 1.00 36.67 139 PRO B N 1
ATOM 2323 C CA . PRO B 1 142 ? 1.252 -1.452 34.886 1.00 38.36 139 PRO B CA 1
ATOM 2324 C C . PRO B 1 142 ? 1.365 -2.901 35.376 1.00 41.02 139 PRO B C 1
ATOM 2325 O O . PRO B 1 142 ? 0.402 -3.454 35.924 1.00 38.54 139 PRO B O 1
ATOM 2329 N N . ALA B 1 143 ? 2.532 -3.513 35.177 1.00 42.73 140 ALA B N 1
ATOM 2330 C CA . ALA B 1 143 ? 2.737 -4.900 35.581 1.00 46.52 140 ALA B CA 1
ATOM 2331 C C . ALA B 1 143 ? 4.200 -5.272 35.818 1.00 48.97 140 ALA B C 1
ATOM 2332 O O . ALA B 1 143 ? 5.109 -4.557 35.406 1.00 50.15 140 ALA B O 1
ATOM 2334 N N . ASP B 1 144 ? 4.410 -6.402 36.490 1.00 52.12 141 ASP B N 1
ATOM 2335 C CA . ASP B 1 144 ? 5.747 -6.910 36.787 1.00 54.98 141 ASP B CA 1
ATOM 2336 C C . ASP B 1 144 ? 5.918 -8.306 36.210 1.00 55.69 141 ASP B C 1
ATOM 2337 O O . ASP B 1 144 ? 4.950 -9.059 36.078 1.00 54.82 141 ASP B O 1
ATOM 2342 N N . VAL B 1 145 ? 7.158 -8.651 35.876 1.00 56.78 142 VAL B N 1
ATOM 2343 C CA . VAL B 1 145 ? 7.452 -9.954 35.299 1.00 57.98 142 VAL B CA 1
ATOM 2344 C C . VAL B 1 145 ? 7.552 -11.042 36.371 1.00 58.74 142 VAL B C 1
ATOM 2345 O O . VAL B 1 145 ? 8.268 -10.889 37.360 1.00 58.60 142 VAL B O 1
ATOM 2349 N N . LEU B 1 146 ? 6.814 -12.130 36.176 1.00 59.87 143 LEU B N 1
ATOM 2350 C CA . LEU B 1 146 ? 6.846 -13.250 37.109 1.00 61.31 143 LEU B CA 1
ATOM 2351 C C . LEU B 1 146 ? 7.887 -14.238 36.612 1.00 62.08 143 LEU B C 1
ATOM 2352 O O . LEU B 1 146 ? 8.632 -14.830 37.395 1.00 62.91 143 LEU B O 1
ATOM 2357 N N . ALA B 1 147 ? 7.924 -14.413 35.297 1.00 62.32 144 ALA B N 1
ATOM 2358 C CA . ALA B 1 147 ? 8.853 -15.338 34.678 1.00 62.30 144 ALA B CA 1
ATOM 2359 C C . ALA B 1 147 ? 9.261 -14.870 33.291 1.00 62.86 144 ALA B C 1
ATOM 2360 O O . ALA B 1 147 ? 8.575 -14.058 32.666 1.00 62.24 144 ALA B O 1
ATOM 2362 N N . SER B 1 148 ? 10.387 -15.395 32.819 1.00 63.08 145 SER B N 1
ATOM 2363 C CA . SER B 1 148 ? 10.909 -15.065 31.501 1.00 63.63 145 SER B CA 1
ATOM 2364 C C . SER B 1 148 ? 11.606 -16.288 30.925 1.00 64.93 145 SER B C 1
ATOM 2365 O O . SER B 1 148 ? 12.830 -16.396 30.958 1.00 65.07 145 SER B O 1
ATOM 2368 N N . ALA B 1 149 ? 10.814 -17.218 30.408 1.00 66.17 146 ALA B N 1
ATOM 2369 C CA . ALA B 1 149 ? 11.360 -18.430 29.823 1.00 67.93 146 ALA B CA 1
ATOM 2370 C C . ALA B 1 149 ? 11.251 -18.356 28.311 1.00 69.07 146 ALA B C 1
ATOM 2371 O O . ALA B 1 149 ? 10.228 -17.937 27.772 1.00 69.96 146 ALA B O 1
ATOM 2373 N N . SER B 1 150 ? 12.315 -18.761 27.631 1.00 70.56 147 SER B N 1
ATOM 2374 C CA . SER B 1 150 ? 12.335 -18.742 26.179 1.00 72.91 147 SER B CA 1
ATOM 2375 C C . SER B 1 150 ? 12.260 -20.143 25.601 1.00 74.89 147 SER B C 1
ATOM 2376 O O . SER B 1 150 ? 12.833 -21.081 26.153 1.00 74.84 147 SER B O 1
ATOM 2379 N N . ASP B 1 151 ? 11.534 -20.284 24.495 1.00 76.33 148 ASP B N 1
ATOM 2380 C CA . ASP B 1 151 ? 11.435 -21.570 23.818 1.00 78.04 148 ASP B CA 1
ATOM 2381 C C . ASP B 1 151 ? 10.599 -21.549 22.558 1.00 79.89 148 ASP B C 1
ATOM 2382 O O . ASP B 1 151 ? 10.839 -22.345 21.641 1.00 80.57 148 ASP B O 1
ATOM 2387 N N . GLY B 1 152 ? 9.601 -20.666 22.517 1.00 82.46 149 GLY B N 1
ATOM 2388 C CA . GLY B 1 152 ? 8.781 -20.542 21.325 1.00 84.39 149 GLY B CA 1
ATOM 2389 C C . GLY B 1 152 ? 9.749 -19.890 20.364 1.00 86.47 149 GLY B C 1
ATOM 2390 O O . GLY B 1 152 ? 9.417 -18.983 19.597 1.00 87.42 149 GLY B O 1
ATOM 2391 N N . GLN B 1 153 ? 10.977 -20.392 20.452 1.00 87.47 150 GLN B N 1
ATOM 2392 C CA . GLN B 1 153 ? 12.131 -19.947 19.704 1.00 87.42 150 GLN B CA 1
ATOM 2393 C C . GLN B 1 153 ? 12.623 -18.675 20.366 1.00 87.75 150 GLN B C 1
ATOM 2394 O O . GLN B 1 153 ? 13.823 -18.393 20.382 1.00 88.56 150 GLN B O 1
ATOM 2400 N N . GLN B 1 154 ? 11.687 -17.920 20.937 1.00 86.03 151 GLN B N 1
ATOM 2401 C CA . GLN B 1 154 ? 12.032 -16.677 21.602 1.00 84.13 151 GLN B CA 1
ATOM 2402 C C . GLN B 1 154 ? 11.590 -16.571 23.057 1.00 82.10 151 GLN B C 1
ATOM 2403 O O . GLN B 1 154 ? 11.113 -17.539 23.654 1.00 81.41 151 GLN B O 1
ATOM 2409 N N . HIS B 1 155 ? 11.754 -15.376 23.612 1.00 79.90 152 HIS B N 1
ATOM 2410 C CA . HIS B 1 155 ? 11.449 -15.102 25.008 1.00 77.84 152 HIS B CA 1
ATOM 2411 C C . HIS B 1 155 ? 9.996 -14.769 25.322 1.00 75.02 152 HIS B C 1
ATOM 2412 O O . HIS B 1 155 ? 9.469 -13.755 24.865 1.00 75.01 152 HIS B O 1
ATOM 2419 N N . TRP B 1 156 ? 9.356 -15.628 26.111 1.00 70.97 153 TRP B N 1
ATOM 2420 C CA . TRP B 1 156 ? 7.972 -15.408 26.515 1.00 66.73 153 TRP B CA 1
ATOM 2421 C C . TRP B 1 156 ? 7.944 -14.756 27.889 1.00 63.41 153 TRP B C 1
ATOM 2422 O O . TRP B 1 156 ? 8.751 -15.076 28.760 1.00 62.70 153 TRP B O 1
ATOM 2433 N N . LEU B 1 157 ? 7.002 -13.841 28.073 1.00 59.08 154 LEU B N 1
ATOM 2434 C CA . LEU B 1 157 ? 6.860 -13.132 29.332 1.00 55.00 154 LEU B CA 1
ATOM 2435 C C . LEU B 1 157 ? 5.569 -13.468 30.065 1.00 52.71 154 LEU B C 1
ATOM 2436 O O . LEU B 1 157 ? 4.528 -13.688 29.455 1.00 50.87 154 LEU B O 1
ATOM 2441 N N . TRP B 1 158 ? 5.660 -13.520 31.387 1.00 50.36 155 TRP B N 1
ATOM 2442 C CA . TRP B 1 158 ? 4.506 -13.773 32.232 1.00 49.42 155 TRP B CA 1
ATOM 2443 C C . TRP B 1 158 ? 4.374 -12.516 33.086 1.00 49.18 155 TRP B C 1
ATOM 2444 O O . TRP B 1 158 ? 5.113 -12.334 34.053 1.00 49.14 155 TRP B O 1
ATOM 2455 N N . LEU B 1 159 ? 3.446 -11.637 32.710 1.00 47.55 156 LEU B N 1
ATOM 2456 C CA . LEU B 1 159 ? 3.254 -10.389 33.443 1.00 46.83 156 LEU B CA 1
ATOM 2457 C C . LEU B 1 159 ? 2.055 -10.391 34.394 1.00 45.49 156 LEU B C 1
ATOM 2458 O O . LEU B 1 159 ? 0.957 -10.839 34.040 1.00 44.33 156 LEU B O 1
ATOM 2463 N N . ARG B 1 160 ? 2.287 -9.880 35.602 1.00 43.66 157 ARG B N 1
ATOM 2464 C CA . ARG B 1 160 ? 1.255 -9.778 36.627 1.00 42.99 157 ARG B CA 1
ATOM 2465 C C . ARG B 1 160 ? 0.894 -8.308 36.800 1.00 41.86 157 ARG B C 1
ATOM 2466 O O . ARG B 1 160 ? 1.746 -7.494 37.171 1.00 40.22 157 ARG B O 1
ATOM 2474 N N . PHE B 1 161 ? -0.366 -7.973 36.541 1.00 38.64 158 PHE B N 1
ATOM 2475 C CA . PHE B 1 161 ? -0.813 -6.595 36.671 1.00 37.48 158 PHE B CA 1
ATOM 2476 C C . PHE B 1 161 ? -0.746 -6.151 38.123 1.00 37.00 158 PHE B C 1
ATOM 2477 O O . PHE B 1 161 ? -0.969 -6.950 39.024 1.00 37.40 158 PHE B O 1
ATOM 2485 N N . ALA B 1 162 ? -0.428 -4.882 38.352 1.00 36.85 159 ALA B N 1
ATOM 2486 C CA . ALA B 1 162 ? -0.407 -4.357 39.705 1.00 36.33 159 ALA B CA 1
ATOM 2487 C C . ALA B 1 162 ? -1.894 -4.228 40.015 1.00 37.63 159 ALA B C 1
ATOM 2488 O O . ALA B 1 162 ? -2.701 -4.108 39.090 1.00 38.13 159 ALA B O 1
ATOM 2490 N N . PRO B 1 163 ? -2.283 -4.264 41.304 1.00 38.06 160 PRO B N 1
ATOM 2491 C CA . PRO B 1 163 ? -3.697 -4.150 41.693 1.00 37.35 160 PRO B CA 1
ATOM 2492 C C . PRO B 1 163 ? -4.473 -3.134 40.847 1.00 37.30 160 PRO B C 1
ATOM 2493 O O . PRO B 1 163 ? -4.125 -1.960 40.800 1.00 36.93 160 PRO B O 1
ATOM 2497 N N . LEU B 1 164 ? -5.531 -3.595 40.188 1.00 37.05 161 LEU B N 1
ATOM 2498 C CA . LEU B 1 164 ? -6.331 -2.738 39.310 1.00 36.28 161 LEU B CA 1
ATOM 2499 C C . LEU B 1 164 ? -7.281 -1.768 39.989 1.00 37.47 161 LEU B C 1
ATOM 2500 O O . LEU B 1 164 ? -7.564 -0.695 39.452 1.00 37.59 161 LEU B O 1
ATOM 2505 N N . GLY B 1 165 ? -7.779 -2.148 41.161 1.00 37.39 162 GLY B N 1
ATOM 2506 C CA . GLY B 1 165 ? -8.733 -1.306 41.854 1.00 34.95 162 GLY B CA 1
ATOM 2507 C C . GLY B 1 165 ? -10.098 -1.845 41.478 1.00 34.71 162 GLY B C 1
ATOM 2508 O O . GLY B 1 165 ? -10.227 -2.521 40.453 1.00 35.14 162 GLY B O 1
ATOM 2509 N N . THR B 1 166 ? -11.111 -1.537 42.282 1.00 34.03 163 THR B N 1
ATOM 2510 C CA . THR B 1 166 ? -12.471 -2.027 42.055 1.00 35.39 163 THR B CA 1
ATOM 2511 C C . THR B 1 166 ? -13.028 -1.812 40.655 1.00 33.89 163 THR B C 1
ATOM 2512 O O . THR B 1 166 ? -13.386 -2.771 39.974 1.00 35.54 163 THR B O 1
ATOM 2516 N N . GLY B 1 167 ? -13.101 -0.556 40.232 1.00 33.70 164 GLY B N 1
ATOM 2517 C CA . GLY B 1 167 ? -13.647 -0.237 38.923 1.00 31.32 164 GLY B CA 1
ATOM 2518 C C . GLY B 1 167 ? -12.961 -0.871 37.723 1.00 30.88 164 GLY B C 1
ATOM 2519 O O . GLY B 1 167 ? -13.609 -1.532 36.902 1.00 30.52 164 GLY B O 1
ATOM 2520 N N . LEU B 1 168 ? -11.653 -0.671 37.610 1.00 28.95 165 LEU B N 1
ATOM 2521 C CA . LEU B 1 168 ? -10.910 -1.217 36.489 1.00 29.52 165 LEU B CA 1
ATOM 2522 C C . LEU B 1 168 ? -10.947 -2.734 36.463 1.00 30.45 165 LEU B C 1
ATOM 2523 O O . LEU B 1 168 ? -11.030 -3.335 35.391 1.00 28.05 165 LEU B O 1
ATOM 2528 N N . GLN B 1 169 ? -10.885 -3.362 37.631 1.00 29.84 166 GLN B N 1
ATOM 2529 C CA . GLN B 1 169 ? -10.923 -4.811 37.639 1.00 32.31 166 GLN B CA 1
ATOM 2530 C C . GLN B 1 169 ? -12.286 -5.292 37.154 1.00 29.37 166 GLN B C 1
ATOM 2531 O O . GLN B 1 169 ? -12.371 -6.238 36.388 1.00 29.06 166 GLN B O 1
ATOM 2537 N N . ASP B 1 170 ? -13.348 -4.633 37.601 1.00 30.71 167 ASP B N 1
ATOM 2538 C CA . ASP B 1 170 ? -14.692 -5.016 37.186 1.00 31.77 167 ASP B CA 1
ATOM 2539 C C . ASP B 1 170 ? -14.815 -4.872 35.670 1.00 30.86 167 ASP B C 1
ATOM 2540 O O . ASP B 1 170 ? -15.412 -5.710 35.006 1.00 28.28 167 ASP B O 1
ATOM 2545 N N . ALA B 1 171 ? -14.235 -3.800 35.136 1.00 29.95 168 ALA B N 1
ATOM 2546 C CA . ALA B 1 171 ? -14.261 -3.539 33.700 1.00 29.77 168 ALA B CA 1
ATOM 2547 C C . ALA B 1 171 ? -13.504 -4.636 32.949 1.00 29.64 168 ALA B C 1
ATOM 2548 O O . ALA B 1 171 ? -13.996 -5.193 31.955 1.00 28.86 168 ALA B O 1
ATOM 2550 N N . LEU B 1 172 ? -12.302 -4.945 33.429 1.00 27.68 169 LEU B N 1
ATOM 2551 C CA . LEU B 1 172 ? -11.479 -5.962 32.784 1.00 28.43 169 LEU B CA 1
ATOM 2552 C C . LEU B 1 172 ? -12.164 -7.331 32.755 1.00 27.85 169 LEU B C 1
ATOM 2553 O O . LEU B 1 172 ? -12.135 -8.000 31.725 1.00 26.27 169 LEU B O 1
ATOM 2558 N N . GLU B 1 173 ? -12.785 -7.743 33.863 1.00 27.25 170 GLU B N 1
ATOM 2559 C CA . GLU B 1 173 ? -13.448 -9.054 33.899 1.00 31.12 170 GLU B CA 1
ATOM 2560 C C . GLU B 1 173 ? -14.590 -9.085 32.885 1.00 30.75 170 GLU B C 1
ATOM 2561 O O . GLU B 1 173 ? -14.766 -10.063 32.159 1.00 31.36 170 GLU B O 1
ATOM 2567 N N . ARG B 1 174 ? -15.355 -8.003 32.838 1.00 29.20 171 ARG B N 1
ATOM 2568 C CA . ARG B 1 174 ? -16.463 -7.885 31.900 1.00 28.94 171 ARG B CA 1
ATOM 2569 C C . ARG B 1 174 ? -15.920 -7.965 30.474 1.00 28.88 171 ARG B C 1
ATOM 2570 O O . ARG B 1 174 ? -16.485 -8.654 29.613 1.00 27.76 171 ARG B O 1
ATOM 2578 N N . HIS B 1 175 ? -14.810 -7.274 30.232 1.00 27.52 172 HIS B N 1
ATOM 2579 C CA . HIS B 1 175 ? -14.197 -7.278 28.915 1.00 29.45 172 HIS B CA 1
ATOM 2580 C C . HIS B 1 175 ? -13.804 -8.700 28.531 1.00 29.54 172 HIS B C 1
ATOM 2581 O O . HIS B 1 175 ? -14.163 -9.180 27.458 1.00 27.54 172 HIS B O 1
ATOM 2588 N N . LEU B 1 176 ? -13.068 -9.369 29.415 1.00 28.55 173 LEU B N 1
ATOM 2589 C CA . LEU B 1 176 ? -12.630 -10.735 29.148 1.00 30.63 173 LEU B CA 1
ATOM 2590 C C . LEU B 1 176 ? -13.803 -11.704 29.000 1.00 31.37 173 LEU B C 1
ATOM 2591 O O . LEU B 1 176 ? -13.791 -12.576 28.130 1.00 30.93 173 LEU B O 1
ATOM 2596 N N . PHE B 1 177 ? -14.819 -11.554 29.845 1.00 32.40 174 PHE B N 1
ATOM 2597 C CA . PHE B 1 177 ? -15.978 -12.436 29.775 1.00 34.76 174 PHE B CA 1
ATOM 2598 C C . PHE B 1 177 ? -16.703 -12.283 28.433 1.00 37.07 174 PHE B C 1
ATOM 2599 O O . PHE B 1 177 ? -17.064 -13.277 27.790 1.00 35.02 174 PHE B O 1
ATOM 2607 N N . ARG B 1 178 ? -16.917 -11.032 28.027 1.00 36.68 175 ARG B N 1
ATOM 2608 C CA . ARG B 1 178 ? -17.596 -10.722 26.773 1.00 38.72 175 ARG B CA 1
ATOM 2609 C C . ARG B 1 178 ? -16.760 -11.245 25.610 1.00 39.89 175 ARG B C 1
ATOM 2610 O O . ARG B 1 178 ? -17.278 -11.854 24.674 1.00 37.36 175 ARG B O 1
ATOM 2618 N N . LEU B 1 179 ? -15.459 -10.996 25.687 1.00 42.25 176 LEU B N 1
ATOM 2619 C CA . LEU B 1 179 ? -14.514 -11.429 24.667 1.00 46.03 176 LEU B CA 1
ATOM 2620 C C . LEU B 1 179 ? -14.533 -12.951 24.512 1.00 49.19 176 LEU B C 1
ATOM 2621 O O . LEU B 1 179 ? -14.417 -13.482 23.408 1.00 48.56 176 LEU B O 1
ATOM 2626 N N . HIS B 1 180 ? -14.691 -13.648 25.629 1.00 51.22 177 HIS B N 1
ATOM 2627 C CA . HIS B 1 180 ? -14.710 -15.098 25.618 1.00 52.66 177 HIS B CA 1
ATOM 2628 C C . HIS B 1 180 ? -15.960 -15.672 24.948 1.00 54.14 177 HIS B C 1
ATOM 2629 O O . HIS B 1 180 ? -15.862 -16.556 24.101 1.00 52.90 177 HIS B O 1
ATOM 2636 N N . ARG B 1 181 ? -17.135 -15.174 25.319 1.00 55.91 178 ARG B N 1
ATOM 2637 C CA . ARG B 1 181 ? -18.356 -15.683 24.717 1.00 58.53 178 ARG B CA 1
ATOM 2638 C C . ARG B 1 181 ? -18.346 -15.393 23.217 1.00 59.40 178 ARG B C 1
ATOM 2639 O O . ARG B 1 181 ? -18.799 -16.213 22.420 1.00 59.46 178 ARG B O 1
ATOM 2647 N N . ARG B 1 182 ? -17.816 -14.229 22.840 1.00 59.93 179 ARG B N 1
ATOM 2648 C CA . ARG B 1 182 ? -17.742 -13.828 21.425 1.00 61.99 179 ARG B CA 1
ATOM 2649 C C . ARG B 1 182 ? -16.972 -14.927 20.698 1.00 63.57 179 ARG B C 1
ATOM 2650 O O . ARG B 1 182 ? -17.375 -15.398 19.629 1.00 63.37 179 ARG B O 1
ATOM 2658 N N . GLN B 1 183 ? -15.859 -15.321 21.310 1.00 65.92 180 GLN B N 1
ATOM 2659 C CA . GLN B 1 183 ? -14.959 -16.336 20.778 1.00 67.99 180 GLN B CA 1
ATOM 2660 C C . GLN B 1 183 ? -15.547 -17.740 20.848 1.00 69.62 180 GLN B C 1
ATOM 2661 O O . GLN B 1 183 ? -15.266 -18.580 19.996 1.00 69.34 180 GLN B O 1
ATOM 2667 N N . ILE B 1 184 ? -16.368 -17.989 21.861 1.00 70.49 181 ILE B N 1
ATOM 2668 C CA . ILE B 1 184 ? -16.970 -19.304 22.033 1.00 72.69 181 ILE B CA 1
ATOM 2669 C C . ILE B 1 184 ? -18.147 -19.508 21.081 1.00 74.06 181 ILE B C 1
ATOM 2670 O O . ILE B 1 184 ? -19.009 -20.359 21.312 1.00 74.70 181 ILE B O 1
ATOM 2675 N N . ALA B 1 185 ? -18.168 -18.725 20.006 1.00 74.16 182 ALA B N 1
ATOM 2676 C CA . ALA B 1 185 ? -19.225 -18.809 19.006 1.00 73.90 182 ALA B CA 1
ATOM 2677 C C . ALA B 1 185 ? -18.702 -18.323 17.658 1.00 74.08 182 ALA B C 1
ATOM 2678 O O . ALA B 1 185 ? -19.230 -17.308 17.157 1.00 74.29 182 ALA B O 1
ATOM 2680 N N . ALA C 1 3 ? -24.873 10.128 -21.158 1.00 90.41 0 ALA C N 1
ATOM 2681 C CA . ALA C 1 3 ? -25.234 8.682 -21.177 1.00 90.18 0 ALA C CA 1
ATOM 2682 C C . ALA C 1 3 ? -24.830 8.042 -22.500 1.00 90.85 0 ALA C C 1
ATOM 2683 O O . ALA C 1 3 ? -24.617 8.734 -23.494 1.00 91.00 0 ALA C O 1
ATOM 2685 N N . MET C 1 4 ? -24.726 6.715 -22.497 1.00 91.40 1 MET C N 1
ATOM 2686 C CA . MET C 1 4 ? -24.350 5.945 -23.680 1.00 90.24 1 MET C CA 1
ATOM 2687 C C . MET C 1 4 ? -22.868 6.067 -24.020 1.00 88.57 1 MET C C 1
ATOM 2688 O O . MET C 1 4 ? -22.511 6.480 -25.124 1.00 89.19 1 MET C O 1
ATOM 2693 N N . SER C 1 5 ? -22.009 5.708 -23.067 1.00 86.23 2 SER C N 1
ATOM 2694 C CA . SER C 1 5 ? -20.565 5.760 -23.280 1.00 83.01 2 SER C CA 1
ATOM 2695 C C . SER C 1 5 ? -20.134 4.437 -23.916 1.00 80.03 2 SER C C 1
ATOM 2696 O O . SER C 1 5 ? -20.410 3.359 -23.381 1.00 79.40 2 SER C O 1
ATOM 2699 N N . THR C 1 6 ? -19.456 4.525 -25.058 1.00 74.94 3 THR C N 1
ATOM 2700 C CA . THR C 1 6 ? -19.026 3.338 -25.788 1.00 70.38 3 THR C CA 1
ATOM 2701 C C . THR C 1 6 ? -17.957 2.492 -25.075 1.00 67.23 3 THR C C 1
ATOM 2702 O O . THR C 1 6 ? -17.580 1.421 -25.560 1.00 66.20 3 THR C O 1
ATOM 2706 N N . LEU C 1 7 ? -17.467 2.982 -23.935 1.00 63.89 4 LEU C N 1
ATOM 2707 C CA . LEU C 1 7 ? -16.458 2.258 -23.166 1.00 59.78 4 LEU C CA 1
ATOM 2708 C C . LEU C 1 7 ? -16.907 0.830 -22.899 1.00 58.24 4 LEU C C 1
ATOM 2709 O O . LEU C 1 7 ? -16.082 -0.066 -22.738 1.00 58.05 4 LEU C O 1
ATOM 2714 N N . GLY C 1 8 ? -18.219 0.627 -22.849 1.00 55.55 5 GLY C N 1
ATOM 2715 C CA . GLY C 1 8 ? -18.755 -0.698 -22.604 1.00 53.49 5 GLY C CA 1
ATOM 2716 C C . GLY C 1 8 ? -18.444 -1.690 -23.712 1.00 51.91 5 GLY C C 1
ATOM 2717 O O . GLY C 1 8 ? -18.444 -2.899 -23.478 1.00 51.79 5 GLY C O 1
ATOM 2718 N N . THR C 1 9 ? -18.181 -1.187 -24.919 1.00 48.30 6 THR C N 1
ATOM 2719 C CA . THR C 1 9 ? -17.873 -2.050 -26.063 1.00 46.59 6 THR C CA 1
ATOM 2720 C C . THR C 1 9 ? -16.489 -2.682 -25.938 1.00 43.97 6 THR C C 1
ATOM 2721 O O . THR C 1 9 ? -16.130 -3.569 -26.709 1.00 43.02 6 THR C O 1
ATOM 2725 N N . LEU C 1 10 ? -15.717 -2.207 -24.966 1.00 42.74 7 LEU C N 1
ATOM 2726 C CA . LEU C 1 10 ? -14.385 -2.734 -24.715 1.00 41.22 7 LEU C CA 1
ATOM 2727 C C . LEU C 1 10 ? -14.467 -4.012 -23.896 1.00 39.29 7 LEU C C 1
ATOM 2728 O O . LEU C 1 10 ? -13.578 -4.853 -23.966 1.00 37.83 7 LEU C O 1
ATOM 2733 N N . ALA C 1 11 ? -15.536 -4.153 -23.119 1.00 38.95 8 ALA C N 1
ATOM 2734 C CA . ALA C 1 11 ? -15.722 -5.333 -22.277 1.00 39.53 8 ALA C CA 1
ATOM 2735 C C . ALA C 1 11 ? -17.207 -5.617 -22.099 1.00 41.86 8 ALA C C 1
ATOM 2736 O O . ALA C 1 11 ? -17.728 -5.601 -20.980 1.00 43.31 8 ALA C O 1
ATOM 2738 N N . PRO C 1 12 ? -17.906 -5.899 -23.207 1.00 42.20 9 PRO C N 1
ATOM 2739 C CA . PRO C 1 12 ? -19.342 -6.188 -23.224 1.00 41.38 9 PRO C CA 1
ATOM 2740 C C . PRO C 1 12 ? -19.852 -7.038 -22.062 1.00 40.37 9 PRO C C 1
ATOM 2741 O O . PRO C 1 12 ? -20.726 -6.607 -21.301 1.00 41.61 9 PRO C O 1
ATOM 2745 N N . ALA C 1 13 ? -19.302 -8.237 -21.918 1.00 36.80 10 ALA C N 1
ATOM 2746 C CA . ALA C 1 13 ? -19.736 -9.141 -20.864 1.00 36.50 10 ALA C CA 1
ATOM 2747 C C . ALA C 1 13 ? -19.531 -8.586 -19.459 1.00 36.77 10 ALA C C 1
ATOM 2748 O O . ALA C 1 13 ? -20.330 -8.851 -18.557 1.00 37.18 10 ALA C O 1
ATOM 2750 N N . ALA C 1 14 ? -18.458 -7.825 -19.268 1.00 35.55 11 ALA C N 1
ATOM 2751 C CA . ALA C 1 14 ? -18.169 -7.240 -17.965 1.00 35.67 11 ALA C CA 1
ATOM 2752 C C . ALA C 1 14 ? -19.129 -6.082 -17.687 1.00 34.83 11 ALA C C 1
ATOM 2753 O O . ALA C 1 14 ? -19.689 -5.986 -16.608 1.00 34.84 11 ALA C O 1
ATOM 2755 N N . ASP C 1 15 ? -19.312 -5.212 -18.674 1.00 35.25 12 ASP C N 1
ATOM 2756 C CA . ASP C 1 15 ? -20.199 -4.051 -18.549 1.00 36.32 12 ASP C CA 1
ATOM 2757 C C . ASP C 1 15 ? -21.629 -4.519 -18.241 1.00 36.83 12 ASP C C 1
ATOM 2758 O O . ASP C 1 15 ? -22.332 -3.929 -17.410 1.00 36.14 12 ASP C O 1
ATOM 2763 N N . THR C 1 16 ? -22.050 -5.587 -18.911 1.00 36.28 13 THR C N 1
ATOM 2764 C CA . THR C 1 16 ? -23.375 -6.151 -18.699 1.00 34.54 13 THR C CA 1
ATOM 2765 C C . THR C 1 16 ? -23.486 -6.685 -17.266 1.00 33.80 13 THR C C 1
ATOM 2766 O O . THR C 1 16 ? -24.447 -6.384 -16.552 1.00 31.87 13 THR C O 1
ATOM 2770 N N . GLU C 1 17 ? -22.492 -7.456 -16.837 1.00 30.55 14 GLU C N 1
ATOM 2771 C CA . GLU C 1 17 ? -22.523 -8.012 -15.494 1.00 30.74 14 GLU C CA 1
ATOM 2772 C C . GLU C 1 17 ? -22.692 -6.943 -14.418 1.00 28.62 14 GLU C C 1
ATOM 2773 O O . GLU C 1 17 ? -23.496 -7.089 -13.510 1.00 26.23 14 GLU C O 1
ATOM 2779 N N . LEU C 1 18 ? -21.924 -5.867 -14.532 1.00 26.78 15 LEU C N 1
ATOM 2780 C CA . LEU C 1 18 ? -21.947 -4.795 -13.547 1.00 26.76 15 LEU C CA 1
ATOM 2781 C C . LEU C 1 18 ? -23.094 -3.791 -13.620 1.00 26.47 15 LEU C C 1
ATOM 2782 O O . LEU C 1 18 ? -23.589 -3.347 -12.585 1.00 27.04 15 LEU C O 1
ATOM 2787 N N . PHE C 1 19 ? -23.530 -3.450 -14.828 1.00 26.95 16 PHE C N 1
ATOM 2788 C CA . PHE C 1 19 ? -24.555 -2.433 -14.984 1.00 27.89 16 PHE C CA 1
ATOM 2789 C C . PHE C 1 19 ? -25.941 -2.779 -15.526 1.00 30.04 16 PHE C C 1
ATOM 2790 O O . PHE C 1 19 ? -26.855 -1.965 -15.397 1.00 29.02 16 PHE C O 1
ATOM 2798 N N . ALA C 1 20 ? -26.119 -3.946 -16.136 1.00 28.46 17 ALA C N 1
ATOM 2799 C CA . ALA C 1 20 ? -27.436 -4.275 -16.672 1.00 30.08 17 ALA C CA 1
ATOM 2800 C C . ALA C 1 20 ? -28.483 -4.455 -15.567 1.00 30.80 17 ALA C C 1
ATOM 2801 O O . ALA C 1 20 ? -28.252 -5.164 -14.581 1.00 30.09 17 ALA C O 1
ATOM 2803 N N . ASP C 1 21 ? -29.624 -3.792 -15.732 1.00 29.80 18 ASP C N 1
ATOM 2804 C CA . ASP C 1 21 ? -30.742 -3.888 -14.787 1.00 31.10 18 ASP C CA 1
ATOM 2805 C C . ASP C 1 21 ? -30.513 -3.399 -13.345 1.00 30.79 18 ASP C C 1
ATOM 2806 O O . ASP C 1 21 ? -31.116 -3.921 -12.406 1.00 29.15 18 ASP C O 1
ATOM 2811 N N . THR C 1 22 ? -29.640 -2.408 -13.176 1.00 31.18 19 THR C N 1
ATOM 2812 C CA . THR C 1 22 ? -29.391 -1.800 -11.869 1.00 32.41 19 THR C CA 1
ATOM 2813 C C . THR C 1 22 ? -29.002 -0.366 -12.093 1.00 31.14 19 THR C C 1
ATOM 2814 O O . THR C 1 22 ? -28.461 -0.013 -13.143 1.00 30.19 19 THR C O 1
ATOM 2818 N N . LEU C 1 23 ? -29.280 0.459 -11.093 1.00 30.68 20 LEU C N 1
ATOM 2819 C CA . LEU C 1 23 ? -28.962 1.867 -11.155 1.00 31.25 20 LEU C CA 1
ATOM 2820 C C . LEU C 1 23 ? -27.450 1.961 -11.341 1.00 33.32 20 LEU C C 1
ATOM 2821 O O . LEU C 1 23 ? -26.684 1.486 -10.501 1.00 31.62 20 LEU C O 1
ATOM 2826 N N . SER C 1 24 ? -27.031 2.548 -12.456 1.00 34.96 21 SER C N 1
ATOM 2827 C CA . SER C 1 24 ? -25.611 2.714 -12.759 1.00 36.74 21 SER C CA 1
ATOM 2828 C C . SER C 1 24 ? -25.413 4.178 -13.030 1.00 36.75 21 SER C C 1
ATOM 2829 O O . SER C 1 24 ? -26.042 4.721 -13.927 1.00 38.00 21 SER C O 1
ATOM 2832 N N . CYS C 1 25 ? -24.540 4.811 -12.259 1.00 36.95 22 CYS C N 1
ATOM 2833 C CA . CYS C 1 25 ? -24.284 6.234 -12.416 1.00 37.46 22 CYS C CA 1
ATOM 2834 C C . CYS C 1 25 ? -22.915 6.510 -13.022 1.00 37.12 22 CYS C C 1
ATOM 2835 O O . CYS C 1 25 ? -21.916 5.875 -12.660 1.00 34.04 22 CYS C O 1
ATOM 2838 N N . GLU C 1 26 ? -22.893 7.464 -13.951 1.00 35.71 23 GLU C N 1
ATOM 2839 C CA . GLU C 1 26 ? -21.679 7.894 -14.636 1.00 35.98 23 GLU C CA 1
ATOM 2840 C C . GLU C 1 26 ? -21.320 9.240 -14.035 1.00 35.64 23 GLU C C 1
ATOM 2841 O O . GLU C 1 26 ? -22.024 10.214 -14.260 1.00 37.57 23 GLU C O 1
ATOM 2847 N N . LEU C 1 27 ? -20.248 9.305 -13.254 1.00 34.20 24 LEU C N 1
ATOM 2848 C CA . LEU C 1 27 ? -19.863 10.572 -12.650 1.00 32.34 24 LEU C CA 1
ATOM 2849 C C . LEU C 1 27 ? -18.350 10.734 -12.479 1.00 34.46 24 LEU C C 1
ATOM 2850 O O . LEU C 1 27 ? -17.575 9.798 -12.705 1.00 34.72 24 LEU C O 1
ATOM 2855 N N . ARG C 1 28 ? -17.938 11.931 -12.075 1.00 33.12 25 ARG C N 1
ATOM 2856 C CA . ARG C 1 28 ? -16.532 12.227 -11.867 1.00 35.85 25 ARG C CA 1
ATOM 2857 C C . ARG C 1 28 ? -16.270 12.414 -10.384 1.00 34.93 25 ARG C C 1
ATOM 2858 O O . ARG C 1 28 ? -16.983 13.153 -9.710 1.00 35.37 25 ARG C O 1
ATOM 2866 N N . LEU C 1 29 ? -15.249 11.738 -9.873 1.00 33.02 26 LEU C N 1
ATOM 2867 C CA . LEU C 1 29 ? -14.897 11.866 -8.462 1.00 33.72 26 LEU C CA 1
ATOM 2868 C C . LEU C 1 29 ? -13.554 11.191 -8.205 1.00 34.30 26 LEU C C 1
ATOM 2869 O O . LEU C 1 29 ? -13.090 10.391 -9.020 1.00 34.01 26 LEU C O 1
ATOM 2874 N N . PRO C 1 30 ? -12.896 11.523 -7.084 1.00 32.44 27 PRO C N 1
ATOM 2875 C CA . PRO C 1 30 ? -11.612 10.858 -6.858 1.00 32.37 27 PRO C CA 1
ATOM 2876 C C . PRO C 1 30 ? -11.773 9.348 -6.704 1.00 30.97 27 PRO C C 1
ATOM 2877 O O . PRO C 1 30 ? -12.410 8.868 -5.764 1.00 29.96 27 PRO C O 1
ATOM 2881 N N . ALA C 1 31 ? -11.191 8.613 -7.652 1.00 30.09 28 ALA C N 1
ATOM 2882 C CA . ALA C 1 31 ? -11.281 7.155 -7.681 1.00 30.92 28 ALA C CA 1
ATOM 2883 C C . ALA C 1 31 ? -9.955 6.481 -7.978 1.00 32.46 28 ALA C C 1
ATOM 2884 O O . ALA C 1 31 ? -9.077 7.063 -8.624 1.00 30.95 28 ALA C O 1
ATOM 2886 N N . GLY C 1 32 ? -9.827 5.236 -7.526 1.00 31.66 29 GLY C N 1
ATOM 2887 C CA . GLY C 1 32 ? -8.611 4.484 -7.767 1.00 32.33 29 GLY C CA 1
ATOM 2888 C C . GLY C 1 32 ? -8.745 3.017 -7.402 1.00 31.89 29 GLY C C 1
ATOM 2889 O O . GLY C 1 32 ? -9.692 2.622 -6.740 1.00 29.58 29 GLY C O 1
ATOM 2890 N N . PHE C 1 33 ? -7.787 2.213 -7.851 1.00 32.65 30 PHE C N 1
ATOM 2891 C CA . PHE C 1 33 ? -7.757 0.783 -7.563 1.00 33.87 30 PHE C CA 1
ATOM 2892 C C . PHE C 1 33 ? -6.334 0.425 -7.147 1.00 34.58 30 PHE C C 1
ATOM 2893 O O . PHE C 1 33 ? -5.372 0.897 -7.743 1.00 33.62 30 PHE C O 1
ATOM 2901 N N . HIS C 1 34 ? -6.209 -0.382 -6.101 1.00 35.01 31 HIS C N 1
ATOM 2902 C CA . HIS C 1 34 ? -4.907 -0.813 -5.590 1.00 35.91 31 HIS C CA 1
ATOM 2903 C C . HIS C 1 34 ? -4.945 -2.299 -5.309 1.00 35.36 31 HIS C C 1
ATOM 2904 O O . HIS C 1 34 ? -5.874 -2.775 -4.666 1.00 34.75 31 HIS C O 1
ATOM 2911 N N . VAL C 1 35 ? -3.934 -3.029 -5.777 1.00 36.47 32 VAL C N 1
ATOM 2912 C CA . VAL C 1 35 ? -3.892 -4.472 -5.578 1.00 39.54 32 VAL C CA 1
ATOM 2913 C C . VAL C 1 35 ? -3.602 -4.870 -4.149 1.00 41.76 32 VAL C C 1
ATOM 2914 O O . VAL C 1 35 ? -4.122 -5.865 -3.662 1.00 42.18 32 VAL C O 1
ATOM 2918 N N . THR C 1 36 ? -2.775 -4.095 -3.462 1.00 44.72 33 THR C N 1
ATOM 2919 C CA . THR C 1 36 ? -2.444 -4.458 -2.085 1.00 50.25 33 THR C CA 1
ATOM 2920 C C . THR C 1 36 ? -3.416 -3.855 -1.071 1.00 54.31 33 THR C C 1
ATOM 2921 O O . THR C 1 36 ? -3.119 -2.880 -0.374 1.00 55.61 33 THR C O 1
ATOM 2925 N N . ALA C 1 37 ? -4.589 -4.489 -1.007 1.00 59.10 34 ALA C N 1
ATOM 2926 C CA . ALA C 1 37 ? -5.697 -4.096 -0.140 1.00 62.53 34 ALA C CA 1
ATOM 2927 C C . ALA C 1 37 ? -5.360 -3.694 1.297 1.00 64.10 34 ALA C C 1
ATOM 2928 O O . ALA C 1 37 ? -4.214 -3.776 1.742 1.00 64.42 34 ALA C O 1
ATOM 2930 N N . ASP C 1 38 ? -6.405 -3.255 1.998 1.00 65.41 35 ASP C N 1
ATOM 2931 C CA . ASP C 1 38 ? -6.371 -2.799 3.391 1.00 65.47 35 ASP C CA 1
ATOM 2932 C C . ASP C 1 38 ? -7.654 -1.988 3.635 1.00 64.25 35 ASP C C 1
ATOM 2933 O O . ASP C 1 38 ? -7.642 -0.985 4.354 1.00 63.49 35 ASP C O 1
ATOM 2938 N N . PRO C 1 39 ? -8.787 -2.436 3.056 1.00 63.45 36 PRO C N 1
ATOM 2939 C CA . PRO C 1 39 ? -10.095 -1.777 3.171 1.00 61.26 36 PRO C CA 1
ATOM 2940 C C . PRO C 1 39 ? -10.625 -1.595 4.581 1.00 58.26 36 PRO C C 1
ATOM 2941 O O . PRO C 1 39 ? -11.127 -0.529 4.941 1.00 58.32 36 PRO C O 1
ATOM 2945 N N . GLY C 1 40 ? -10.519 -2.650 5.373 1.00 55.01 37 GLY C N 1
ATOM 2946 C CA . GLY C 1 40 ? -11.044 -2.593 6.717 1.00 52.12 37 GLY C CA 1
ATOM 2947 C C . GLY C 1 40 ? -12.313 -3.425 6.738 1.00 49.62 37 GLY C C 1
ATOM 2948 O O . GLY C 1 40 ? -12.380 -4.466 6.078 1.00 49.97 37 GLY C O 1
ATOM 2949 N N . SER C 1 41 ? -13.332 -2.964 7.456 1.00 44.05 38 SER C N 1
ATOM 2950 C CA . SER C 1 41 ? -14.568 -3.726 7.564 1.00 38.76 38 SER C CA 1
ATOM 2951 C C . SER C 1 41 ? -15.749 -3.180 6.766 1.00 37.12 38 SER C C 1
ATOM 2952 O O . SER C 1 41 ? -15.748 -2.032 6.313 1.00 35.71 38 SER C O 1
ATOM 2955 N N . HIS C 1 42 ? -16.762 -4.023 6.605 1.00 33.66 39 HIS C N 1
ATOM 2956 C CA . HIS C 1 42 ? -17.974 -3.627 5.912 1.00 33.98 39 HIS C CA 1
ATOM 2957 C C . HIS C 1 42 ? -18.644 -2.532 6.746 1.00 32.53 39 HIS C C 1
ATOM 2958 O O . HIS C 1 42 ? -19.135 -1.540 6.211 1.00 31.01 39 HIS C O 1
ATOM 2965 N N . ALA C 1 43 ? -18.639 -2.722 8.064 1.00 30.23 40 ALA C N 1
ATOM 2966 C CA . ALA C 1 43 ? -19.245 -1.775 8.996 1.00 28.96 40 ALA C CA 1
ATOM 2967 C C . ALA C 1 43 ? -18.638 -0.369 8.888 1.00 27.52 40 ALA C C 1
ATOM 2968 O O . ALA C 1 43 ? -19.334 0.626 9.033 1.00 30.33 40 ALA C O 1
ATOM 2970 N N . THR C 1 44 ? -17.341 -0.287 8.626 1.00 26.09 41 THR C N 1
ATOM 2971 C CA . THR C 1 44 ? -16.686 1.012 8.499 1.00 27.05 41 THR C CA 1
ATOM 2972 C C . THR C 1 44 ? -17.201 1.714 7.243 1.00 25.86 41 THR C C 1
ATOM 2973 O O . THR C 1 44 ? -17.524 2.908 7.271 1.00 23.43 41 THR C O 1
ATOM 2977 N N . ALA C 1 45 ? -17.277 0.963 6.147 1.00 24.87 42 ALA C N 1
ATOM 2978 C CA . ALA C 1 45 ? -17.776 1.508 4.889 1.00 24.68 42 ALA C CA 1
ATOM 2979 C C . ALA C 1 45 ? -19.243 1.897 5.080 1.00 23.51 42 ALA C C 1
ATOM 2980 O O . ALA C 1 45 ? -19.637 3.011 4.743 1.00 23.58 42 ALA C O 1
ATOM 2982 N N . GLU C 1 46 ? -20.042 0.993 5.641 1.00 22.46 43 GLU C N 1
ATOM 2983 C CA . GLU C 1 46 ? -21.460 1.278 5.870 1.00 25.32 43 GLU C CA 1
ATOM 2984 C C . GLU C 1 46 ? -21.648 2.521 6.744 1.00 24.47 43 GLU C C 1
ATOM 2985 O O . GLU C 1 46 ? -22.454 3.393 6.430 1.00 26.09 43 GLU C O 1
ATOM 2991 N N . THR C 1 47 ? -20.897 2.601 7.835 1.00 24.42 44 THR C N 1
ATOM 2992 C CA . THR C 1 47 ? -21.012 3.744 8.733 1.00 26.46 44 THR C CA 1
ATOM 2993 C C . THR C 1 47 ? -20.674 5.040 8.023 1.00 25.67 44 THR C C 1
ATOM 2994 O O . THR C 1 47 ? -21.352 6.035 8.206 1.00 29.13 44 THR C O 1
ATOM 2998 N N . LEU C 1 48 ? -19.634 5.024 7.204 1.00 23.71 45 LEU C N 1
ATOM 2999 C CA . LEU C 1 48 ? -19.244 6.209 6.462 1.00 24.85 45 LEU C CA 1
ATOM 3000 C C . LEU C 1 48 ? -20.380 6.699 5.551 1.00 25.78 45 LEU C C 1
ATOM 3001 O O . LEU C 1 48 ? -20.710 7.884 5.527 1.00 26.44 45 LEU C O 1
ATOM 3006 N N . LEU C 1 49 ? -20.960 5.776 4.787 1.00 26.42 46 LEU C N 1
ATOM 3007 C CA . LEU C 1 49 ? -22.030 6.105 3.850 1.00 26.81 46 LEU C CA 1
ATOM 3008 C C . LEU C 1 49 ? -23.293 6.622 4.544 1.00 25.21 46 LEU C C 1
ATOM 3009 O O . LEU C 1 49 ? -23.850 7.661 4.161 1.00 23.07 46 LEU C O 1
ATOM 3014 N N . ARG C 1 50 ? -23.741 5.904 5.567 1.00 24.86 47 ARG C N 1
ATOM 3015 C CA . ARG C 1 50 ? -24.938 6.308 6.286 1.00 24.68 47 ARG C CA 1
ATOM 3016 C C . ARG C 1 50 ? -24.726 7.633 7.014 1.00 26.09 47 ARG C C 1
ATOM 3017 O O . ARG C 1 50 ? -25.551 8.535 6.920 1.00 23.10 47 ARG C O 1
ATOM 3025 N N . SER C 1 51 ? -23.615 7.749 7.734 1.00 25.63 48 SER C N 1
ATOM 3026 C CA . SER C 1 51 ? -23.330 8.975 8.470 1.00 27.63 48 SER C CA 1
ATOM 3027 C C . SER C 1 51 ? -23.274 10.140 7.500 1.00 27.43 48 SER C C 1
ATOM 3028 O O . SER C 1 51 ? -23.818 11.210 7.756 1.00 25.60 48 SER C O 1
ATOM 3031 N N . LEU C 1 52 ? -22.623 9.905 6.369 1.00 30.01 49 LEU C N 1
ATOM 3032 C CA . LEU C 1 52 ? -22.471 10.916 5.332 1.00 31.90 49 LEU C CA 1
ATOM 3033 C C . LEU C 1 52 ? -23.854 11.377 4.853 1.00 32.49 49 LEU C C 1
ATOM 3034 O O . LEU C 1 52 ? -24.084 12.565 4.624 1.00 34.04 49 LEU C O 1
ATOM 3039 N N . GLY C 1 53 ? -24.774 10.429 4.727 1.00 32.68 50 GLY C N 1
ATOM 3040 C CA . GLY C 1 53 ? -26.112 10.751 4.267 1.00 33.67 50 GLY C CA 1
ATOM 3041 C C . GLY C 1 53 ? -26.893 11.600 5.257 1.00 34.64 50 GLY C C 1
ATOM 3042 O O . GLY C 1 53 ? -27.606 12.537 4.878 1.00 31.91 50 GLY C O 1
ATOM 3043 N N . GLN C 1 54 ? -26.744 11.287 6.537 1.00 33.00 51 GLN C N 1
ATOM 3044 C CA . GLN C 1 54 ? -27.469 12.012 7.563 1.00 35.33 51 GLN C CA 1
ATOM 3045 C C . GLN C 1 54 ? -27.020 13.450 7.697 1.00 36.65 51 GLN C C 1
ATOM 3046 O O . GLN C 1 54 ? -27.807 14.313 8.071 1.00 36.84 51 GLN C O 1
ATOM 3052 N N . VAL C 1 55 ? -25.758 13.708 7.381 1.00 37.84 52 VAL C N 1
ATOM 3053 C CA . VAL C 1 55 ? -25.209 15.056 7.486 1.00 41.19 52 VAL C CA 1
ATOM 3054 C C . VAL C 1 55 ? -25.369 15.886 6.207 1.00 43.85 52 VAL C C 1
ATOM 3055 O O . VAL C 1 55 ? -25.523 17.098 6.269 1.00 44.77 52 VAL C O 1
ATOM 3059 N N . GLU C 1 56 ? -25.360 15.229 5.053 1.00 49.41 53 GLU C N 1
ATOM 3060 C CA . GLU C 1 56 ? -25.465 15.928 3.779 1.00 55.09 53 GLU C CA 1
ATOM 3061 C C . GLU C 1 56 ? -26.856 16.268 3.251 1.00 59.79 53 GLU C C 1
ATOM 3062 O O . GLU C 1 56 ? -27.866 16.172 3.963 1.00 59.63 53 GLU C O 1
ATOM 3068 N N . ASP C 1 57 ? -26.859 16.671 1.975 1.00 65.55 54 ASP C N 1
ATOM 3069 C CA . ASP C 1 57 ? -28.043 17.073 1.199 1.00 71.04 54 ASP C CA 1
ATOM 3070 C C . ASP C 1 57 ? -28.695 18.330 1.792 1.00 74.61 54 ASP C C 1
ATOM 3071 O O . ASP C 1 57 ? -29.877 18.334 2.166 1.00 74.59 54 ASP C O 1
ATOM 3076 N N . LEU C 1 58 ? -27.893 19.398 1.850 1.00 78.37 55 LEU C N 1
ATOM 3077 C CA . LEU C 1 58 ? -28.337 20.688 2.371 1.00 82.68 55 LEU C CA 1
ATOM 3078 C C . LEU C 1 58 ? -29.114 20.511 3.698 1.00 86.24 55 LEU C C 1
ATOM 3079 O O . LEU C 1 58 ? -28.684 19.764 4.586 1.00 87.08 55 LEU C O 1
ATOM 3084 N N . ARG C 1 59 ? -30.244 21.201 3.827 1.00 89.57 56 ARG C N 1
ATOM 3085 C CA . ARG C 1 59 ? -31.059 21.133 5.036 1.00 93.80 56 ARG C CA 1
ATOM 3086 C C . ARG C 1 59 ? -32.525 21.381 4.695 1.00 96.71 56 ARG C C 1
ATOM 3087 O O . ARG C 1 59 ? -32.939 21.233 3.544 1.00 96.75 56 ARG C O 1
ATOM 3095 N N . 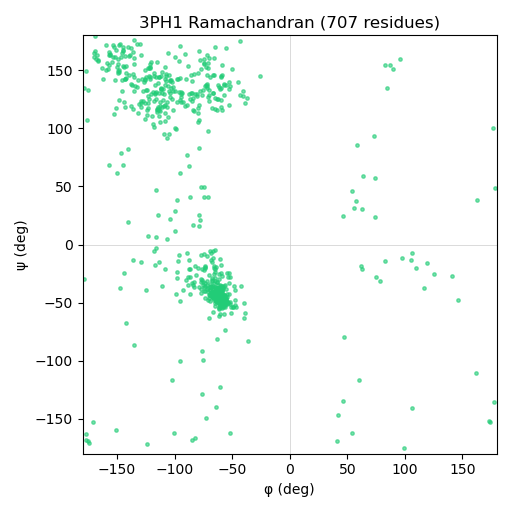SER C 1 60 ? -33.305 21.758 5.705 1.00 98.39 57 SER C N 1
ATOM 3096 C CA . SER C 1 60 ? -34.718 22.055 5.509 1.00 100.83 57 SER C CA 1
ATOM 3097 C C . SER C 1 60 ? -34.863 23.568 5.381 1.00 102.38 57 SER C C 1
ATOM 3098 O O . SER C 1 60 ? -35.819 24.160 5.884 1.00 102.99 57 SER C O 1
ATOM 3101 N N . GLU C 1 61 ? -33.889 24.175 4.704 1.00 103.95 58 GLU C N 1
ATOM 3102 C CA . GLU C 1 61 ? -33.832 25.617 4.462 1.00 105.53 58 GLU C CA 1
ATOM 3103 C C . GLU C 1 61 ? -34.115 26.487 5.685 1.00 105.64 58 GLU C C 1
ATOM 3104 O O . GLU C 1 61 ? -34.521 27.639 5.548 1.00 105.74 58 GLU C O 1
ATOM 3110 N N . ASP C 1 62 ? -33.883 25.944 6.877 1.00 106.10 59 ASP C N 1
ATOM 3111 C CA . ASP C 1 62 ? -34.120 26.701 8.103 1.00 106.81 59 ASP C CA 1
ATOM 3112 C C . ASP C 1 62 ? -32.941 26.615 9.068 1.00 106.59 59 ASP C C 1
ATOM 3113 O O . ASP C 1 62 ? -32.313 25.563 9.208 1.00 106.93 59 ASP C O 1
ATOM 3118 N N . SER C 1 63 ? -32.642 27.734 9.725 1.00 105.70 60 SER C N 1
ATOM 3119 C CA . SER C 1 63 ? -31.549 27.798 10.691 1.00 103.61 60 SER C CA 1
ATOM 3120 C C . SER C 1 63 ? -32.112 27.615 12.097 1.00 102.36 60 SER C C 1
ATOM 3121 O O . SER C 1 63 ? -31.370 27.384 13.054 1.00 102.68 60 SER C O 1
ATOM 3124 N N . SER C 1 64 ? -33.432 27.733 12.212 1.00 101.26 61 SER C N 1
ATOM 3125 C CA . SER C 1 64 ? -34.105 27.559 13.491 1.00 99.20 61 SER C CA 1
ATOM 3126 C C . SER C 1 64 ? -34.161 26.062 13.768 1.00 97.39 61 SER C C 1
ATOM 3127 O O . SER C 1 64 ? -33.138 25.376 13.691 1.00 97.55 61 SER C O 1
ATOM 3130 N N . GLU C 1 65 ? -35.354 25.555 14.072 1.00 94.58 62 GLU C N 1
ATOM 3131 C CA . GLU C 1 65 ? -35.539 24.140 14.359 1.00 92.86 62 GLU C CA 1
ATOM 3132 C C . GLU C 1 65 ? -34.752 23.710 15.615 1.00 93.05 62 GLU C C 1
ATOM 3133 O O . GLU C 1 65 ? -35.087 22.705 16.249 1.00 93.77 62 GLU C O 1
ATOM 3139 N N . GLU C 1 66 ? -33.728 24.488 15.990 1.00 92.95 63 GLU C N 1
ATOM 3140 C CA . GLU C 1 66 ? -32.898 24.129 17.152 1.00 92.55 63 GLU C CA 1
ATOM 3141 C C . GLU C 1 66 ? -33.321 24.907 18.403 1.00 93.73 63 GLU C C 1
ATOM 3142 O O . GLU C 1 66 ? -33.404 24.336 19.492 1.00 94.08 63 GLU C O 1
ATOM 3148 N N . ARG C 1 67 ? -33.594 26.199 18.243 1.00 95.15 64 ARG C N 1
ATOM 3149 C CA . ARG C 1 67 ? -34.014 27.015 19.375 1.00 96.60 64 ARG C CA 1
ATOM 3150 C C . ARG C 1 67 ? -35.404 26.587 19.822 1.00 98.11 64 ARG C C 1
ATOM 3151 O O . ARG C 1 67 ? -35.926 27.068 20.828 1.00 97.50 64 ARG C O 1
ATOM 3159 N N . GLY C 1 68 ? -35.990 25.672 19.057 1.00 97.81 65 GLY C N 1
ATOM 3160 C CA . GLY C 1 68 ? -37.302 25.142 19.377 1.00 98.06 65 GLY C CA 1
ATOM 3161 C C . GLY C 1 68 ? -37.170 23.639 19.543 1.00 98.17 65 GLY C C 1
ATOM 3162 O O . GLY C 1 68 ? -36.384 23.009 18.831 1.00 98.15 65 GLY C O 1
ATOM 3163 N N . GLU C 1 69 ? -37.921 23.063 20.480 1.00 97.29 66 GLU C N 1
ATOM 3164 C CA . GLU C 1 69 ? -37.871 21.622 20.735 1.00 96.68 66 GLU C CA 1
ATOM 3165 C C . GLU C 1 69 ? -36.596 21.240 21.493 1.00 95.30 66 GLU C C 1
ATOM 3166 O O . GLU C 1 69 ? -36.576 20.262 22.244 1.00 95.19 66 GLU C O 1
ATOM 3172 N N . LEU C 1 70 ? -35.539 22.023 21.299 1.00 93.51 67 LEU C N 1
ATOM 3173 C CA . LEU C 1 70 ? -34.257 21.769 21.950 1.00 90.70 67 LEU C CA 1
ATOM 3174 C C . LEU C 1 70 ? -33.795 22.994 22.738 1.00 87.62 67 LEU C C 1
ATOM 3175 O O . LEU C 1 70 ? -34.017 24.128 22.316 1.00 88.29 67 LEU C O 1
ATOM 3180 N N . PRO C 1 71 ? -33.144 22.781 23.895 1.00 84.03 68 PRO C N 1
ATOM 3181 C CA . PRO C 1 71 ? -32.669 23.907 24.704 1.00 80.46 68 PRO C CA 1
ATOM 3182 C C . PRO C 1 71 ? -31.662 24.770 23.951 1.00 76.75 68 PRO C C 1
ATOM 3183 O O . PRO C 1 71 ? -31.965 25.292 22.880 1.00 76.16 68 PRO C O 1
ATOM 3187 N N . LEU C 1 72 ? -30.470 24.926 24.513 1.00 72.43 69 LEU C N 1
ATOM 3188 C CA . LEU C 1 72 ? -29.437 25.723 23.864 1.00 68.03 69 LEU C CA 1
ATOM 3189 C C . LEU C 1 72 ? -28.066 25.114 24.115 1.00 64.64 69 LEU C C 1
ATOM 3190 O O . LEU C 1 72 ? -27.129 25.332 23.346 1.00 62.54 69 LEU C O 1
ATOM 3195 N N . LEU C 1 73 ? -27.953 24.355 25.200 1.00 60.43 70 LEU C N 1
ATOM 3196 C CA . LEU C 1 73 ? -26.699 23.704 25.540 1.00 56.66 70 LEU C CA 1
ATOM 3197 C C . LEU C 1 73 ? -26.401 22.670 24.451 1.00 53.84 70 LEU C C 1
ATOM 3198 O O . LEU C 1 73 ? -25.243 22.426 24.103 1.00 50.74 70 LEU C O 1
ATOM 3203 N N . VAL C 1 74 ? -27.458 22.078 23.906 1.00 50.50 71 VAL C N 1
ATOM 3204 C CA . VAL C 1 74 ? -27.312 21.072 22.863 1.00 47.75 71 VAL C CA 1
ATOM 3205 C C . VAL C 1 74 ? -26.956 21.687 21.506 1.00 46.56 71 VAL C C 1
ATOM 3206 O O . VAL C 1 74 ? -26.250 21.064 20.709 1.00 46.73 71 VAL C O 1
ATOM 3210 N N . GLN C 1 75 ? -27.437 22.902 21.240 1.00 44.85 72 GLN C N 1
ATOM 3211 C CA . GLN C 1 75 ? -27.120 23.574 19.979 1.00 43.92 72 GLN C CA 1
ATOM 3212 C C . GLN C 1 75 ? -25.629 23.876 19.995 1.00 41.78 72 GLN C C 1
ATOM 3213 O O . GLN C 1 75 ? -24.947 23.747 18.981 1.00 41.30 72 GLN C O 1
ATOM 3219 N N . ARG C 1 76 ? -25.147 24.300 21.161 1.00 39.73 73 ARG C N 1
ATOM 3220 C CA . ARG C 1 76 ? -23.736 24.622 21.384 1.00 38.91 73 ARG C CA 1
ATOM 3221 C C . ARG C 1 76 ? -22.904 23.371 21.078 1.00 36.03 73 ARG C C 1
ATOM 3222 O O . ARG C 1 76 ? -21.939 23.426 20.318 1.00 33.61 73 ARG C O 1
ATOM 3230 N N . MET C 1 77 ? -23.305 22.245 21.665 1.00 31.25 74 MET C N 1
ATOM 3231 C CA . MET C 1 77 ? -22.618 20.979 21.454 1.00 29.69 74 MET C CA 1
ATOM 3232 C C . MET C 1 77 ? -22.591 20.620 19.961 1.00 26.61 74 MET C C 1
ATOM 3233 O O . MET C 1 77 ? -21.539 20.257 19.431 1.00 25.72 74 MET C O 1
ATOM 3238 N N . ASP C 1 78 ? -23.731 20.739 19.285 1.00 26.29 75 ASP C N 1
ATOM 3239 C CA . ASP C 1 78 ? -23.809 20.447 17.839 1.00 26.82 75 ASP C CA 1
ATOM 3240 C C . ASP C 1 78 ? -22.850 21.345 17.034 1.00 26.73 75 ASP C C 1
ATOM 3241 O O . ASP C 1 78 ? -22.243 20.902 16.048 1.00 26.66 75 ASP C O 1
ATOM 3246 N N . ALA C 1 79 ? -22.722 22.606 17.455 1.00 23.90 76 ALA C N 1
ATOM 3247 C CA . ALA C 1 79 ? -21.830 23.550 16.793 1.00 22.32 76 ALA C CA 1
ATOM 3248 C C . ALA C 1 79 ? -20.387 23.054 16.912 1.00 22.14 76 ALA C C 1
ATOM 3249 O O . ALA C 1 79 ? -19.643 23.001 15.919 1.00 21.09 76 ALA C O 1
ATOM 3251 N N . LYS C 1 80 ? -20.010 22.685 18.133 1.00 20.70 77 LYS C N 1
ATOM 3252 C CA . LYS C 1 80 ? -18.677 22.179 18.419 1.00 21.41 77 LYS C CA 1
ATOM 3253 C C . LYS C 1 80 ? -18.361 20.938 17.586 1.00 20.65 77 LYS C C 1
ATOM 3254 O O . LYS C 1 80 ? -17.231 20.768 17.138 1.00 20.36 77 LYS C O 1
ATOM 3260 N N . LEU C 1 81 ? -19.355 20.078 17.377 1.00 19.34 78 LEU C N 1
ATOM 3261 C CA . LEU C 1 81 ? -19.139 18.877 16.579 1.00 20.73 78 LEU C CA 1
ATOM 3262 C C . LEU C 1 81 ? -18.829 19.256 15.130 1.00 20.37 78 LEU C C 1
ATOM 3263 O O . LEU C 1 81 ? -17.910 18.703 14.534 1.00 20.96 78 LEU C O 1
ATOM 3268 N N . ASP C 1 82 ? -19.591 20.210 14.588 1.00 20.70 79 ASP C N 1
ATOM 3269 C CA . ASP C 1 82 ? -19.394 20.696 13.224 1.00 22.01 79 ASP C CA 1
ATOM 3270 C C . ASP C 1 82 ? -17.967 21.215 13.086 1.00 22.76 79 ASP C C 1
ATOM 3271 O O . ASP C 1 82 ? -17.300 20.946 12.094 1.00 20.75 79 ASP C O 1
ATOM 3276 N N . LEU C 1 83 ? -17.520 21.967 14.089 1.00 21.91 80 LEU C N 1
ATOM 3277 C CA . LEU C 1 83 ? -16.167 22.529 14.121 1.00 23.04 80 LEU C CA 1
ATOM 3278 C C . LEU C 1 83 ? -15.101 21.430 14.197 1.00 22.33 80 LEU C C 1
ATOM 3279 O O . LEU C 1 83 ? -14.149 21.425 13.419 1.00 22.65 80 LEU C O 1
ATOM 3284 N N . ILE C 1 84 ? -15.259 20.502 15.138 1.00 21.22 81 ILE C N 1
ATOM 3285 C CA . ILE C 1 84 ? -14.298 19.417 15.273 1.00 22.72 81 ILE C CA 1
ATOM 3286 C C . ILE C 1 84 ? -14.194 18.649 13.948 1.00 23.97 81 ILE C C 1
ATOM 3287 O O . ILE C 1 84 ? -13.095 18.385 13.456 1.00 24.40 81 ILE C O 1
ATOM 3292 N N . LEU C 1 85 ? -15.345 18.310 13.375 1.00 24.68 82 LEU C N 1
ATOM 3293 C CA . LEU C 1 85 ? -15.404 17.566 12.120 1.00 26.58 82 LEU C CA 1
ATOM 3294 C C . LEU C 1 85 ? -14.644 18.296 11.015 1.00 26.21 82 LEU C C 1
ATOM 3295 O O . LEU C 1 85 ? -13.856 17.701 10.294 1.00 26.43 82 LEU C O 1
ATOM 3300 N N . ALA C 1 86 ? -14.890 19.591 10.886 1.00 25.67 83 ALA C N 1
ATOM 3301 C CA . ALA C 1 86 ? -14.208 20.379 9.877 1.00 25.81 83 ALA C CA 1
ATOM 3302 C C . ALA C 1 86 ? -12.698 20.403 10.138 1.00 25.54 83 ALA C C 1
ATOM 3303 O O . ALA C 1 86 ? -11.907 20.284 9.205 1.00 25.57 83 ALA C O 1
ATOM 3305 N N . LEU C 1 87 ? -12.300 20.556 11.399 1.00 24.64 84 LEU C N 1
ATOM 3306 C CA . LEU C 1 87 ? -10.880 20.590 11.732 1.00 27.12 84 LEU C CA 1
ATOM 3307 C C . LEU C 1 87 ? -10.205 19.236 11.508 1.00 28.82 84 LEU C C 1
ATOM 3308 O O . LEU C 1 87 ? -9.052 19.177 11.064 1.00 27.43 84 LEU C O 1
ATOM 3313 N N . ILE C 1 88 ? -10.913 18.147 11.795 1.00 28.27 85 ILE C N 1
ATOM 3314 C CA . ILE C 1 88 ? -10.317 16.832 11.578 1.00 31.50 85 ILE C CA 1
ATOM 3315 C C . ILE C 1 88 ? -10.165 16.615 10.071 1.00 30.29 85 ILE C C 1
ATOM 3316 O O . ILE C 1 88 ? -9.190 16.026 9.623 1.00 31.89 85 ILE C O 1
ATOM 3321 N N . GLY C 1 89 ? -11.121 17.118 9.293 1.00 29.67 86 GLY C N 1
ATOM 3322 C CA . GLY C 1 89 ? -11.047 16.984 7.847 1.00 29.58 86 GLY C CA 1
ATOM 3323 C C . GLY C 1 89 ? -9.877 17.789 7.307 1.00 31.83 86 GLY C C 1
ATOM 3324 O O . GLY C 1 89 ? -9.212 17.396 6.339 1.00 30.68 86 GLY C O 1
ATOM 3325 N N . ARG C 1 90 ? -9.625 18.933 7.938 1.00 31.38 87 ARG C N 1
ATOM 3326 C CA . ARG C 1 90 ? -8.521 19.786 7.537 1.00 30.43 87 ARG C CA 1
ATOM 3327 C C . ARG C 1 90 ? -7.211 19.058 7.832 1.00 31.36 87 ARG C C 1
ATOM 3328 O O . ARG C 1 90 ? -6.302 19.046 7.010 1.00 30.06 87 ARG C O 1
ATOM 3336 N N . LEU C 1 91 ? -7.125 18.441 9.006 1.00 30.73 88 LEU C N 1
ATOM 3337 C CA . LEU C 1 91 ? -5.919 17.723 9.397 1.00 32.65 88 LEU C CA 1
ATOM 3338 C C . LEU C 1 91 ? -5.579 16.653 8.357 1.00 32.69 88 LEU C C 1
ATOM 3339 O O . LEU C 1 91 ? -4.447 16.556 7.895 1.00 31.31 88 LEU C O 1
ATOM 3344 N N . VAL C 1 92 ? -6.578 15.857 8.000 1.00 32.53 89 VAL C N 1
ATOM 3345 C CA . VAL C 1 92 ? -6.412 14.783 7.035 1.00 34.34 89 VAL C CA 1
ATOM 3346 C C . VAL C 1 92 ? -5.885 15.250 5.679 1.00 35.91 89 VAL C C 1
ATOM 3347 O O . VAL C 1 92 ? -4.971 14.638 5.126 1.00 34.76 89 VAL C O 1
ATOM 3351 N N . ARG C 1 93 ? -6.447 16.329 5.143 1.00 35.29 90 ARG C N 1
ATOM 3352 C CA . ARG C 1 93 ? -5.990 16.825 3.853 1.00 36.11 90 ARG C CA 1
ATOM 3353 C C . ARG C 1 93 ? -4.502 17.171 3.918 1.00 36.81 90 ARG C C 1
ATOM 3354 O O . ARG C 1 93 ? -3.804 17.115 2.915 1.00 36.75 90 ARG C O 1
ATOM 3362 N N . GLN C 1 94 ? -4.023 17.510 5.110 1.00 37.64 91 GLN C N 1
ATOM 3363 C CA . GLN C 1 94 ? -2.618 17.846 5.318 1.00 39.48 91 GLN C CA 1
ATOM 3364 C C . GLN C 1 94 ? -1.645 16.697 5.025 1.00 41.68 91 GLN C C 1
ATOM 3365 O O . GLN C 1 94 ? -0.560 16.918 4.489 1.00 42.54 91 GLN C O 1
ATOM 3371 N N . SER C 1 95 ? -2.031 15.473 5.361 1.00 41.52 92 SER C N 1
ATOM 3372 C CA . SER C 1 95 ? -1.133 14.342 5.163 1.00 43.88 92 SER C CA 1
ATOM 3373 C C . SER C 1 95 ? -1.489 13.322 4.091 1.00 43.27 92 SER C C 1
ATOM 3374 O O . SER C 1 95 ? -0.600 12.777 3.441 1.00 45.80 92 SER C O 1
ATOM 3377 N N . ASP C 1 96 ? -2.774 13.049 3.907 1.00 41.67 93 ASP C N 1
ATOM 3378 C CA . ASP C 1 96 ? -3.179 12.050 2.930 1.00 41.42 93 ASP C CA 1
ATOM 3379 C C . ASP C 1 96 ? -2.956 12.423 1.472 1.00 42.16 93 ASP C C 1
ATOM 3380 O O . ASP C 1 96 ? -3.096 13.580 1.081 1.00 40.89 93 ASP C O 1
ATOM 3385 N N . THR C 1 97 ? -2.594 11.417 0.678 1.00 42.43 94 THR C N 1
ATOM 3386 C CA . THR C 1 97 ? -2.378 11.593 -0.751 1.00 42.25 94 THR C CA 1
ATOM 3387 C C . THR C 1 97 ? -3.766 11.460 -1.361 1.00 42.07 94 THR C C 1
ATOM 3388 O O . THR C 1 97 ? -4.440 10.453 -1.147 1.00 41.49 94 THR C O 1
ATOM 3392 N N . ARG C 1 98 ? -4.201 12.470 -2.103 1.00 40.39 95 ARG C N 1
ATOM 3393 C CA . ARG C 1 98 ? -5.524 12.423 -2.705 1.00 42.30 95 ARG C CA 1
ATOM 3394 C C . ARG C 1 98 ? -5.551 11.526 -3.938 1.00 40.97 95 ARG C C 1
ATOM 3395 O O . ARG C 1 98 ? -4.548 11.368 -4.632 1.00 37.04 95 ARG C O 1
ATOM 3403 N N . LEU C 1 99 ? -6.713 10.938 -4.203 1.00 39.48 96 LEU C N 1
ATOM 3404 C CA . LEU C 1 99 ? -6.885 10.091 -5.374 1.00 38.11 96 LEU C CA 1
ATOM 3405 C C . LEU C 1 99 ? -7.038 11.057 -6.538 1.00 36.99 96 LEU C C 1
ATOM 3406 O O . LEU C 1 99 ? -7.378 12.217 -6.339 1.00 35.05 96 LEU C O 1
ATOM 3411 N N . ALA C 1 100 ? -6.786 10.589 -7.751 1.00 36.39 97 ALA C N 1
ATOM 3412 C CA . ALA C 1 100 ? -6.936 11.454 -8.912 1.00 37.03 97 ALA C CA 1
ATOM 3413 C C . ALA C 1 100 ? -8.392 11.473 -9.343 1.00 35.83 97 ALA C C 1
ATOM 3414 O O . ALA C 1 100 ? -9.096 10.481 -9.209 1.00 34.46 97 ALA C O 1
ATOM 3416 N N . LEU C 1 101 ? -8.834 12.612 -9.860 1.00 36.25 98 LEU C N 1
ATOM 3417 C CA . LEU C 1 101 ? -10.197 12.759 -10.339 1.00 36.81 98 LEU C CA 1
ATOM 3418 C C . LEU C 1 101 ? -10.388 11.989 -11.637 1.00 37.82 98 LEU C C 1
ATOM 3419 O O . LEU C 1 101 ? -9.531 12.012 -12.518 1.00 37.56 98 LEU C O 1
ATOM 3424 N N . GLY C 1 102 ? -11.519 11.309 -11.757 1.00 36.83 99 GLY C N 1
ATOM 3425 C CA . GLY C 1 102 ? -11.777 10.555 -12.964 1.00 36.35 99 GLY C CA 1
ATOM 3426 C C . GLY C 1 102 ? -13.250 10.268 -13.180 1.00 36.04 99 GLY C C 1
ATOM 3427 O O . GLY C 1 102 ? -14.044 10.266 -12.240 1.00 34.62 99 GLY C O 1
ATOM 3428 N N . THR C 1 103 ? -13.615 10.042 -14.434 1.00 35.02 100 THR C N 1
ATOM 3429 C CA . THR C 1 103 ? -14.987 9.733 -14.770 1.00 35.63 100 THR C CA 1
ATOM 3430 C C . THR C 1 103 ? -15.131 8.240 -14.556 1.00 33.64 100 THR C C 1
ATOM 3431 O O . THR C 1 103 ? -14.307 7.454 -15.024 1.00 34.36 100 THR C O 1
ATOM 3435 N N . VAL C 1 104 ? -16.166 7.857 -13.824 1.00 31.55 101 VAL C N 1
ATOM 3436 C CA . VAL C 1 104 ? -16.395 6.459 -13.508 1.00 29.90 101 VAL C CA 1
ATOM 3437 C C . VAL C 1 104 ? -17.862 6.078 -13.705 1.00 30.59 101 VAL C C 1
ATOM 3438 O O . VAL C 1 104 ? -18.736 6.946 -13.754 1.00 31.43 101 VAL C O 1
ATOM 3442 N N . HIS C 1 105 ? -18.115 4.778 -13.833 1.00 27.80 102 HIS C N 1
ATOM 3443 C CA . HIS C 1 105 ? -19.463 4.268 -13.973 1.00 27.42 102 HIS C CA 1
ATOM 3444 C C . HIS C 1 105 ? -19.609 3.364 -12.763 1.00 25.46 102 HIS C C 1
ATOM 3445 O O . HIS C 1 105 ? -18.997 2.300 -12.680 1.00 27.53 102 HIS C O 1
ATOM 3452 N N . TRP C 1 106 ? -20.447 3.798 -11.836 1.00 24.85 103 TRP C N 1
ATOM 3453 C CA . TRP C 1 106 ? -20.641 3.121 -10.566 1.00 23.14 103 TRP C CA 1
ATOM 3454 C C . TRP C 1 106 ? -22.036 2.543 -10.313 1.00 24.25 103 TRP C C 1
ATOM 3455 O O . TRP C 1 106 ? -23.044 3.229 -10.481 1.00 25.81 103 TRP C O 1
ATOM 3466 N N . SER C 1 107 ? -22.076 1.282 -9.894 1.00 22.50 104 SER C N 1
ATOM 3467 C CA . SER C 1 107 ? -23.328 0.609 -9.546 1.00 23.19 104 SER C CA 1
ATOM 3468 C C . SER C 1 107 ? -23.064 -0.132 -8.227 1.00 21.54 104 SER C C 1
ATOM 3469 O O . SER C 1 107 ? -21.950 -0.126 -7.716 1.00 22.29 104 SER C O 1
ATOM 3472 N N . VAL C 1 108 ? -24.096 -0.758 -7.683 1.00 21.48 105 VAL C N 1
ATOM 3473 C CA . VAL C 1 108 ? -23.989 -1.493 -6.441 1.00 22.47 105 VAL C CA 1
ATOM 3474 C C . VAL C 1 108 ? -23.080 -2.711 -6.604 1.00 23.21 105 VAL C C 1
ATOM 3475 O O . VAL C 1 108 ? -22.491 -3.188 -5.634 1.00 25.54 105 VAL C O 1
ATOM 3479 N N . ARG C 1 109 ? -22.971 -3.206 -7.836 1.00 24.27 106 ARG C N 1
ATOM 3480 C CA . ARG C 1 109 ? -22.171 -4.393 -8.141 1.00 25.25 106 ARG C CA 1
ATOM 3481 C C . ARG C 1 109 ? -20.685 -4.160 -8.338 1.00 25.27 106 ARG C C 1
ATOM 3482 O O . ARG C 1 109 ? -19.864 -5.009 -7.977 1.00 25.67 106 ARG C O 1
ATOM 3490 N N . GLY C 1 110 ? -20.345 -3.026 -8.939 1.00 24.90 107 GLY C N 1
ATOM 3491 C CA . GLY C 1 110 ? -18.949 -2.712 -9.203 1.00 23.89 107 GLY C CA 1
ATOM 3492 C C . GLY C 1 110 ? -18.763 -1.340 -9.821 1.00 25.01 107 GLY C C 1
ATOM 3493 O O . GLY C 1 110 ? -19.672 -0.497 -9.782 1.00 22.90 107 GLY C O 1
ATOM 3494 N N . ILE C 1 111 ? -17.587 -1.115 -10.406 1.00 24.95 108 ILE C N 1
ATOM 3495 C CA . ILE C 1 111 ? -17.268 0.167 -11.009 1.00 24.19 108 ILE C CA 1
ATOM 3496 C C . ILE C 1 111 ? -16.316 0.051 -12.206 1.00 25.79 108 ILE C C 1
ATOM 3497 O O . ILE C 1 111 ? -15.487 -0.855 -12.282 1.00 25.67 108 ILE C O 1
ATOM 3502 N N . ARG C 1 112 ? -16.473 0.970 -13.150 1.00 26.06 109 ARG C N 1
ATOM 3503 C CA . ARG C 1 112 ? -15.630 1.042 -14.337 1.00 26.84 109 ARG C CA 1
ATOM 3504 C C . ARG C 1 112 ? -14.888 2.355 -14.180 1.00 28.16 109 ARG C C 1
ATOM 3505 O O . ARG C 1 112 ? -15.514 3.419 -14.154 1.00 26.27 109 ARG C O 1
ATOM 3513 N N . LEU C 1 113 ? -13.565 2.275 -14.053 1.00 27.01 110 LEU C N 1
ATOM 3514 C CA . LEU C 1 113 ? -12.733 3.461 -13.880 1.00 28.79 110 LEU C CA 1
ATOM 3515 C C . LEU C 1 113 ? -11.398 3.330 -14.607 1.00 30.57 110 LEU C C 1
ATOM 3516 O O . LEU C 1 113 ? -10.978 2.224 -14.974 1.00 31.85 110 LEU C O 1
ATOM 3521 N N . ALA C 1 114 ? -10.734 4.463 -14.815 1.00 30.38 111 ALA C N 1
ATOM 3522 C CA . ALA C 1 114 ? -9.440 4.474 -15.484 1.00 32.75 111 ALA C CA 1
ATOM 3523 C C . ALA C 1 114 ? -8.336 4.219 -14.457 1.00 34.33 111 ALA C C 1
ATOM 3524 O O . ALA C 1 114 ? -8.440 4.634 -13.307 1.00 35.00 111 ALA C O 1
ATOM 3526 N N . SER C 1 115 ? -7.279 3.536 -14.880 1.00 36.39 112 SER C N 1
ATOM 3527 C CA . SER C 1 115 ? -6.173 3.217 -13.984 1.00 38.56 112 SER C CA 1
ATOM 3528 C C . SER C 1 115 ? -4.820 3.417 -14.667 1.00 39.38 112 SER C C 1
ATOM 3529 O O . SER C 1 115 ? -4.634 3.044 -15.832 1.00 39.47 112 SER C O 1
ATOM 3532 N N . PRO C 1 116 ? -3.857 4.005 -13.943 1.00 39.63 113 PRO C N 1
ATOM 3533 C CA . PRO C 1 116 ? -2.505 4.271 -14.445 1.00 40.40 113 PRO C CA 1
ATOM 3534 C C . PRO C 1 116 ? -1.883 3.061 -15.133 1.00 39.24 113 PRO C C 1
ATOM 3535 O O . PRO C 1 116 ? -1.213 3.197 -16.154 1.00 40.56 113 PRO C O 1
ATOM 3539 N N . HIS C 1 117 ? -2.121 1.883 -14.564 1.00 40.22 114 HIS C N 1
ATOM 3540 C CA . HIS C 1 117 ? -1.588 0.632 -15.095 1.00 40.63 114 HIS C CA 1
ATOM 3541 C C . HIS C 1 117 ? -2.690 -0.407 -15.277 1.00 39.99 114 HIS C C 1
ATOM 3542 O O . HIS C 1 117 ? -3.613 -0.486 -14.471 1.00 41.26 114 HIS C O 1
ATOM 3549 N N . ALA C 1 118 ? -2.599 -1.196 -16.342 1.00 38.47 115 ALA C N 1
ATOM 3550 C CA . ALA C 1 118 ? -3.593 -2.227 -16.591 1.00 36.83 115 ALA C CA 1
ATOM 3551 C C . ALA C 1 118 ? -3.394 -3.342 -15.580 1.00 37.55 115 ALA C C 1
ATOM 3552 O O . ALA C 1 118 ? -2.340 -3.441 -14.943 1.00 37.18 115 ALA C O 1
ATOM 3554 N N . HIS C 1 119 ? -4.410 -4.182 -15.434 1.00 37.90 116 HIS C N 1
ATOM 3555 C CA . HIS C 1 119 ? -4.357 -5.309 -14.512 1.00 37.63 116 HIS C CA 1
ATOM 3556 C C . HIS C 1 119 ? -5.194 -6.417 -15.107 1.00 37.63 116 HIS C C 1
ATOM 3557 O O . HIS C 1 119 ? -6.367 -6.216 -15.395 1.00 38.58 116 HIS C O 1
ATOM 3564 N N . PRO C 1 120 ? -4.609 -7.610 -15.287 1.00 36.17 117 PRO C N 1
ATOM 3565 C CA . PRO C 1 120 ? -5.366 -8.719 -15.865 1.00 35.03 117 PRO C CA 1
ATOM 3566 C C . PRO C 1 120 ? -6.609 -9.113 -15.076 1.00 34.09 117 PRO C C 1
ATOM 3567 O O . PRO C 1 120 ? -6.642 -9.013 -13.842 1.00 30.28 117 PRO C O 1
ATOM 3571 N N . PRO C 1 121 ? -7.665 -9.539 -15.785 1.00 33.78 118 PRO C N 1
ATOM 3572 C CA . PRO C 1 121 ? -8.878 -9.942 -15.076 1.00 35.18 118 PRO C CA 1
ATOM 3573 C C . PRO C 1 121 ? -8.505 -11.042 -14.097 1.00 35.40 118 PRO C C 1
ATOM 3574 O O . PRO C 1 121 ? -7.705 -11.921 -14.417 1.00 36.41 118 PRO C O 1
ATOM 3578 N N . GLY C 1 122 ? -9.058 -10.967 -12.894 1.00 33.35 119 GLY C N 1
ATOM 3579 C CA . GLY C 1 122 ? -8.746 -11.952 -11.879 1.00 32.90 119 GLY C CA 1
ATOM 3580 C C . GLY C 1 122 ? -7.906 -11.300 -10.796 1.00 32.03 119 GLY C C 1
ATOM 3581 O O . GLY C 1 122 ? -7.808 -11.806 -9.684 1.00 32.46 119 GLY C O 1
ATOM 3582 N N . THR C 1 123 ? -7.284 -10.175 -11.126 1.00 32.00 120 THR C N 1
ATOM 3583 C CA . THR C 1 123 ? -6.486 -9.468 -10.138 1.00 33.37 120 THR C CA 1
ATOM 3584 C C . THR C 1 123 ? -7.431 -9.035 -9.020 1.00 32.23 120 THR C C 1
ATOM 3585 O O . THR C 1 123 ? -8.545 -8.576 -9.267 1.00 29.79 120 THR C O 1
ATOM 3589 N N . THR C 1 124 ? -6.981 -9.201 -7.788 1.00 32.45 121 THR C N 1
ATOM 3590 C CA . THR C 1 124 ? -7.782 -8.842 -6.633 1.00 34.14 121 THR C CA 1
ATOM 3591 C C . THR C 1 124 ? -7.190 -7.601 -5.996 1.00 33.13 121 THR C C 1
ATOM 3592 O O . THR C 1 124 ? -5.988 -7.346 -6.120 1.00 33.46 121 THR C O 1
ATOM 3596 N N . GLY C 1 125 ? -8.031 -6.827 -5.321 1.00 30.62 122 GLY C N 1
ATOM 3597 C CA . GLY C 1 125 ? -7.551 -5.619 -4.675 1.00 29.64 122 GLY C CA 1
ATOM 3598 C C . GLY C 1 125 ? -8.663 -4.768 -4.091 1.00 27.73 122 GLY C C 1
ATOM 3599 O O . GLY C 1 125 ? -9.712 -5.271 -3.712 1.00 28.38 122 GLY C O 1
ATOM 3600 N N . SER C 1 126 ? -8.429 -3.469 -4.013 1.00 26.80 123 SER C N 1
ATOM 3601 C CA . SER C 1 126 ? -9.430 -2.574 -3.469 1.00 27.94 123 SER C CA 1
ATOM 3602 C C . SER C 1 126 ? -9.672 -1.341 -4.300 1.00 26.65 123 SER C C 1
ATOM 3603 O O . SER C 1 126 ? -8.739 -0.708 -4.785 1.00 25.74 123 SER C O 1
ATOM 3606 N N . VAL C 1 127 ? -10.944 -1.020 -4.485 1.00 24.75 124 VAL C N 1
ATOM 3607 C CA . VAL C 1 127 ? -11.322 0.189 -5.200 1.00 24.64 124 VAL C CA 1
ATOM 3608 C C . VAL C 1 127 ? -11.307 1.275 -4.118 1.00 25.18 124 VAL C C 1
ATOM 3609 O O . VAL C 1 127 ? -11.850 1.063 -3.038 1.00 25.55 124 VAL C O 1
ATOM 3613 N N . LEU C 1 128 ? -10.643 2.397 -4.378 1.00 25.01 125 LEU C N 1
ATOM 3614 C CA . LEU C 1 128 ? -10.612 3.511 -3.422 1.00 27.17 125 LEU C CA 1
ATOM 3615 C C . LEU C 1 128 ? -11.435 4.632 -4.028 1.00 27.77 125 LEU C C 1
ATOM 3616 O O . LEU C 1 128 ? -11.299 4.937 -5.214 1.00 26.29 125 LEU C O 1
ATOM 3621 N N . LEU C 1 129 ? -12.300 5.232 -3.212 1.00 27.87 126 LEU C N 1
ATOM 3622 C CA . LEU C 1 129 ? -13.193 6.286 -3.676 1.00 26.62 126 LEU C CA 1
ATOM 3623 C C . LEU C 1 129 ? -13.434 7.336 -2.597 1.00 26.76 126 LEU C C 1
ATOM 3624 O O . LEU C 1 129 ? -13.562 6.999 -1.416 1.00 25.38 126 LEU C O 1
ATOM 3629 N N . GLN C 1 130 ? -13.498 8.602 -2.994 1.00 25.02 127 GLN C N 1
ATOM 3630 C CA . GLN C 1 130 ? -13.803 9.674 -2.041 1.00 28.43 127 GLN C CA 1
ATOM 3631 C C . GLN C 1 130 ? -15.245 10.028 -2.371 1.00 27.16 127 GLN C C 1
ATOM 3632 O O . GLN C 1 130 ? -15.511 10.811 -3.280 1.00 25.45 127 GLN C O 1
ATOM 3638 N N . PRO C 1 131 ? -16.190 9.439 -1.635 1.00 28.86 128 PRO C N 1
ATOM 3639 C CA . PRO C 1 131 ? -17.626 9.635 -1.806 1.00 31.52 128 PRO C CA 1
ATOM 3640 C C . PRO C 1 131 ? -18.167 11.050 -1.644 1.00 34.75 128 PRO C C 1
ATOM 3641 O O . PRO C 1 131 ? -18.969 11.512 -2.463 1.00 34.76 128 PRO C O 1
ATOM 3645 N N . SER C 1 132 ? -17.728 11.728 -0.590 1.00 36.16 129 SER C N 1
ATOM 3646 C CA . SER C 1 132 ? -18.202 13.071 -0.294 1.00 38.47 129 SER C CA 1
ATOM 3647 C C . SER C 1 132 ? -17.643 14.175 -1.164 1.00 40.11 129 SER C C 1
ATOM 3648 O O . SER C 1 132 ? -18.116 14.400 -2.272 1.00 44.79 129 SER C O 1
ATOM 3651 N N . ASP C 1 133 ? -16.643 14.868 -0.640 1.00 39.33 130 ASP C N 1
ATOM 3652 C CA . ASP C 1 133 ? -16.005 15.988 -1.319 1.00 40.13 130 ASP C CA 1
ATOM 3653 C C . ASP C 1 133 ? -15.617 16.973 -0.217 1.00 39.42 130 ASP C C 1
ATOM 3654 O O . ASP C 1 133 ? -14.487 17.456 -0.183 1.00 38.97 130 ASP C O 1
ATOM 3659 N N . TRP C 1 134 ? -16.553 17.270 0.685 1.00 36.69 131 TRP C N 1
ATOM 3660 C CA . TRP C 1 134 ? -16.247 18.176 1.792 1.00 36.08 131 TRP C CA 1
ATOM 3661 C C . TRP C 1 134 ? -15.548 17.388 2.902 1.00 35.21 131 TRP C C 1
ATOM 3662 O O . TRP C 1 134 ? -14.886 17.967 3.758 1.00 36.48 131 TRP C O 1
ATOM 3673 N N . LEU C 1 135 ? -15.685 16.064 2.877 1.00 35.20 132 LEU C N 1
ATOM 3674 C CA . LEU C 1 135 ? -15.052 15.204 3.880 1.00 35.89 132 LEU C CA 1
ATOM 3675 C C . LEU C 1 135 ? -13.991 14.354 3.183 1.00 36.04 132 LEU C C 1
ATOM 3676 O O . LEU C 1 135 ? -14.301 13.527 2.332 1.00 33.29 132 LEU C O 1
ATOM 3681 N N . PRO C 1 136 ? -12.716 14.545 3.545 1.00 38.08 133 PRO C N 1
ATOM 3682 C CA . PRO C 1 136 ? -11.616 13.791 2.934 1.00 38.15 133 PRO C CA 1
ATOM 3683 C C . PRO C 1 136 ? -11.527 12.335 3.402 1.00 37.57 133 PRO C C 1
ATOM 3684 O O . PRO C 1 136 ? -10.460 11.865 3.799 1.00 39.59 133 PRO C O 1
ATOM 3688 N N . GLU C 1 137 ? -12.649 11.626 3.371 1.00 36.32 134 GLU C N 1
ATOM 3689 C CA . GLU C 1 137 ? -12.660 10.230 3.790 1.00 34.97 134 GLU C CA 1
ATOM 3690 C C . GLU C 1 137 ? -12.806 9.314 2.589 1.00 33.26 134 GLU C C 1
ATOM 3691 O O . GLU C 1 137 ? -13.556 9.602 1.658 1.00 28.24 134 GLU C O 1
ATOM 3697 N N . LEU C 1 138 ? -12.090 8.200 2.614 1.00 32.21 135 LEU C N 1
ATOM 3698 C CA . LEU C 1 138 ? -12.165 7.273 1.501 1.00 31.76 135 LEU C CA 1
ATOM 3699 C C . LEU C 1 138 ? -12.991 6.038 1.797 1.00 30.39 135 LEU C C 1
ATOM 3700 O O . LEU C 1 138 ? -12.980 5.500 2.902 1.00 29.82 135 LEU C O 1
ATOM 3705 N N . LEU C 1 139 ? -13.744 5.620 0.794 1.00 31.56 136 LEU C N 1
ATOM 3706 C CA . LEU C 1 139 ? -14.544 4.416 0.886 1.00 32.08 136 LEU C CA 1
ATOM 3707 C C . LEU C 1 139 ? -13.666 3.366 0.190 1.00 33.22 136 LEU C C 1
ATOM 3708 O O . LEU C 1 139 ? -13.258 3.563 -0.961 1.00 32.06 136 LEU C O 1
ATOM 3713 N N . GLN C 1 140 ? -13.332 2.281 0.886 1.00 31.57 137 GLN C N 1
ATOM 3714 C CA . GLN C 1 140 ? -12.522 1.240 0.264 1.00 34.22 137 GLN C CA 1
ATOM 3715 C C . GLN C 1 140 ? -13.381 0.005 0.132 1.00 33.50 137 GLN C C 1
ATOM 3716 O O . GLN C 1 140 ? -14.020 -0.411 1.094 1.00 38.78 137 GLN C O 1
ATOM 3722 N N . LEU C 1 141 ? -13.402 -0.574 -1.060 1.00 30.17 138 LEU C N 1
ATOM 3723 C CA . LEU C 1 141 ? -14.208 -1.757 -1.322 1.00 28.58 138 LEU C CA 1
ATOM 3724 C C . LEU C 1 141 ? -13.424 -2.869 -2.031 1.00 28.22 138 LEU C C 1
ATOM 3725 O O . LEU C 1 141 ? -13.008 -2.709 -3.182 1.00 28.60 138 LEU C O 1
ATOM 3730 N N . PRO C 1 142 ? -13.192 -3.998 -1.343 1.00 27.58 139 PRO C N 1
ATOM 3731 C CA . PRO C 1 142 ? -12.467 -5.119 -1.949 1.00 27.15 139 PRO C CA 1
ATOM 3732 C C . PRO C 1 142 ? -13.157 -5.462 -3.272 1.00 27.80 139 PRO C C 1
ATOM 3733 O O . PRO C 1 142 ? -14.387 -5.441 -3.354 1.00 26.43 139 PRO C O 1
ATOM 3737 N N . ALA C 1 143 ? -12.372 -5.764 -4.305 1.00 27.10 140 ALA C N 1
ATOM 3738 C CA . ALA C 1 143 ? -12.939 -6.080 -5.612 1.00 26.74 140 ALA C CA 1
ATOM 3739 C C . ALA C 1 143 ? -12.016 -6.917 -6.500 1.00 26.72 140 ALA C C 1
ATOM 3740 O O . ALA C 1 143 ? -10.815 -7.015 -6.253 1.00 28.22 140 ALA C O 1
ATOM 3742 N N . ASP C 1 144 ? -12.598 -7.522 -7.528 1.00 26.69 141 ASP C N 1
ATOM 3743 C CA . ASP C 1 144 ? -11.848 -8.323 -8.482 1.00 29.35 141 ASP C CA 1
ATOM 3744 C C . ASP C 1 144 ? -11.980 -7.692 -9.866 1.00 29.71 141 ASP C C 1
ATOM 3745 O O . ASP C 1 144 ? -13.018 -7.117 -10.217 1.00 27.24 141 ASP C O 1
ATOM 3750 N N . VAL C 1 145 ? -10.913 -7.781 -10.646 1.00 29.62 142 VAL C N 1
ATOM 3751 C CA . VAL C 1 145 ? -10.930 -7.242 -11.994 1.00 30.15 142 VAL C CA 1
ATOM 3752 C C . VAL C 1 145 ? -11.646 -8.242 -12.906 1.00 29.75 142 VAL C C 1
ATOM 3753 O O . VAL C 1 145 ? -11.200 -9.385 -13.056 1.00 29.41 142 VAL C O 1
ATOM 3757 N N . LEU C 1 146 ? -12.763 -7.810 -13.486 1.00 29.36 143 LEU C N 1
ATOM 3758 C CA . LEU C 1 146 ? -13.548 -8.635 -14.403 1.00 30.39 143 LEU C CA 1
ATOM 3759 C C . LEU C 1 146 ? -12.987 -8.465 -15.810 1.00 31.19 143 LEU C C 1
ATOM 3760 O O . LEU C 1 146 ? -12.869 -9.432 -16.569 1.00 32.70 143 LEU C O 1
ATOM 3765 N N . ALA C 1 147 ? -12.669 -7.219 -16.157 1.00 29.65 144 ALA C N 1
ATOM 3766 C CA . ALA C 1 147 ? -12.129 -6.902 -17.469 1.00 28.87 144 ALA C CA 1
ATOM 3767 C C . ALA C 1 147 ? -11.103 -5.783 -17.401 1.00 30.87 144 ALA C C 1
ATOM 3768 O O . ALA C 1 147 ? -11.141 -4.937 -16.502 1.00 31.80 144 ALA C O 1
ATOM 3770 N N . SER C 1 148 ? -10.199 -5.788 -18.374 1.00 30.26 145 SER C N 1
ATOM 3771 C CA . SER C 1 148 ? -9.132 -4.808 -18.489 1.00 32.09 145 SER C CA 1
ATOM 3772 C C . SER C 1 148 ? -8.919 -4.527 -19.970 1.00 34.77 145 SER C C 1
ATOM 3773 O O . SER C 1 148 ? -8.648 -5.445 -20.754 1.00 35.28 145 SER C O 1
ATOM 3776 N N . ALA C 1 149 ? -9.048 -3.264 -20.355 1.00 34.83 146 ALA C N 1
ATOM 3777 C CA . ALA C 1 149 ? -8.874 -2.892 -21.744 1.00 37.62 146 ALA C CA 1
ATOM 3778 C C . ALA C 1 149 ? -8.483 -1.436 -21.883 1.00 39.59 146 ALA C C 1
ATOM 3779 O O . ALA C 1 149 ? -8.644 -0.646 -20.957 1.00 38.70 146 ALA C O 1
ATOM 3781 N N . SER C 1 150 ? -7.969 -1.095 -23.058 1.00 42.37 147 SER C N 1
ATOM 3782 C CA . SER C 1 150 ? -7.536 0.263 -23.355 1.00 44.00 147 SER C CA 1
ATOM 3783 C C . SER C 1 150 ? -8.411 0.848 -24.455 1.00 45.17 147 SER C C 1
ATOM 3784 O O . SER C 1 150 ? -9.028 0.110 -25.222 1.00 45.19 147 SER C O 1
ATOM 3787 N N . ASP C 1 151 ? -8.483 2.173 -24.516 1.00 47.41 148 ASP C N 1
ATOM 3788 C CA . ASP C 1 151 ? -9.267 2.840 -25.551 1.00 49.69 148 ASP C CA 1
ATOM 3789 C C . ASP C 1 151 ? -8.319 3.644 -26.432 1.00 51.40 148 ASP C C 1
ATOM 3790 O O . ASP C 1 151 ? -8.737 4.261 -27.413 1.00 52.08 148 ASP C O 1
ATOM 3795 N N . GLY C 1 152 ? -7.037 3.633 -26.071 1.00 52.62 149 GLY C N 1
ATOM 3796 C CA . GLY C 1 152 ? -6.041 4.359 -26.840 1.00 54.00 149 GLY C CA 1
ATOM 3797 C C . GLY C 1 152 ? -5.207 5.341 -26.036 1.00 54.52 149 GLY C C 1
ATOM 3798 O O . GLY C 1 152 ? -4.080 5.658 -26.422 1.00 55.74 149 GLY C O 1
ATOM 3799 N N . GLN C 1 153 ? -5.753 5.829 -24.925 1.00 54.26 150 GLN C N 1
ATOM 3800 C CA . GLN C 1 153 ? -5.032 6.780 -24.081 1.00 54.26 150 GLN C CA 1
ATOM 3801 C C . GLN C 1 153 ? -5.146 6.467 -22.587 1.00 52.78 150 GLN C C 1
ATOM 3802 O O . GLN C 1 153 ? -4.406 7.027 -21.776 1.00 53.79 150 GLN C O 1
ATOM 3808 N N . GLN C 1 154 ? -6.072 5.579 -22.225 1.00 49.86 151 GLN C N 1
ATOM 3809 C CA . GLN C 1 154 ? -6.258 5.195 -20.825 1.00 46.62 151 GLN C CA 1
ATOM 3810 C C . GLN C 1 154 ? -6.578 3.711 -20.681 1.00 43.92 151 GLN C C 1
ATOM 3811 O O . GLN C 1 154 ? -7.288 3.140 -21.515 1.00 43.70 151 GLN C O 1
ATOM 3817 N N . HIS C 1 155 ? -6.061 3.096 -19.620 1.00 41.81 152 HIS C N 1
ATOM 3818 C CA . HIS C 1 155 ? -6.325 1.685 -19.345 1.00 41.77 152 HIS C CA 1
ATOM 3819 C C . HIS C 1 155 ? -7.588 1.643 -18.487 1.00 40.98 152 HIS C C 1
ATOM 3820 O O . HIS C 1 155 ? -7.626 2.224 -17.398 1.00 41.07 152 HIS C O 1
ATOM 3827 N N . TRP C 1 156 ? -8.625 0.975 -18.970 1.00 39.00 153 TRP C N 1
ATOM 3828 C CA . TRP C 1 156 ? -9.864 0.893 -18.206 1.00 37.53 153 TRP C CA 1
ATOM 3829 C C . TRP C 1 156 ? -10.033 -0.449 -17.524 1.00 36.48 153 TRP C C 1
ATOM 3830 O O . TRP C 1 156 ? -9.697 -1.496 -18.076 1.00 37.22 153 TRP C O 1
ATOM 3841 N N . LEU C 1 157 ? -10.558 -0.390 -16.309 1.00 32.86 154 LEU C N 1
ATOM 3842 C CA . LEU C 1 157 ? -10.797 -1.562 -15.491 1.00 30.64 154 LEU C CA 1
ATOM 3843 C C . LEU C 1 157 ? -12.265 -1.652 -15.128 1.00 30.68 154 LEU C C 1
ATOM 3844 O O . LEU C 1 157 ? -12.920 -0.636 -14.890 1.00 30.80 154 LEU C O 1
ATOM 3849 N N . TRP C 1 158 ? -12.772 -2.877 -15.108 1.00 28.48 155 TRP C N 1
ATOM 3850 C CA . TRP C 1 158 ? -14.140 -3.164 -14.720 1.00 29.26 155 TRP C CA 1
ATOM 3851 C C . TRP C 1 158 ? -13.931 -3.980 -13.463 1.00 28.69 155 TRP C C 1
ATOM 3852 O O . TRP C 1 158 ? -13.369 -5.075 -13.514 1.00 30.79 155 TRP C O 1
ATOM 3863 N N . LEU C 1 159 ? -14.346 -3.430 -12.335 1.00 27.37 156 LEU C N 1
ATOM 3864 C CA . LEU C 1 159 ? -14.186 -4.099 -11.059 1.00 29.05 156 LEU C CA 1
ATOM 3865 C C . LEU C 1 159 ? -15.535 -4.531 -10.471 1.00 29.32 156 LEU C C 1
ATOM 3866 O O . LEU C 1 159 ? -16.492 -3.760 -10.450 1.00 28.22 156 LEU C O 1
ATOM 3871 N N . ARG C 1 160 ? -15.592 -5.769 -9.988 1.00 31.01 157 ARG C N 1
ATOM 3872 C CA . ARG C 1 160 ? -16.801 -6.292 -9.370 1.00 30.76 157 ARG C CA 1
ATOM 3873 C C . ARG C 1 160 ? -16.523 -6.340 -7.874 1.00 30.13 157 ARG C C 1
ATOM 3874 O O . ARG C 1 160 ? -15.553 -6.976 -7.452 1.00 28.99 157 ARG C O 1
ATOM 3882 N N . PHE C 1 161 ? -17.356 -5.670 -7.075 1.00 26.44 158 PHE C N 1
ATOM 3883 C CA . PHE C 1 161 ? -17.146 -5.658 -5.630 1.00 25.57 158 P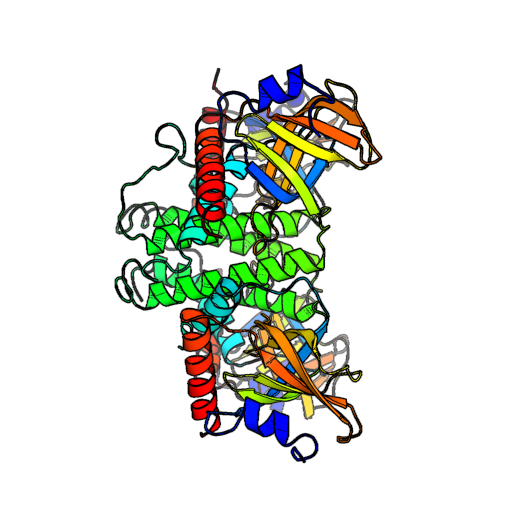HE C CA 1
ATOM 3884 C C . PHE C 1 161 ? -17.358 -7.038 -5.023 1.00 24.69 158 PHE C C 1
ATOM 3885 O O . PHE C 1 161 ? -18.187 -7.810 -5.497 1.00 24.41 158 PHE C O 1
ATOM 3893 N N . ALA C 1 162 ? -16.585 -7.350 -3.990 1.00 24.71 159 ALA C N 1
ATOM 3894 C CA . ALA C 1 162 ? -16.746 -8.613 -3.282 1.00 27.74 159 ALA C CA 1
ATOM 3895 C C . ALA C 1 162 ? -18.075 -8.408 -2.532 1.00 28.59 159 ALA C C 1
ATOM 3896 O O . ALA C 1 162 ? -18.464 -7.266 -2.282 1.00 28.62 159 ALA C O 1
ATOM 3898 N N . PRO C 1 163 ? -18.790 -9.494 -2.175 1.00 29.16 160 PRO C N 1
ATOM 3899 C CA . PRO C 1 163 ? -20.063 -9.317 -1.465 1.00 28.56 160 PRO C CA 1
ATOM 3900 C C . PRO C 1 163 ? -19.942 -8.261 -0.387 1.00 28.16 160 PRO C C 1
ATOM 3901 O O . PRO C 1 163 ? -19.032 -8.313 0.433 1.00 28.12 160 PRO C O 1
ATOM 3905 N N . LEU C 1 164 ? -20.871 -7.308 -0.403 1.00 28.52 161 LEU C N 1
ATOM 3906 C CA . LEU C 1 164 ? -20.884 -6.197 0.541 1.00 29.20 161 LEU C CA 1
ATOM 3907 C C . LEU C 1 164 ? -21.614 -6.449 1.860 1.00 29.71 161 LEU C C 1
ATOM 3908 O O . LEU C 1 164 ? -21.477 -5.666 2.797 1.00 30.71 161 LEU C O 1
ATOM 3913 N N . GLY C 1 165 ? -22.388 -7.522 1.946 1.00 29.89 162 GLY C N 1
ATOM 3914 C CA . GLY C 1 165 ? -23.133 -7.769 3.172 1.00 28.55 162 GLY C CA 1
ATOM 3915 C C . GLY C 1 165 ? -24.410 -6.943 3.131 1.00 27.46 162 GLY C C 1
ATOM 3916 O O . GLY C 1 165 ? -24.452 -5.907 2.473 1.00 26.59 162 GLY C O 1
ATOM 3917 N N . THR C 1 166 ? -25.444 -7.384 3.843 1.00 28.33 163 THR C N 1
ATOM 3918 C CA . THR C 1 166 ? -26.742 -6.692 3.846 1.00 28.05 163 THR C CA 1
ATOM 3919 C C . THR C 1 166 ? -26.712 -5.194 4.150 1.00 25.76 163 THR C C 1
ATOM 3920 O O . THR C 1 166 ? -27.280 -4.392 3.400 1.00 26.57 163 THR C O 1
ATOM 3924 N N . GLY C 1 167 ? -26.050 -4.832 5.251 1.00 25.57 164 GLY C N 1
ATOM 3925 C CA . GLY C 1 167 ? -25.942 -3.445 5.673 1.00 23.45 164 GLY C CA 1
ATOM 3926 C C . GLY C 1 167 ? -25.247 -2.513 4.697 1.00 24.79 164 GLY C C 1
ATOM 3927 O O . GLY C 1 167 ? -25.804 -1.497 4.297 1.00 26.41 164 GLY C O 1
ATOM 3928 N N . LEU C 1 168 ? -24.023 -2.846 4.308 1.00 25.15 165 LEU C N 1
ATOM 3929 C CA . LEU C 1 168 ? -23.286 -2.001 3.383 1.00 23.92 165 LEU C CA 1
ATOM 3930 C C . LEU C 1 168 ? -23.992 -1.929 2.034 1.00 23.69 165 LEU C C 1
ATOM 3931 O O . LEU C 1 168 ? -24.087 -0.853 1.445 1.00 21.89 165 LEU C O 1
ATOM 3936 N N . GLN C 1 169 ? -24.484 -3.066 1.539 1.00 24.34 166 GLN C N 1
ATOM 3937 C CA . GLN C 1 169 ? -25.190 -3.045 0.266 1.00 26.05 166 GLN C CA 1
ATOM 3938 C C . GLN C 1 169 ? -26.329 -2.023 0.322 1.00 24.46 166 GLN C C 1
ATOM 3939 O O . GLN C 1 169 ? -26.468 -1.175 -0.567 1.00 25.78 166 GLN C O 1
ATOM 3945 N N . ASP C 1 170 ? -27.129 -2.096 1.379 1.00 24.46 167 ASP C N 1
ATOM 3946 C CA . ASP C 1 170 ? -28.244 -1.169 1.539 1.00 27.83 167 ASP C CA 1
ATOM 3947 C C . ASP C 1 170 ? -27.787 0.286 1.530 1.00 25.07 167 ASP C C 1
ATOM 3948 O O . ASP C 1 170 ? -28.380 1.126 0.857 1.00 25.25 167 ASP C O 1
ATOM 3953 N N . ALA C 1 171 ? -26.741 0.578 2.297 1.00 24.61 168 ALA C N 1
ATOM 3954 C CA . ALA C 1 171 ? -26.196 1.934 2.378 1.00 23.85 168 ALA C CA 1
ATOM 3955 C C . ALA C 1 171 ? -25.699 2.412 1.014 1.00 24.73 168 ALA C C 1
ATOM 3956 O O . ALA C 1 171 ? -25.862 3.576 0.668 1.00 23.05 168 ALA C O 1
ATOM 3958 N N . LEU C 1 172 ? -25.073 1.517 0.250 1.00 24.01 169 LEU C N 1
ATOM 3959 C CA . LEU C 1 172 ? -24.555 1.895 -1.073 1.00 24.99 169 LEU C CA 1
ATOM 3960 C C . LEU C 1 172 ? -25.709 2.168 -2.045 1.00 25.30 169 LEU C C 1
ATOM 3961 O O . LEU C 1 172 ? -25.675 3.142 -2.808 1.00 22.08 169 LEU C O 1
ATOM 3966 N N . GLU C 1 173 ? -26.721 1.301 -2.016 1.00 25.23 170 GLU C N 1
ATOM 3967 C CA . GLU C 1 173 ? -27.879 1.482 -2.894 1.00 26.08 170 GLU C CA 1
ATOM 3968 C C . GLU C 1 173 ? -28.505 2.843 -2.608 1.00 23.49 170 GLU C C 1
ATOM 3969 O O . GLU C 1 173 ? -28.793 3.602 -3.535 1.00 21.14 170 GLU C O 1
ATOM 3975 N N . ARG C 1 174 ? -28.697 3.151 -1.324 1.00 21.23 171 ARG C N 1
ATOM 3976 C CA . ARG C 1 174 ? -29.280 4.435 -0.953 1.00 23.43 171 ARG C CA 1
ATOM 3977 C C . ARG C 1 174 ? -28.369 5.541 -1.464 1.00 24.15 171 ARG C C 1
ATOM 3978 O O . ARG C 1 174 ? -28.834 6.517 -2.052 1.00 22.94 171 ARG C O 1
ATOM 3986 N N . HIS C 1 175 ? -27.065 5.375 -1.257 1.00 22.73 172 HIS C N 1
ATOM 3987 C CA . HIS C 1 175 ? -26.113 6.384 -1.703 1.00 24.45 172 HIS C CA 1
ATOM 3988 C C . HIS C 1 175 ? -26.228 6.653 -3.199 1.00 24.20 172 HIS C C 1
ATOM 3989 O O . HIS C 1 175 ? -26.313 7.805 -3.628 1.00 23.30 172 HIS C O 1
ATOM 3996 N N . LEU C 1 176 ? -26.230 5.582 -3.990 1.00 24.47 173 LEU C N 1
ATOM 3997 C CA . LEU C 1 176 ? -26.328 5.714 -5.437 1.00 25.72 173 LEU C CA 1
ATOM 3998 C C . LEU C 1 176 ? -27.650 6.363 -5.845 1.00 26.68 173 LEU C C 1
ATOM 3999 O O . LEU C 1 176 ? -27.672 7.283 -6.674 1.00 23.34 173 LEU C O 1
ATOM 4004 N N . PHE C 1 177 ? -28.742 5.887 -5.256 1.00 26.93 174 PHE C N 1
ATOM 4005 C CA . PHE C 1 177 ? -30.055 6.428 -5.569 1.00 29.71 174 PHE C CA 1
ATOM 4006 C C . PHE C 1 177 ? -30.049 7.927 -5.297 1.00 31.94 174 PHE C C 1
ATOM 4007 O O . PHE C 1 177 ? -30.509 8.713 -6.122 1.00 31.53 174 PHE C O 1
ATOM 4015 N N . ARG C 1 178 ? -29.510 8.320 -4.146 1.00 33.11 175 ARG C N 1
ATOM 4016 C CA . ARG C 1 178 ? -29.412 9.739 -3.790 1.00 36.68 175 ARG C CA 1
ATOM 4017 C C . ARG C 1 178 ? -28.626 10.547 -4.835 1.00 37.76 175 ARG C C 1
ATOM 4018 O O . ARG C 1 178 ? -29.098 11.576 -5.319 1.00 37.42 175 ARG C O 1
ATOM 4026 N N . LEU C 1 179 ? -27.416 10.091 -5.153 1.00 37.45 176 LEU C N 1
ATOM 4027 C CA . LEU C 1 179 ? -26.570 10.780 -6.123 1.00 37.85 176 LEU C CA 1
ATOM 4028 C C . LEU C 1 179 ? -27.293 10.964 -7.442 1.00 39.57 176 LEU C C 1
ATOM 4029 O O . LEU C 1 179 ? -27.154 11.994 -8.109 1.00 36.59 176 LEU C O 1
ATOM 4034 N N . HIS C 1 180 ? -28.060 9.946 -7.815 1.00 41.16 177 HIS C N 1
ATOM 4035 C CA . HIS C 1 180 ? -28.782 9.964 -9.069 1.00 45.25 177 HIS C CA 1
ATOM 4036 C C . HIS C 1 180 ? -29.863 11.040 -9.164 1.00 47.82 177 HIS C C 1
ATOM 4037 O O . HIS C 1 180 ? -29.874 11.827 -10.117 1.00 47.04 177 HIS C O 1
ATOM 4044 N N . ARG C 1 181 ? -30.768 11.084 -8.190 1.00 49.22 178 ARG C N 1
ATOM 4045 C CA . ARG C 1 181 ? -31.831 12.077 -8.227 1.00 51.73 178 ARG C CA 1
ATOM 4046 C C . ARG C 1 181 ? -31.230 13.468 -8.144 1.00 52.92 178 ARG C C 1
ATOM 4047 O O . ARG C 1 181 ? -31.751 14.409 -8.732 1.00 53.05 178 ARG C O 1
ATOM 4055 N N . ARG C 1 182 ? -30.120 13.589 -7.425 1.00 55.00 179 ARG C N 1
ATOM 4056 C CA . ARG C 1 182 ? -29.463 14.873 -7.282 1.00 57.99 179 ARG C CA 1
ATOM 4057 C C . ARG C 1 182 ? -28.837 15.321 -8.608 1.00 59.43 179 ARG C C 1
ATOM 4058 O O . ARG C 1 182 ? -28.960 16.490 -8.983 1.00 58.52 179 ARG C O 1
ATOM 4066 N N . GLN C 1 183 ? -28.181 14.403 -9.324 1.00 60.34 180 GLN C N 1
ATOM 4067 C CA . GLN C 1 183 ? -27.567 14.760 -10.606 1.00 61.82 180 GLN C CA 1
ATOM 4068 C C . GLN C 1 183 ? -28.665 15.211 -11.569 1.00 63.29 180 GLN C C 1
ATOM 4069 O O . GLN C 1 183 ? -28.492 16.174 -12.320 1.00 63.80 180 GLN C O 1
ATOM 4075 N N . ILE C 1 184 ? -29.793 14.509 -11.534 1.00 65.72 181 ILE C N 1
ATOM 4076 C CA . ILE C 1 184 ? -30.925 14.835 -12.386 1.00 67.60 181 ILE C CA 1
ATOM 4077 C C . ILE C 1 184 ? -31.588 16.098 -11.859 1.00 69.62 181 ILE C C 1
ATOM 4078 O O . ILE C 1 184 ? -32.108 16.904 -12.628 1.00 69.39 181 ILE C O 1
ATOM 4083 N N . ALA C 1 185 ? -31.556 16.266 -10.541 1.00 71.93 182 ALA C N 1
ATOM 4084 C CA . ALA C 1 185 ? -32.155 17.430 -9.898 1.00 74.56 182 ALA C CA 1
ATOM 4085 C C . ALA C 1 185 ? -31.564 18.727 -10.435 1.00 76.73 182 ALA C C 1
ATOM 4086 O O . ALA C 1 185 ? -32.288 19.561 -10.979 1.00 77.29 182 ALA C O 1
ATOM 4088 N N . ASP C 1 186 ? -30.253 18.900 -10.285 1.00 78.01 183 ASP C N 1
ATOM 4089 C CA . ASP C 1 186 ? -29.607 20.115 -10.768 1.00 79.96 183 ASP C CA 1
ATOM 4090 C C . ASP C 1 186 ? -29.410 20.095 -12.284 1.00 79.97 183 ASP C C 1
ATOM 4091 O O . ASP C 1 186 ? -28.321 20.365 -12.792 1.00 79.39 183 ASP C O 1
ATOM 4096 N N . ALA C 1 187 ? -30.488 19.779 -12.996 1.00 80.41 184 ALA C N 1
ATOM 4097 C CA . ALA C 1 187 ? -30.485 19.725 -14.453 1.00 80.32 184 ALA C CA 1
ATOM 4098 C C . ALA C 1 187 ? -31.788 20.325 -14.979 1.00 80.09 184 ALA C C 1
ATOM 4099 O O . ALA C 1 187 ? -31.710 21.265 -15.796 1.00 80.20 184 ALA C O 1
ATOM 4101 N N . SER D 1 5 ? -9.199 55.205 6.290 1.00 65.13 2 SER D N 1
ATOM 4102 C CA . SER D 1 5 ? -8.526 54.519 5.148 1.00 65.91 2 SER D CA 1
ATOM 4103 C C . SER D 1 5 ? -8.836 55.201 3.816 1.00 65.58 2 SER D C 1
ATOM 4104 O O . SER D 1 5 ? -9.996 55.468 3.489 1.00 65.68 2 SER D O 1
ATOM 4107 N N . THR D 1 6 ? -7.784 55.477 3.051 1.00 64.41 3 THR D N 1
ATOM 4108 C CA . THR D 1 6 ? -7.911 56.138 1.759 1.00 62.52 3 THR D CA 1
ATOM 4109 C C . THR D 1 6 ? -7.670 55.149 0.621 1.00 60.33 3 THR D C 1
ATOM 4110 O O . THR D 1 6 ? -7.653 55.526 -0.555 1.00 59.35 3 THR D O 1
ATOM 4114 N N . LEU D 1 7 ? -7.488 53.882 0.981 1.00 57.37 4 LEU D N 1
ATOM 4115 C CA . LEU D 1 7 ? -7.250 52.826 0.002 1.00 55.22 4 LEU D CA 1
ATOM 4116 C C . LEU D 1 7 ? -8.324 52.778 -1.076 1.00 53.27 4 LEU D C 1
ATOM 4117 O O . LEU D 1 7 ? -8.064 52.352 -2.202 1.00 52.21 4 LEU D O 1
ATOM 4122 N N . GLY D 1 8 ? -9.529 53.217 -0.721 1.00 51.85 5 GLY D N 1
ATOM 4123 C CA . GLY D 1 8 ? -10.633 53.220 -1.662 1.00 50.37 5 GLY D CA 1
ATOM 4124 C C . GLY D 1 8 ? -10.418 54.156 -2.838 1.00 50.24 5 GLY D C 1
ATOM 4125 O O . GLY D 1 8 ? -10.895 53.890 -3.945 1.00 48.52 5 GLY D O 1
ATOM 4126 N N . THR D 1 9 ? -9.700 55.254 -2.607 1.00 49.20 6 THR D N 1
ATOM 4127 C CA . THR D 1 9 ? -9.444 56.211 -3.676 1.00 48.93 6 THR D CA 1
ATOM 4128 C C . THR D 1 9 ? -8.550 55.605 -4.769 1.00 47.91 6 THR D C 1
ATOM 4129 O O . THR D 1 9 ? -8.414 56.179 -5.850 1.00 47.65 6 THR D O 1
ATOM 4133 N N . LEU D 1 10 ? -7.958 54.442 -4.489 1.00 44.88 7 LEU D N 1
ATOM 4134 C CA . LEU D 1 10 ? -7.117 53.755 -5.469 1.00 41.63 7 LEU D CA 1
ATOM 4135 C C . LEU D 1 10 ? -7.998 53.016 -6.469 1.00 39.92 7 LEU D C 1
ATOM 4136 O O . LEU D 1 10 ? -7.557 52.672 -7.564 1.00 38.44 7 LEU D O 1
ATOM 4141 N N . ALA D 1 11 ? -9.242 52.756 -6.078 1.00 36.90 8 ALA D N 1
ATOM 4142 C CA . ALA D 1 11 ? -10.195 52.066 -6.941 1.00 37.78 8 ALA D CA 1
ATOM 4143 C C . ALA D 1 11 ? -11.611 52.415 -6.472 1.00 39.66 8 ALA D C 1
ATOM 4144 O O . ALA D 1 11 ? -12.333 51.558 -5.960 1.00 39.39 8 ALA D O 1
ATOM 4146 N N . PRO D 1 12 ? -12.021 53.686 -6.653 1.00 40.64 9 PRO D N 1
ATOM 4147 C CA . PRO D 1 12 ? -13.324 54.249 -6.275 1.00 39.40 9 PRO D CA 1
ATOM 4148 C C . PRO D 1 12 ? -14.520 53.414 -6.700 1.00 39.02 9 PRO D C 1
ATOM 4149 O O . PRO D 1 12 ? -15.428 53.170 -5.904 1.00 38.33 9 PRO D O 1
ATOM 4153 N N . ALA D 1 13 ? -14.514 52.986 -7.959 1.00 36.97 10 ALA D N 1
ATOM 4154 C CA . ALA D 1 13 ? -15.597 52.176 -8.505 1.00 35.44 10 ALA D CA 1
ATOM 4155 C C . ALA D 1 13 ? -15.760 50.859 -7.743 1.00 34.04 10 ALA D C 1
ATOM 4156 O O . ALA D 1 13 ? -16.873 50.490 -7.344 1.00 30.85 10 ALA D O 1
ATOM 4158 N N . ALA D 1 14 ? -14.653 50.144 -7.557 1.00 32.07 11 ALA D N 1
ATOM 4159 C CA . ALA D 1 14 ? -14.694 48.874 -6.841 1.00 31.13 11 ALA D CA 1
ATOM 4160 C C . ALA D 1 14 ? -15.075 49.092 -5.372 1.00 29.92 11 ALA D C 1
ATOM 4161 O O . ALA D 1 14 ? -15.888 48.361 -4.812 1.00 31.80 11 ALA D O 1
ATOM 4163 N N . ASP D 1 15 ? -14.497 50.107 -4.745 1.00 30.24 12 ASP D N 1
ATOM 4164 C CA . ASP D 1 15 ? -14.798 50.385 -3.343 1.00 30.51 12 ASP D CA 1
ATOM 4165 C C . ASP D 1 15 ? -16.284 50.689 -3.134 1.00 32.08 12 ASP D C 1
ATOM 4166 O O . ASP D 1 15 ? -16.883 50.303 -2.111 1.00 28.59 12 ASP D O 1
ATOM 4171 N N . THR D 1 16 ? -16.868 51.391 -4.106 1.00 30.36 13 THR D N 1
ATOM 4172 C CA . THR D 1 16 ? -18.279 51.744 -4.073 1.00 31.14 13 THR D CA 1
ATOM 4173 C C . THR D 1 16 ? -19.127 50.493 -4.273 1.00 30.76 13 THR D C 1
ATOM 4174 O O . THR D 1 16 ? -20.096 50.263 -3.539 1.00 32.14 13 THR D O 1
ATOM 4178 N N . GLU D 1 17 ? -18.767 49.674 -5.253 1.00 28.18 14 GLU D N 1
ATOM 4179 C CA . GLU D 1 17 ? -19.533 48.451 -5.509 1.00 30.35 14 GLU D CA 1
ATOM 4180 C C . GLU D 1 17 ? -19.571 47.521 -4.291 1.00 28.44 14 GLU D C 1
ATOM 4181 O O . GLU D 1 17 ? -20.598 46.926 -3.978 1.00 29.71 14 GLU D O 1
ATOM 4187 N N . LEU D 1 18 ? -18.445 47.401 -3.605 1.00 27.75 15 LEU D N 1
ATOM 4188 C CA . LEU D 1 18 ? -18.351 46.508 -2.450 1.00 25.82 15 LEU D CA 1
ATOM 4189 C C . LEU D 1 18 ? -18.796 47.055 -1.106 1.00 25.12 15 LEU D C 1
ATOM 4190 O O . LEU D 1 18 ? -19.303 46.313 -0.286 1.00 24.77 15 LEU D O 1
ATOM 4195 N N . PHE D 1 19 ? -18.611 48.344 -0.867 1.00 24.03 16 PHE D N 1
ATOM 4196 C CA . PHE D 1 19 ? -18.936 48.864 0.454 1.00 25.56 16 PHE D CA 1
ATOM 4197 C C . PHE D 1 19 ? -20.029 49.924 0.551 1.00 26.95 16 PHE D C 1
ATOM 4198 O O . PHE D 1 19 ? -20.422 50.313 1.656 1.00 25.43 16 PHE D O 1
ATOM 4206 N N . ALA D 1 20 ? -20.526 50.390 -0.590 1.00 27.13 17 ALA D N 1
ATOM 4207 C CA . ALA D 1 20 ? -21.563 51.413 -0.567 1.00 28.50 17 ALA D CA 1
ATOM 4208 C C . ALA D 1 20 ? -22.898 50.868 -0.054 1.00 26.80 17 ALA D C 1
ATOM 4209 O O . ALA D 1 20 ? -23.350 49.803 -0.463 1.00 27.78 17 ALA D O 1
ATOM 4211 N N . ASP D 1 21 ? -23.504 51.621 0.854 1.00 26.72 18 ASP D N 1
ATOM 4212 C CA . ASP D 1 21 ? -24.798 51.295 1.433 1.00 26.61 18 ASP D CA 1
ATOM 4213 C C . ASP D 1 21 ? -24.922 49.926 2.097 1.00 24.55 18 ASP D C 1
ATOM 4214 O O . ASP D 1 21 ? -25.994 49.328 2.072 1.00 22.41 18 ASP D O 1
ATOM 4219 N N . THR D 1 22 ? -23.825 49.428 2.662 1.00 24.62 19 THR D N 1
ATOM 4220 C CA . THR D 1 22 ? -23.839 48.156 3.382 1.00 25.83 19 THR D CA 1
ATOM 4221 C C . THR D 1 22 ? -22.809 48.184 4.505 1.00 24.86 19 THR D C 1
ATOM 4222 O O . THR D 1 22 ? -21.852 48.951 4.453 1.00 25.09 19 THR D O 1
ATOM 4226 N N . LEU D 1 23 ? -23.016 47.368 5.529 1.00 23.65 20 LEU D N 1
ATOM 4227 C CA . LEU D 1 23 ? -22.081 47.304 6.647 1.00 25.32 20 LEU D CA 1
ATOM 4228 C C . LEU D 1 23 ? -20.733 46.798 6.111 1.00 26.48 20 LEU D C 1
ATOM 4229 O O . LEU D 1 23 ? -20.683 45.744 5.471 1.00 24.26 20 LEU D O 1
ATOM 4234 N N . SER D 1 24 ? -19.665 47.563 6.357 1.00 26.41 21 SER D N 1
ATOM 4235 C CA . SER D 1 24 ? -18.303 47.223 5.922 1.00 31.08 21 SER D CA 1
ATOM 4236 C C . SER D 1 24 ? -17.362 47.362 7.107 1.00 32.62 21 SER D C 1
ATOM 4237 O O . SER D 1 24 ? -17.234 48.439 7.684 1.00 33.29 21 SER D O 1
ATOM 4240 N N . CYS D 1 25 ? -16.696 46.272 7.462 1.00 33.61 22 CYS D N 1
ATOM 4241 C CA . CYS D 1 25 ? -15.792 46.280 8.595 1.00 34.24 22 CYS D CA 1
ATOM 4242 C C . CYS D 1 25 ? -14.320 46.307 8.186 1.00 34.03 22 CYS D C 1
ATOM 4243 O O . CYS D 1 25 ? -13.885 45.538 7.329 1.00 31.04 22 CYS D O 1
ATOM 4246 N N . GLU D 1 26 ? -13.570 47.226 8.788 1.00 34.92 23 GLU D N 1
ATOM 4247 C CA . GLU D 1 26 ? -12.134 47.346 8.543 1.00 36.09 23 GLU D CA 1
ATOM 4248 C C . GLU D 1 26 ? -11.502 46.679 9.753 1.00 35.18 23 GLU D C 1
ATOM 4249 O O . GLU D 1 26 ? -11.660 47.155 10.878 1.00 34.79 23 GLU D O 1
ATOM 4255 N N . LEU D 1 27 ? -10.798 45.576 9.537 1.00 33.08 24 LEU D N 1
ATOM 4256 C CA . LEU D 1 27 ? -10.183 44.874 10.653 1.00 33.15 24 LEU D CA 1
ATOM 4257 C C . LEU D 1 27 ? -8.962 44.078 10.216 1.00 32.73 24 LEU D C 1
ATOM 4258 O O . LEU D 1 27 ? -8.688 43.939 9.021 1.00 32.62 24 LEU D O 1
ATOM 4263 N N . ARG D 1 28 ? -8.242 43.545 11.199 1.00 32.37 25 ARG D N 1
ATOM 4264 C CA . ARG D 1 28 ? -7.056 42.744 10.933 1.00 32.62 25 ARG D CA 1
ATOM 4265 C C . ARG D 1 28 ? -7.341 41.258 11.114 1.00 31.77 25 ARG D C 1
ATOM 4266 O O . ARG D 1 28 ? -7.857 40.832 12.146 1.00 31.83 25 ARG D O 1
ATOM 4274 N N . LEU D 1 29 ? -7.023 40.474 10.096 1.00 30.89 26 LEU D N 1
ATOM 4275 C CA . LEU D 1 29 ? -7.196 39.037 10.181 1.00 32.89 26 LEU D CA 1
ATOM 4276 C C . LEU D 1 29 ? -6.474 38.349 9.045 1.00 32.42 26 LEU D C 1
ATOM 4277 O O . LEU D 1 29 ? -6.152 38.967 8.028 1.00 32.09 26 LEU D O 1
ATOM 4282 N N . PRO D 1 30 ? -6.166 37.062 9.220 1.00 31.30 27 PRO D N 1
ATOM 4283 C CA . PRO D 1 30 ? -5.479 36.382 8.127 1.00 29.82 27 PRO D CA 1
ATOM 4284 C C . PRO D 1 30 ? -6.454 36.214 6.964 1.00 28.91 27 PRO D C 1
ATOM 4285 O O . PRO D 1 30 ? -7.543 35.651 7.118 1.00 26.39 27 PRO D O 1
ATOM 4289 N N . ALA D 1 31 ? -6.057 36.732 5.809 1.00 26.84 28 ALA D N 1
ATOM 4290 C CA . ALA D 1 31 ? -6.879 36.662 4.610 1.00 28.22 28 ALA D CA 1
ATOM 4291 C C . ALA D 1 31 ? -6.026 36.671 3.346 1.00 29.17 28 ALA D C 1
ATOM 4292 O O . ALA D 1 31 ? -5.023 37.382 3.265 1.00 29.65 28 ALA D O 1
ATOM 4294 N N . GLY D 1 32 ? -6.439 35.876 2.367 1.00 29.08 29 GLY D N 1
ATOM 4295 C CA . GLY D 1 32 ? -5.729 35.814 1.109 1.00 29.82 29 GLY D CA 1
ATOM 4296 C C . GLY D 1 32 ? -6.652 35.437 -0.036 1.00 31.79 29 GLY D C 1
ATOM 4297 O O . GLY D 1 32 ? -7.745 34.917 0.169 1.00 30.55 29 GLY D O 1
ATOM 4298 N N . PHE D 1 33 ? -6.210 35.727 -1.249 1.00 33.91 30 PHE D N 1
ATOM 4299 C CA . PHE D 1 33 ? -6.948 35.404 -2.462 1.00 35.19 30 PHE D CA 1
ATOM 4300 C C . PHE D 1 33 ? -6.039 34.466 -3.244 1.00 37.60 30 PHE D C 1
ATOM 4301 O O . PHE D 1 33 ? -4.857 34.749 -3.415 1.00 36.89 30 PHE D O 1
ATOM 4309 N N . HIS D 1 34 ? -6.587 33.347 -3.699 1.00 41.50 31 HIS D N 1
ATOM 4310 C CA . HIS D 1 34 ? -5.814 32.363 -4.443 1.00 46.07 31 HIS D CA 1
ATOM 4311 C C . HIS D 1 34 ? -6.538 32.007 -5.728 1.00 47.72 31 HIS D C 1
ATOM 4312 O O . HIS D 1 34 ? -7.700 31.603 -5.693 1.00 48.84 31 HIS D O 1
ATOM 4319 N N . VAL D 1 35 ? -5.862 32.177 -6.862 1.00 49.59 32 VAL D N 1
ATOM 4320 C CA . VAL D 1 35 ? -6.461 31.845 -8.151 1.00 52.00 32 VAL D CA 1
ATOM 4321 C C . VAL D 1 35 ? -6.644 30.336 -8.221 1.00 54.32 32 VAL D C 1
ATOM 4322 O O . VAL D 1 35 ? -5.676 29.586 -8.159 1.00 55.78 32 VAL D O 1
ATOM 4326 N N . THR D 1 36 ? -7.890 29.893 -8.334 1.00 57.30 33 THR D N 1
ATOM 4327 C CA . THR D 1 36 ? -8.187 28.468 -8.398 1.00 61.23 33 THR D CA 1
ATOM 4328 C C . THR D 1 36 ? -9.561 28.245 -9.024 1.00 63.23 33 THR D C 1
ATOM 4329 O O . THR D 1 36 ? -10.311 29.194 -9.268 1.00 63.43 33 THR D O 1
ATOM 4333 N N . ALA D 1 37 ? -9.875 26.982 -9.294 1.00 65.43 34 ALA D N 1
ATOM 4334 C CA . ALA D 1 37 ? -11.154 26.607 -9.881 1.00 66.78 34 ALA D CA 1
ATOM 4335 C C . ALA D 1 37 ? -11.928 25.773 -8.863 1.00 67.75 34 ALA D C 1
ATOM 4336 O O . ALA D 1 37 ? -12.782 24.960 -9.221 1.00 68.64 34 ALA D O 1
ATOM 4338 N N . ASP D 1 38 ? -11.607 25.983 -7.588 1.00 68.79 35 ASP D N 1
ATOM 4339 C CA . ASP D 1 38 ? -12.256 25.281 -6.485 1.00 68.86 35 ASP D CA 1
ATOM 4340 C C . ASP D 1 38 ? -13.605 25.965 -6.243 1.00 68.39 35 ASP D C 1
ATOM 4341 O O . ASP D 1 38 ? -13.661 27.081 -5.723 1.00 69.02 35 ASP D O 1
ATOM 4346 N N . PRO D 1 39 ? -14.711 25.304 -6.618 1.00 67.89 36 PRO D N 1
ATOM 4347 C CA . PRO D 1 39 ? -16.036 25.902 -6.421 1.00 66.48 36 PRO D CA 1
ATOM 4348 C C . PRO D 1 39 ? -16.405 26.087 -4.950 1.00 63.65 36 PRO D C 1
ATOM 4349 O O . PRO D 1 39 ? -17.451 26.658 -4.634 1.00 63.91 36 PRO D O 1
ATOM 4353 N N . GLY D 1 40 ? -15.541 25.610 -4.057 1.00 60.41 37 GLY D N 1
ATOM 4354 C CA . GLY D 1 40 ? -15.811 25.729 -2.636 1.00 55.64 37 GLY D CA 1
ATOM 4355 C C . GLY D 1 40 ? -17.172 25.136 -2.313 1.00 51.88 37 GLY D C 1
ATOM 4356 O O . GLY D 1 40 ? -17.723 24.369 -3.102 1.00 53.76 37 GLY D O 1
ATOM 4357 N N . SER D 1 41 ? -17.726 25.484 -1.160 1.00 46.75 38 SER D N 1
ATOM 4358 C CA . SER D 1 41 ? -19.026 24.960 -0.789 1.00 40.54 38 SER D CA 1
ATOM 4359 C C . SER D 1 41 ? -19.802 25.909 0.115 1.00 38.22 38 SER D C 1
ATOM 4360 O O . SER D 1 41 ? -19.375 26.220 1.226 1.00 35.06 38 SER D O 1
ATOM 4363 N N . HIS D 1 42 ? -20.945 26.377 -0.369 1.00 34.50 39 HIS D N 1
ATOM 4364 C CA . HIS D 1 42 ? -21.776 27.272 0.418 1.00 34.34 39 HIS D CA 1
ATOM 4365 C C . HIS D 1 42 ? -22.130 26.638 1.757 1.00 32.83 39 HIS D C 1
ATOM 4366 O O . HIS D 1 42 ? -22.029 27.277 2.800 1.00 31.36 39 HIS D O 1
ATOM 4373 N N . ALA D 1 43 ? -22.540 25.377 1.721 1.00 30.63 40 ALA D N 1
ATOM 4374 C CA . ALA D 1 43 ? -22.912 24.655 2.934 1.00 31.00 40 ALA D CA 1
ATOM 4375 C C . ALA D 1 43 ? -21.760 24.628 3.947 1.00 28.17 40 ALA D C 1
ATOM 4376 O O . ALA D 1 43 ? -21.977 24.845 5.130 1.00 28.96 40 ALA D O 1
ATOM 4378 N N . THR D 1 44 ? -20.541 24.373 3.479 1.00 26.04 41 THR D N 1
ATOM 4379 C CA . THR D 1 44 ? -19.375 24.342 4.361 1.00 24.78 41 THR D CA 1
ATOM 4380 C C . THR D 1 44 ? -19.148 25.717 4.993 1.00 24.26 41 THR D C 1
ATOM 4381 O O . THR D 1 44 ? -18.905 25.831 6.206 1.00 20.51 41 THR D O 1
ATOM 4385 N N . ALA D 1 45 ? -19.218 26.759 4.167 1.00 23.44 42 ALA D N 1
ATOM 4386 C CA . ALA D 1 45 ? -19.030 28.122 4.663 1.00 22.91 42 ALA D CA 1
ATOM 4387 C C . ALA D 1 45 ? -20.119 28.495 5.679 1.00 22.67 42 ALA D C 1
ATOM 4388 O O . ALA D 1 45 ? -19.820 29.036 6.747 1.00 21.57 42 ALA D O 1
ATOM 4390 N N . GLU D 1 46 ? -21.376 28.205 5.349 1.00 21.25 43 GLU D N 1
ATOM 4391 C CA . GLU D 1 46 ? -22.479 28.522 6.251 1.00 22.36 43 GLU D CA 1
ATOM 4392 C C . GLU D 1 46 ? -22.327 27.757 7.582 1.00 22.74 43 GLU D C 1
ATOM 4393 O O . GLU D 1 46 ? -22.517 28.325 8.657 1.00 23.80 43 GLU D O 1
ATOM 4399 N N . THR D 1 47 ? -21.978 26.476 7.510 1.00 21.95 44 THR D N 1
ATOM 4400 C CA . THR D 1 47 ? -21.814 25.689 8.734 1.00 21.48 44 THR D CA 1
ATOM 4401 C C . THR D 1 47 ? -20.754 26.314 9.636 1.00 21.68 44 THR D C 1
ATOM 4402 O O . THR D 1 47 ? -20.980 26.488 10.827 1.00 20.56 44 THR D O 1
ATOM 4406 N N . LEU D 1 48 ? -19.603 26.652 9.055 1.00 19.86 45 LEU D N 1
ATOM 4407 C CA . LEU D 1 48 ? -18.517 27.263 9.806 1.00 18.53 45 LEU D CA 1
ATOM 4408 C C . LEU D 1 48 ? -18.955 28.552 10.515 1.00 19.47 45 LEU D C 1
ATOM 4409 O O . LEU D 1 48 ? -18.776 28.710 11.724 1.00 19.20 45 LEU D O 1
ATOM 4414 N N . LEU D 1 49 ? -19.548 29.465 9.756 1.00 19.21 46 LEU D N 1
ATOM 4415 C CA . LEU D 1 49 ? -19.975 30.733 10.311 1.00 20.21 46 LEU D CA 1
ATOM 4416 C C . LEU D 1 49 ? -21.005 30.615 11.451 1.00 21.85 46 LEU D C 1
ATOM 4417 O O . LEU D 1 49 ? -20.821 31.193 12.523 1.00 21.09 46 LEU D O 1
ATOM 4422 N N . ARG D 1 50 ? -22.072 29.856 11.233 1.00 22.74 47 ARG D N 1
ATOM 4423 C CA . ARG D 1 50 ? -23.099 29.692 12.256 1.00 23.89 47 ARG D CA 1
ATOM 4424 C C . ARG D 1 50 ? -22.569 28.966 13.492 1.00 24.76 47 ARG D C 1
ATOM 4425 O O . ARG D 1 50 ? -22.909 29.314 14.618 1.00 25.12 47 ARG D O 1
ATOM 4433 N N . SER D 1 51 ? -21.743 27.950 13.285 1.00 23.97 48 SER D N 1
ATOM 4434 C CA . SER D 1 51 ? -21.198 27.196 14.410 1.00 26.56 48 SER D CA 1
ATOM 4435 C C . SER D 1 51 ? -20.274 28.083 15.217 1.00 28.10 48 SER D C 1
ATOM 4436 O O . SER D 1 51 ? -20.285 28.076 16.455 1.00 26.04 48 SER D O 1
ATOM 4439 N N . LEU D 1 52 ? -19.463 28.845 14.500 1.00 28.78 49 LEU D N 1
ATOM 4440 C CA . LEU D 1 52 ? -18.534 29.753 15.136 1.00 31.81 49 LEU D CA 1
ATOM 4441 C C . LEU D 1 52 ? -19.329 30.703 16.027 1.00 33.39 49 LEU D C 1
ATOM 4442 O O . LEU D 1 52 ? -19.022 30.863 17.205 1.00 32.74 49 LEU D O 1
ATOM 4447 N N . GLY D 1 53 ? -20.369 31.305 15.461 1.00 33.85 50 GLY D N 1
ATOM 4448 C CA . GLY D 1 53 ? -21.177 32.239 16.214 1.00 37.21 50 GLY D CA 1
ATOM 4449 C C . GLY D 1 53 ? -21.746 31.635 17.479 1.00 41.66 50 GLY D C 1
ATOM 4450 O O . GLY D 1 53 ? -21.877 32.312 18.499 1.00 43.31 50 GLY D O 1
ATOM 4451 N N . GLN D 1 54 ? -22.077 30.351 17.422 1.00 42.76 51 GLN D N 1
ATOM 4452 C CA . GLN D 1 54 ? -22.653 29.680 18.570 1.00 45.64 51 GLN D CA 1
ATOM 4453 C C . GLN D 1 54 ? -21.657 29.502 19.719 1.00 46.98 51 GLN D C 1
ATOM 4454 O O . GLN D 1 54 ? -22.020 29.667 20.881 1.00 48.78 51 GLN D O 1
ATOM 4460 N N . VAL D 1 55 ? -20.404 29.192 19.408 1.00 48.78 52 VAL D N 1
ATOM 4461 C CA . VAL D 1 55 ? -19.415 29.000 20.465 1.00 52.91 52 VAL D CA 1
ATOM 4462 C C . VAL D 1 55 ? -18.737 30.302 20.896 1.00 57.48 52 VAL D C 1
ATOM 4463 O O . VAL D 1 55 ? -18.186 30.387 21.993 1.00 56.66 52 VAL D O 1
ATOM 4467 N N . GLU D 1 56 ? -18.766 31.315 20.035 1.00 62.75 53 GLU D N 1
ATOM 4468 C CA . GLU D 1 56 ? -18.170 32.599 20.382 1.00 68.58 53 GLU D CA 1
ATOM 4469 C C . GLU D 1 56 ? -19.134 33.209 21.393 1.00 72.66 53 GLU D C 1
ATOM 4470 O O . GLU D 1 56 ? -18.779 34.095 22.166 1.00 72.49 53 GLU D O 1
ATOM 4476 N N . ASP D 1 57 ? -20.357 32.688 21.382 1.00 78.46 54 ASP D N 1
ATOM 4477 C CA . ASP D 1 57 ? -21.436 33.157 22.241 1.00 84.43 54 ASP D CA 1
ATOM 4478 C C . ASP D 1 57 ? -21.266 32.970 23.750 1.00 88.51 54 ASP D C 1
ATOM 4479 O O . ASP D 1 57 ? -20.358 32.278 24.226 1.00 88.08 54 ASP D O 1
ATOM 4484 N N . LEU D 1 58 ? -22.181 33.610 24.478 1.00 93.45 55 LEU D N 1
ATOM 4485 C CA . LEU D 1 58 ? -22.258 33.606 25.936 1.00 97.34 55 LEU D CA 1
ATOM 4486 C C . LEU D 1 58 ? -20.938 33.707 26.685 1.00 99.96 55 LEU D C 1
ATOM 4487 O O . LEU D 1 58 ? -19.889 33.990 26.097 1.00 99.92 55 LEU D O 1
ATOM 4492 N N . ARG D 1 59 ? -21.012 33.477 27.993 1.00 103.00 56 ARG D N 1
ATOM 4493 C CA . ARG D 1 59 ? -19.854 33.567 28.872 1.00 106.01 56 ARG D CA 1
ATOM 4494 C C . ARG D 1 59 ? -19.592 35.064 29.019 1.00 107.66 56 ARG D C 1
ATOM 4495 O O . ARG D 1 59 ? -18.484 35.498 29.327 1.00 107.99 56 ARG D O 1
ATOM 4503 N N . SER D 1 60 ? -20.648 35.845 28.793 1.00 109.67 57 SER D N 1
ATOM 4504 C CA . SER D 1 60 ? -20.591 37.302 28.883 1.00 111.70 57 SER D CA 1
ATOM 4505 C C . SER D 1 60 ? -20.569 37.759 30.340 1.00 113.11 57 SER D C 1
ATOM 4506 O O . SER D 1 60 ? -19.503 37.883 30.945 1.00 113.45 57 SER D O 1
ATOM 4509 N N . GLU D 1 61 ? -21.753 38.015 30.893 1.00 114.67 58 GLU D N 1
ATOM 4510 C CA . GLU D 1 61 ? -21.880 38.452 32.281 1.00 116.15 58 GLU D CA 1
ATOM 4511 C C . GLU D 1 61 ? -22.468 37.312 33.109 1.00 116.89 58 GLU D C 1
ATOM 4512 O O . GLU D 1 61 ? -22.322 37.271 34.332 1.00 116.76 58 GLU D O 1
ATOM 4518 N N . ASP D 1 62 ? -23.137 36.390 32.424 1.00 117.87 59 ASP D N 1
ATOM 4519 C CA . ASP D 1 62 ? -23.737 35.229 33.067 1.00 118.92 59 ASP D CA 1
ATOM 4520 C C . ASP D 1 62 ? -22.762 34.076 32.833 1.00 119.46 59 ASP D C 1
ATOM 4521 O O . ASP D 1 62 ? -23.155 32.910 32.760 1.00 119.90 59 ASP D O 1
ATOM 4526 N N . SER D 1 63 ? -21.485 34.431 32.712 1.00 119.65 60 SER D N 1
ATOM 4527 C CA . SER D 1 63 ? -20.406 33.477 32.471 1.00 119.53 60 SER D CA 1
ATOM 4528 C C . SER D 1 63 ? -20.225 32.488 33.621 1.00 119.44 60 SER D C 1
ATOM 4529 O O . SER D 1 63 ? -21.203 32.006 34.193 1.00 119.66 60 SER D O 1
ATOM 4532 N N . SER D 1 64 ? -18.967 32.192 33.946 1.00 119.03 61 SER D N 1
ATOM 4533 C CA . SER D 1 64 ? -18.618 31.263 35.018 1.00 118.59 61 SER D CA 1
ATOM 4534 C C . SER D 1 64 ? -19.417 29.968 34.936 1.00 118.27 61 SER D C 1
ATOM 4535 O O . SER D 1 64 ? -18.915 28.947 34.466 1.00 117.74 61 SER D O 1
ATOM 4538 N N . GLU D 1 65 ? -20.661 30.015 35.400 1.00 118.38 62 GLU D N 1
ATOM 4539 C CA . GLU D 1 65 ? -21.529 28.847 35.375 1.00 118.23 62 GLU D CA 1
ATOM 4540 C C . GLU D 1 65 ? -22.968 29.201 35.013 1.00 118.06 62 GLU D C 1
ATOM 4541 O O . GLU D 1 65 ? -23.821 29.350 35.890 1.00 117.73 62 GLU D O 1
ATOM 4547 N N . GLU D 1 66 ? -23.227 29.341 33.715 1.00 117.88 63 GLU D N 1
ATOM 4548 C CA . GLU D 1 66 ? -24.566 29.656 33.232 1.00 117.65 63 GLU D CA 1
ATOM 4549 C C . GLU D 1 66 ? -25.384 28.367 33.246 1.00 117.41 63 GLU D C 1
ATOM 4550 O O . GLU D 1 66 ? -25.517 27.684 32.229 1.00 117.19 63 GLU D O 1
ATOM 4556 N N . ARG D 1 67 ? -25.923 28.047 34.418 1.00 116.96 64 ARG D N 1
ATOM 4557 C CA . ARG D 1 67 ? -26.711 26.838 34.614 1.00 116.23 64 ARG D CA 1
ATOM 4558 C C . ARG D 1 67 ? -28.214 27.063 34.467 1.00 115.52 64 ARG D C 1
ATOM 4559 O O . ARG D 1 67 ? -28.785 27.973 35.075 1.00 115.29 64 ARG D O 1
ATOM 4567 N N . GLY D 1 68 ? -28.842 26.217 33.656 1.00 114.54 65 GLY D N 1
ATOM 4568 C CA . GLY D 1 68 ? -30.271 26.310 33.426 1.00 113.04 65 GLY D CA 1
ATOM 4569 C C . GLY D 1 68 ? -30.873 24.938 33.187 1.00 112.05 65 GLY D C 1
ATOM 4570 O O . GLY D 1 68 ? -31.985 24.657 33.633 1.00 112.10 65 GLY D O 1
ATOM 4571 N N . GLU D 1 69 ? -30.134 24.083 32.483 1.00 110.84 66 GLU D N 1
ATOM 4572 C CA . GLU D 1 69 ? -30.591 22.728 32.183 1.00 109.34 66 GLU D CA 1
ATOM 4573 C C . GLU D 1 69 ? -30.565 21.825 33.417 1.00 107.66 66 GLU D C 1
ATOM 4574 O O . GLU D 1 69 ? -30.754 22.299 34.540 1.00 107.83 66 GLU D O 1
ATOM 4580 N N . LEU D 1 70 ? -30.331 20.530 33.213 1.00 104.83 67 LEU D N 1
ATOM 4581 C CA . LEU D 1 70 ? -30.299 19.594 34.333 1.00 101.48 67 LEU D CA 1
ATOM 4582 C C . LEU D 1 70 ? -29.239 18.487 34.238 1.00 98.42 67 LEU D C 1
ATOM 4583 O O . LEU D 1 70 ? -28.277 18.480 35.008 1.00 98.74 67 LEU D O 1
ATOM 4588 N N . PRO D 1 71 ? -29.393 17.549 33.284 1.00 94.78 68 PRO D N 1
ATOM 4589 C CA . PRO D 1 71 ? -28.438 16.447 33.123 1.00 91.36 68 PRO D CA 1
ATOM 4590 C C . PRO D 1 71 ? -26.974 16.810 33.356 1.00 88.09 68 PRO D C 1
ATOM 4591 O O . PRO D 1 71 ? -26.448 17.743 32.749 1.00 88.57 68 PRO D O 1
ATOM 4595 N N . LEU D 1 72 ? -26.328 16.061 34.245 1.00 83.35 69 LEU D N 1
ATOM 4596 C CA . LEU D 1 72 ? -24.924 16.276 34.580 1.00 78.16 69 LEU D CA 1
ATOM 4597 C C . LEU D 1 72 ? -24.073 15.572 33.533 1.00 74.08 69 LEU D C 1
ATOM 4598 O O . LEU D 1 72 ? -22.977 16.022 33.201 1.00 73.66 69 LEU D O 1
ATOM 4603 N N . LEU D 1 73 ? -24.591 14.459 33.021 1.00 68.94 70 LEU D N 1
ATOM 4604 C CA . LEU D 1 73 ? -23.901 13.675 32.005 1.00 63.78 70 LEU D CA 1
ATOM 4605 C C . LEU D 1 73 ? -23.671 14.486 30.737 1.00 60.28 70 LEU D C 1
ATOM 4606 O O . LEU D 1 73 ? -22.619 14.387 30.113 1.00 59.06 70 LEU D O 1
ATOM 4611 N N . VAL D 1 74 ? -24.663 15.277 30.351 1.00 57.13 71 VAL D N 1
ATOM 4612 C CA . VAL D 1 74 ? -24.539 16.083 29.148 1.00 54.57 71 VAL D CA 1
ATOM 4613 C C . VAL D 1 74 ? -23.517 17.193 29.351 1.00 52.50 71 VAL D C 1
ATOM 4614 O O . VAL D 1 74 ? -22.807 17.570 28.419 1.00 51.11 71 VAL D O 1
ATOM 4618 N N . GLN D 1 75 ? -23.437 17.710 30.572 1.00 50.79 72 GLN D N 1
ATOM 4619 C CA . GLN D 1 75 ? -22.481 18.767 30.870 1.00 49.36 72 GLN D CA 1
ATOM 4620 C C . GLN D 1 75 ? -21.063 18.234 30.716 1.00 45.96 72 GLN D C 1
ATOM 4621 O O . GLN D 1 75 ? -20.163 18.951 30.269 1.00 45.78 72 GLN D O 1
ATOM 4627 N N . ARG D 1 76 ? -20.866 16.973 31.090 1.00 42.80 73 ARG D N 1
ATOM 4628 C CA . ARG D 1 76 ? -19.555 16.341 30.983 1.00 40.58 73 ARG D CA 1
ATOM 4629 C C . ARG D 1 76 ? -19.232 16.105 29.515 1.00 36.78 73 ARG D C 1
ATOM 4630 O O . ARG D 1 76 ? -18.083 16.237 29.093 1.00 35.20 73 ARG D O 1
ATOM 4638 N N . MET D 1 77 ? -20.260 15.749 28.746 1.00 33.76 74 MET D N 1
ATOM 4639 C CA . MET D 1 77 ? -20.105 15.508 27.317 1.00 30.86 74 MET D CA 1
ATOM 4640 C C . MET D 1 77 ? -19.636 16.806 26.656 1.00 28.78 74 MET D C 1
ATOM 4641 O O . MET D 1 77 ? -18.758 16.790 25.797 1.00 26.84 74 MET D O 1
ATOM 4646 N N . ASP D 1 78 ? -20.210 17.923 27.094 1.00 25.95 75 ASP D N 1
ATOM 4647 C CA . ASP D 1 78 ? -19.855 19.231 26.565 1.00 28.57 75 ASP D CA 1
ATOM 4648 C C . ASP D 1 78 ? -18.418 19.608 26.949 1.00 27.52 75 ASP D C 1
ATOM 4649 O O . ASP D 1 78 ? -17.728 20.308 26.199 1.00 26.60 75 ASP D O 1
ATOM 4654 N N . ALA D 1 79 ? -17.965 19.132 28.110 1.00 26.32 76 ALA D N 1
ATOM 4655 C CA . ALA D 1 79 ? -16.610 19.424 28.560 1.00 26.29 76 ALA D CA 1
ATOM 4656 C C . ALA D 1 79 ? -15.660 18.661 27.649 1.00 24.37 76 ALA D C 1
ATOM 4657 O O . ALA D 1 79 ? -14.640 19.187 27.201 1.00 25.72 76 ALA D O 1
ATOM 4659 N N . LYS D 1 80 ? -16.017 17.412 27.375 1.00 24.55 77 LYS D N 1
ATOM 4660 C CA . LYS D 1 80 ? -15.222 16.559 26.510 1.00 23.64 77 LYS D CA 1
ATOM 4661 C C . LYS D 1 80 ? -15.085 17.179 25.123 1.00 23.62 77 LYS D C 1
ATOM 4662 O O . LYS D 1 80 ? -14.016 17.104 24.513 1.00 22.70 77 LYS D O 1
ATOM 4668 N N . LEU D 1 81 ? -16.169 17.786 24.634 1.00 22.41 78 LEU D N 1
ATOM 4669 C CA . LEU D 1 81 ? -16.161 18.438 23.321 1.00 22.72 78 LEU D CA 1
ATOM 4670 C C . LEU D 1 81 ? -15.196 19.631 23.346 1.00 22.55 78 LEU D C 1
ATOM 4671 O O . LEU D 1 81 ? -14.453 19.851 22.388 1.00 23.23 78 LEU D O 1
ATOM 4676 N N . ASP D 1 82 ? -15.189 20.384 24.448 1.00 21.20 79 ASP D N 1
ATOM 4677 C CA . ASP D 1 82 ? -14.277 21.515 24.568 1.00 22.37 79 ASP D CA 1
ATOM 4678 C C . ASP D 1 82 ? -12.832 21.038 24.510 1.00 21.34 79 ASP D C 1
ATOM 4679 O O . ASP D 1 82 ? -11.992 21.662 23.879 1.00 26.36 79 ASP D O 1
ATOM 4684 N N . LEU D 1 83 ? -12.541 19.933 25.183 1.00 21.06 80 LEU D N 1
ATOM 4685 C CA . LEU D 1 83 ? -11.190 19.407 25.201 1.00 19.49 80 LEU D CA 1
ATOM 4686 C C . LEU D 1 83 ? -10.789 18.899 23.829 1.00 21.27 80 LEU D C 1
ATOM 4687 O O . LEU D 1 83 ? -9.683 19.158 23.374 1.00 21.95 80 LEU D O 1
ATOM 4692 N N . ILE D 1 84 ? -11.692 18.177 23.174 1.00 21.96 81 ILE D N 1
ATOM 4693 C CA . ILE D 1 84 ? -11.415 17.631 21.850 1.00 24.57 81 ILE D CA 1
ATOM 4694 C C . ILE D 1 84 ? -11.136 18.765 20.863 1.00 24.90 81 ILE D C 1
ATOM 4695 O O . ILE D 1 84 ? -10.126 18.758 20.156 1.00 24.33 81 ILE D O 1
ATOM 4700 N N . LEU D 1 85 ? -12.036 19.742 20.837 1.00 26.58 82 LEU D N 1
ATOM 4701 C CA . LEU D 1 85 ? -11.916 20.895 19.948 1.00 27.99 82 LEU D CA 1
ATOM 4702 C C . LEU D 1 85 ? -10.566 21.596 20.132 1.00 28.79 82 LEU D C 1
ATOM 4703 O O . LEU D 1 85 ? -9.890 21.930 19.160 1.00 28.57 82 LEU D O 1
ATOM 4708 N N . ALA D 1 86 ? -10.174 21.805 21.383 1.00 29.82 83 ALA D N 1
ATOM 4709 C CA . ALA D 1 86 ? -8.905 22.465 21.686 1.00 31.33 83 ALA D CA 1
ATOM 4710 C C . ALA D 1 86 ? -7.705 21.699 21.137 1.00 31.21 83 ALA D C 1
ATOM 4711 O O . ALA D 1 86 ? -6.820 22.286 20.509 1.00 31.38 83 ALA D O 1
ATOM 4713 N N . LEU D 1 87 ? -7.679 20.392 21.377 1.00 31.48 84 LEU D N 1
ATOM 4714 C CA . LEU D 1 87 ? -6.584 19.552 20.903 1.00 32.61 84 LEU D CA 1
ATOM 4715 C C . LEU D 1 87 ? -6.542 19.481 19.383 1.00 31.99 84 LEU D C 1
ATOM 4716 O O . LEU D 1 87 ? -5.477 19.637 18.789 1.00 32.36 84 LEU D O 1
ATOM 4721 N N . ILE D 1 88 ? -7.696 19.259 18.755 1.00 31.06 85 ILE D N 1
ATOM 4722 C CA . ILE D 1 88 ? -7.738 19.167 17.298 1.00 32.10 85 ILE D CA 1
ATOM 4723 C C . ILE D 1 88 ? -7.237 20.480 16.705 1.00 33.25 85 ILE D C 1
ATOM 4724 O O . ILE D 1 88 ? -6.557 20.483 15.682 1.00 32.32 85 ILE D O 1
ATOM 4729 N N . GLY D 1 89 ? -7.552 21.591 17.372 1.00 33.78 86 GLY D N 1
ATOM 4730 C CA . GLY D 1 89 ? -7.107 22.892 16.904 1.00 34.71 86 GLY D CA 1
ATOM 4731 C C . GLY D 1 89 ? -5.591 22.949 16.861 1.00 37.04 86 GLY D C 1
ATOM 4732 O O . GLY D 1 89 ? -5.000 23.360 15.866 1.00 35.51 86 GLY D O 1
ATOM 4733 N N . ARG D 1 90 ? -4.964 22.527 17.953 1.00 39.09 87 ARG D N 1
ATOM 4734 C CA . ARG D 1 90 ? -3.506 22.511 18.059 1.00 40.82 87 ARG D CA 1
ATOM 4735 C C . ARG D 1 90 ? -2.902 21.677 16.916 1.00 39.92 87 ARG D C 1
ATOM 4736 O O . ARG D 1 90 ? -2.041 22.152 16.176 1.00 39.29 87 ARG D O 1
ATOM 4744 N N . LEU D 1 91 ? -3.364 20.440 16.767 1.00 38.48 88 LEU D N 1
ATOM 4745 C CA . LEU D 1 91 ? -2.863 19.571 15.704 1.00 39.66 88 LEU D CA 1
ATOM 4746 C C . LEU D 1 91 ? -2.824 20.252 14.341 1.00 39.65 88 LEU D C 1
ATOM 4747 O O . LEU D 1 91 ? -1.796 20.245 13.669 1.00 40.55 88 LEU D O 1
ATOM 4752 N N . VAL D 1 92 ? -3.945 20.835 13.928 1.00 40.30 89 VAL D N 1
ATOM 4753 C CA . VAL D 1 92 ? -4.004 21.501 12.636 1.00 40.04 89 VAL D CA 1
ATOM 4754 C C . VAL D 1 92 ? -2.970 22.619 12.544 1.00 42.53 89 VAL D C 1
ATOM 4755 O O . VAL D 1 92 ? -2.329 22.787 11.512 1.00 41.76 89 VAL D O 1
ATOM 4759 N N . ARG D 1 93 ? -2.788 23.358 13.632 1.00 45.72 90 ARG D N 1
ATOM 4760 C CA . ARG D 1 93 ? -1.823 24.456 13.659 1.00 49.27 90 ARG D CA 1
ATOM 4761 C C . ARG D 1 93 ? -0.364 24.013 13.589 1.00 50.97 90 ARG D C 1
ATOM 4762 O O . ARG D 1 93 ? 0.538 24.845 13.483 1.00 50.98 90 ARG D O 1
ATOM 4770 N N . GLN D 1 94 ? -0.133 22.709 13.660 1.00 52.52 91 GLN D N 1
ATOM 4771 C CA . GLN D 1 94 ? 1.222 22.177 13.594 1.00 54.51 91 GLN D CA 1
ATOM 4772 C C . GLN D 1 94 ? 1.825 22.323 12.209 1.00 55.41 91 GLN D C 1
ATOM 4773 O O . GLN D 1 94 ? 2.820 23.018 12.021 1.00 54.64 91 GLN D O 1
ATOM 4779 N N . SER D 1 95 ? 1.205 21.653 11.243 1.00 56.61 92 SER D N 1
ATOM 4780 C CA . SER D 1 95 ? 1.689 21.655 9.874 1.00 57.94 92 SER D CA 1
ATOM 4781 C C . SER D 1 95 ? 0.744 22.295 8.860 1.00 58.57 92 SER D C 1
ATOM 4782 O O . SER D 1 95 ? 0.504 21.724 7.792 1.00 58.91 92 SER D O 1
ATOM 4785 N N . ASP D 1 96 ? 0.207 23.469 9.184 1.00 58.49 93 ASP D N 1
ATOM 4786 C CA . ASP D 1 96 ? -0.686 24.159 8.254 1.00 58.22 93 ASP D CA 1
ATOM 4787 C C . ASP D 1 96 ? -0.044 25.453 7.777 1.00 57.71 93 ASP D C 1
ATOM 4788 O O . ASP D 1 96 ? 0.592 26.163 8.556 1.00 57.24 93 ASP D O 1
ATOM 4793 N N . THR D 1 97 ? -0.190 25.755 6.494 1.00 58.00 94 THR D N 1
ATOM 4794 C CA . THR D 1 97 ? 0.386 26.981 5.960 1.00 58.57 94 THR D CA 1
ATOM 4795 C C . THR D 1 97 ? -0.528 28.162 6.300 1.00 57.35 94 THR D C 1
ATOM 4796 O O . THR D 1 97 ? -1.609 28.325 5.731 1.00 57.68 94 THR D O 1
ATOM 4800 N N . ARG D 1 98 ? -0.081 28.961 7.265 1.00 54.46 95 ARG D N 1
ATOM 4801 C CA . ARG D 1 98 ? -0.788 30.136 7.749 1.00 52.10 95 ARG D CA 1
ATOM 4802 C C . ARG D 1 98 ? -1.059 31.178 6.653 1.00 50.16 95 ARG D C 1
ATOM 4803 O O . ARG D 1 98 ? -0.333 31.254 5.659 1.00 50.71 95 ARG D O 1
ATOM 4811 N N . LEU D 1 99 ? -2.107 31.975 6.857 1.00 47.12 96 LEU D N 1
ATOM 4812 C CA . LEU D 1 99 ? -2.480 33.025 5.919 1.00 45.11 96 LEU D CA 1
ATOM 4813 C C . LEU D 1 99 ? -1.781 34.319 6.338 1.00 44.83 96 LEU D C 1
ATOM 4814 O O . LEU D 1 99 ? -1.283 34.430 7.465 1.00 43.05 96 LEU D O 1
ATOM 4819 N N . ALA D 1 100 ? -1.741 35.291 5.430 1.00 42.06 97 ALA D N 1
ATOM 4820 C CA . ALA D 1 100 ? -1.101 36.570 5.715 1.00 41.08 97 ALA D CA 1
ATOM 4821 C C . ALA D 1 100 ? -2.006 37.476 6.558 1.00 39.44 97 ALA D C 1
ATOM 4822 O O . ALA D 1 100 ? -3.113 37.829 6.145 1.00 38.56 97 ALA D O 1
ATOM 4824 N N . LEU D 1 101 ? -1.528 37.845 7.742 1.00 37.90 98 LEU D N 1
ATOM 4825 C CA . LEU D 1 101 ? -2.289 38.705 8.639 1.00 38.17 98 LEU D CA 1
ATOM 4826 C C . LEU D 1 101 ? -2.101 40.168 8.268 1.00 37.95 98 LEU D C 1
ATOM 4827 O O . LEU D 1 101 ? -0.994 40.704 8.364 1.00 40.19 98 LEU D O 1
ATOM 4832 N N . GLY D 1 102 ? -3.188 40.804 7.839 1.00 35.50 99 GLY D N 1
ATOM 4833 C CA . GLY D 1 102 ? -3.137 42.203 7.460 1.00 34.60 99 GLY D CA 1
ATOM 4834 C C . GLY D 1 102 ? -4.482 42.879 7.648 1.00 35.04 99 GLY D C 1
ATOM 4835 O O . GLY D 1 102 ? -5.483 42.215 7.914 1.00 33.71 99 GLY D O 1
ATOM 4836 N N . THR D 1 103 ? -4.505 44.204 7.527 1.00 34.93 100 THR D N 1
ATOM 4837 C CA . THR D 1 103 ? -5.740 44.970 7.666 1.00 32.94 100 THR D CA 1
ATOM 4838 C C . THR D 1 103 ? -6.583 44.735 6.409 1.00 30.88 100 THR D C 1
ATOM 4839 O O . THR D 1 103 ? -6.055 44.728 5.307 1.00 29.43 100 THR D O 1
ATOM 4843 N N . VAL D 1 104 ? -7.888 44.523 6.585 1.00 30.04 101 VAL D N 1
ATOM 4844 C CA . VAL D 1 104 ? -8.799 44.287 5.465 1.00 28.49 101 VAL D CA 1
ATOM 4845 C C . VAL D 1 104 ? -10.100 45.076 5.619 1.00 29.10 101 VAL D C 1
ATOM 4846 O O . VAL D 1 104 ? -10.399 45.602 6.694 1.00 28.63 101 VAL D O 1
ATOM 4850 N N . HIS D 1 105 ? -10.856 45.163 4.528 1.00 27.33 102 HIS D N 1
ATOM 4851 C CA . HIS D 1 105 ? -12.151 45.829 4.532 1.00 27.96 102 HIS D CA 1
ATOM 4852 C C . HIS D 1 105 ? -13.136 44.769 4.040 1.00 26.69 102 HIS D C 1
ATOM 4853 O O . HIS D 1 105 ? -13.050 44.303 2.902 1.00 25.75 102 HIS D O 1
ATOM 4860 N N . TRP D 1 106 ? -14.081 44.422 4.906 1.00 24.19 103 TRP D N 1
ATOM 4861 C CA . TRP D 1 106 ? -15.034 43.350 4.650 1.00 24.61 103 TRP D CA 1
ATOM 4862 C C . TRP D 1 106 ? -16.525 43.712 4.740 1.00 21.83 103 TRP D C 1
ATOM 4863 O O . TRP D 1 106 ? -16.966 44.354 5.681 1.00 21.32 103 TRP D O 1
ATOM 4874 N N . SER D 1 107 ? -17.291 43.285 3.744 1.00 21.83 104 SER D N 1
ATOM 4875 C CA . SER D 1 107 ? -18.736 43.520 3.714 1.00 20.71 104 SER D CA 1
ATOM 4876 C C . SER D 1 107 ? -19.339 42.237 3.177 1.00 19.84 104 SER D C 1
ATOM 4877 O O . SER D 1 107 ? -18.610 41.365 2.708 1.00 19.84 104 SER D O 1
ATOM 4880 N N . VAL D 1 108 ? -20.663 42.122 3.239 1.00 19.80 105 VAL D N 1
ATOM 4881 C CA . VAL D 1 108 ? -21.346 40.933 2.740 1.00 20.68 105 VAL D CA 1
ATOM 4882 C C . VAL D 1 108 ? -21.063 40.734 1.245 1.00 21.37 105 VAL D C 1
ATOM 4883 O O . VAL D 1 108 ? -21.145 39.631 0.745 1.00 20.17 105 VAL D O 1
ATOM 4887 N N . ARG D 1 109 ? -20.723 41.808 0.544 1.00 22.79 106 ARG D N 1
ATOM 4888 C CA . ARG D 1 109 ? -20.484 41.739 -0.900 1.00 24.88 106 ARG D CA 1
ATOM 4889 C C . ARG D 1 109 ? -19.091 41.307 -1.371 1.00 24.95 106 ARG D C 1
ATOM 4890 O O . ARG D 1 109 ? -18.947 40.642 -2.399 1.00 24.55 106 ARG D O 1
ATOM 4898 N N . GLY D 1 110 ? -18.061 41.689 -0.631 1.00 23.67 107 GLY D N 1
ATOM 4899 C CA . GLY D 1 110 ? -16.721 41.323 -1.048 1.00 23.84 107 GLY D CA 1
ATOM 4900 C C . GLY D 1 110 ? -15.706 41.792 -0.037 1.00 23.76 107 GLY D C 1
ATOM 4901 O O . GLY D 1 110 ? -16.078 42.196 1.064 1.00 22.18 107 GLY D O 1
ATOM 4902 N N . ILE D 1 111 ? -14.427 41.750 -0.398 1.00 22.36 108 ILE D N 1
ATOM 4903 C CA . ILE D 1 111 ? -13.397 42.169 0.536 1.00 20.98 108 ILE D CA 1
ATOM 4904 C C . ILE D 1 111 ? -12.193 42.792 -0.156 1.00 21.52 108 ILE D C 1
ATOM 4905 O O . ILE D 1 111 ? -11.864 42.452 -1.291 1.00 21.72 108 ILE D O 1
ATOM 4910 N N . ARG D 1 112 ? -11.564 43.729 0.543 1.00 22.58 109 ARG D N 1
ATOM 4911 C CA . ARG D 1 112 ? -10.367 44.397 0.058 1.00 24.39 109 ARG D CA 1
ATOM 4912 C C . ARG D 1 112 ? -9.224 43.950 0.976 1.00 24.57 109 ARG D C 1
ATOM 4913 O O . ARG D 1 112 ? -9.269 44.167 2.196 1.00 20.74 109 ARG D O 1
ATOM 4921 N N . LEU D 1 113 ? -8.222 43.307 0.378 1.00 22.56 110 LEU D N 1
ATOM 4922 C CA . LEU D 1 113 ? -7.070 42.807 1.116 1.00 25.72 110 LEU D CA 1
ATOM 4923 C C . LEU D 1 113 ? -5.770 42.907 0.319 1.00 25.59 110 LEU D C 1
ATOM 4924 O O . LEU D 1 113 ? -5.791 43.132 -0.888 1.00 25.68 110 LEU D O 1
ATOM 4929 N N . ALA D 1 114 ? -4.645 42.740 1.006 1.00 27.65 111 ALA D N 1
ATOM 4930 C CA . ALA D 1 114 ? -3.330 42.799 0.375 1.00 28.82 111 ALA D CA 1
ATOM 4931 C C . ALA D 1 114 ? -3.006 41.485 -0.331 1.00 30.70 111 ALA D C 1
ATOM 4932 O O . ALA D 1 114 ? -3.413 40.409 0.109 1.00 32.86 111 ALA D O 1
ATOM 4934 N N . SER D 1 115 ? -2.266 41.568 -1.430 1.00 32.95 112 SER D N 1
ATOM 4935 C CA . SER D 1 115 ? -1.929 40.375 -2.194 1.00 35.11 112 SER D CA 1
ATOM 4936 C C . SER D 1 115 ? -0.495 40.370 -2.719 1.00 39.22 112 SER D C 1
ATOM 4937 O O . SER D 1 115 ? 0.047 41.412 -3.077 1.00 37.54 112 SER D O 1
ATOM 4940 N N . PRO D 1 116 ? 0.131 39.181 -2.783 1.00 42.88 113 PRO D N 1
ATOM 4941 C CA . PRO D 1 116 ? 1.508 39.029 -3.271 1.00 45.13 113 PRO D CA 1
ATOM 4942 C C . PRO D 1 116 ? 1.673 39.624 -4.666 1.00 47.05 113 PRO D C 1
ATOM 4943 O O . PRO D 1 116 ? 2.592 40.399 -4.920 1.00 47.56 113 PRO D O 1
ATOM 4947 N N . HIS D 1 117 ? 0.766 39.248 -5.562 1.00 48.45 114 HIS D N 1
ATOM 4948 C CA . HIS D 1 117 ? 0.796 39.708 -6.943 1.00 50.39 114 HIS D CA 1
ATOM 4949 C C . HIS D 1 117 ? -0.519 40.395 -7.296 1.00 50.19 114 HIS D C 1
ATOM 4950 O O . HIS D 1 117 ? -1.560 40.073 -6.729 1.00 51.27 114 HIS D O 1
ATOM 4957 N N . ALA D 1 118 ? -0.475 41.335 -8.236 1.00 48.97 115 ALA D N 1
ATOM 4958 C CA . ALA D 1 118 ? -1.692 42.018 -8.665 1.00 47.27 115 ALA D CA 1
ATOM 4959 C C . ALA D 1 118 ? -2.412 41.073 -9.628 1.00 46.07 115 ALA D C 1
ATOM 4960 O O . ALA D 1 118 ? -1.835 40.080 -10.066 1.00 45.94 115 ALA D O 1
ATOM 4962 N N . HIS D 1 119 ? -3.673 41.357 -9.938 1.00 45.20 116 HIS D N 1
ATOM 4963 C CA . HIS D 1 119 ? -4.438 40.504 -10.853 1.00 43.52 116 HIS D CA 1
ATOM 4964 C C . HIS D 1 119 ? -5.335 41.351 -11.734 1.00 43.04 116 HIS D C 1
ATOM 4965 O O . HIS D 1 119 ? -5.823 42.402 -11.314 1.00 43.35 116 HIS D O 1
ATOM 4972 N N . PRO D 1 120 ? -5.562 40.906 -12.978 1.00 41.54 117 PRO D N 1
ATOM 4973 C CA . PRO D 1 120 ? -6.423 41.662 -13.888 1.00 41.35 117 PRO D CA 1
ATOM 4974 C C . PRO D 1 120 ? -7.898 41.549 -13.495 1.00 40.02 117 PRO D C 1
ATOM 4975 O O . PRO D 1 120 ? -8.372 40.473 -13.120 1.00 38.55 117 PRO D O 1
ATOM 4979 N N . PRO D 1 121 ? -8.638 42.664 -13.547 1.00 40.03 118 PRO D N 1
ATOM 4980 C CA . PRO D 1 121 ? -10.056 42.570 -13.179 1.00 40.46 118 PRO D CA 1
ATOM 4981 C C . PRO D 1 121 ? -10.756 41.445 -13.962 1.00 39.89 118 PRO D C 1
ATOM 4982 O O . PRO D 1 121 ? -10.530 41.272 -15.164 1.00 39.95 118 PRO D O 1
ATOM 4986 N N . GLY D 1 122 ? -11.575 40.661 -13.267 1.00 37.68 119 GLY D N 1
ATOM 4987 C CA . GLY D 1 122 ? -12.261 39.554 -13.908 1.00 35.35 119 GLY D CA 1
ATOM 4988 C C . GLY D 1 122 ? -11.645 38.218 -13.528 1.00 36.06 119 GLY D C 1
ATOM 4989 O O . GLY D 1 122 ? -12.222 37.161 -13.782 1.00 36.62 119 GLY D O 1
ATOM 4990 N N . THR D 1 123 ? -10.462 38.262 -12.925 1.00 36.03 120 THR D N 1
ATOM 4991 C CA . THR D 1 123 ? -9.774 37.046 -12.513 1.00 36.07 120 THR D CA 1
ATOM 4992 C C . THR D 1 123 ? -10.580 36.394 -11.406 1.00 36.87 120 THR D C 1
ATOM 4993 O O . THR D 1 123 ? -10.949 37.051 -10.439 1.00 37.97 120 THR D O 1
ATOM 4997 N N . THR D 1 124 ? -10.847 35.100 -11.542 1.00 38.17 121 THR D N 1
ATOM 4998 C CA . THR D 1 124 ? -11.638 34.397 -10.547 1.00 39.12 121 THR D CA 1
ATOM 4999 C C . THR D 1 124 ? -10.817 33.438 -9.681 1.00 39.66 121 THR D C 1
ATOM 5000 O O . THR D 1 124 ? -9.863 32.816 -10.147 1.00 39.48 121 THR D O 1
ATOM 5004 N N . GLY D 1 125 ? -11.196 33.334 -8.411 1.00 38.00 122 GLY D N 1
ATOM 5005 C CA . GLY D 1 125 ? -10.495 32.458 -7.491 1.00 37.20 122 GLY D CA 1
ATOM 5006 C C . GLY D 1 125 ? -11.237 32.348 -6.176 1.00 36.66 122 GLY D C 1
ATOM 5007 O O . GLY D 1 125 ? -12.455 32.498 -6.132 1.00 37.39 122 GLY D O 1
ATOM 5008 N N . SER D 1 126 ? -10.515 32.084 -5.097 1.00 32.75 123 SER D N 1
ATOM 5009 C CA . SER D 1 126 ? -11.157 31.971 -3.799 1.00 32.74 123 SER D CA 1
ATOM 5010 C C . SER D 1 126 ? -10.518 32.870 -2.755 1.00 29.79 123 SER D C 1
ATOM 5011 O O . SER D 1 126 ? -9.307 33.039 -2.710 1.00 27.91 123 SER D O 1
ATOM 5014 N N . VAL D 1 127 ? -11.354 33.480 -1.932 1.00 29.28 124 VAL D N 1
ATOM 5015 C CA . VAL D 1 127 ? -10.842 34.311 -0.861 1.00 28.01 124 VAL D CA 1
ATOM 5016 C C . VAL D 1 127 ? -10.787 33.342 0.303 1.00 28.31 124 VAL D C 1
ATOM 5017 O O . VAL D 1 127 ? -11.748 32.604 0.549 1.00 28.53 124 VAL D O 1
ATOM 5021 N N . LEU D 1 128 ? -9.649 33.307 0.978 1.00 25.57 125 LEU D N 1
ATOM 5022 C CA . LEU D 1 128 ? -9.456 32.452 2.140 1.00 28.43 125 LEU D CA 1
ATOM 5023 C C . LEU D 1 128 ? -9.204 33.381 3.319 1.00 28.38 125 LEU D C 1
ATOM 5024 O O . LEU D 1 128 ? -8.482 34.371 3.196 1.00 29.16 125 LEU D O 1
ATOM 5029 N N . LEU D 1 129 ? -9.814 33.073 4.453 1.00 27.11 126 LEU D N 1
ATOM 5030 C CA . LEU D 1 129 ? -9.633 33.881 5.641 1.00 26.57 126 LEU D CA 1
ATOM 5031 C C . LEU D 1 129 ? -9.989 33.107 6.899 1.00 27.00 126 LEU D C 1
ATOM 5032 O O . LEU D 1 129 ? -10.835 32.202 6.879 1.00 25.12 126 LEU D O 1
ATOM 5037 N N . GLN D 1 130 ? -9.322 33.463 7.991 1.00 25.30 127 GLN D N 1
ATOM 5038 C CA . GLN D 1 130 ? -9.546 32.810 9.268 1.00 26.57 127 GLN D CA 1
ATOM 5039 C C . GLN D 1 130 ? -10.475 33.661 10.128 1.00 25.62 127 GLN D C 1
ATOM 5040 O O . GLN D 1 130 ? -10.041 34.623 10.757 1.00 23.13 127 GLN D O 1
ATOM 5046 N N . PRO D 1 131 ? -11.772 33.299 10.176 1.00 27.47 128 PRO D N 1
ATOM 5047 C CA . PRO D 1 131 ? -12.799 34.008 10.952 1.00 28.40 128 PRO D CA 1
ATOM 5048 C C . PRO D 1 131 ? -12.409 34.283 12.402 1.00 31.67 128 PRO D C 1
ATOM 5049 O O . PRO D 1 131 ? -12.458 35.423 12.846 1.00 34.15 128 PRO D O 1
ATOM 5053 N N . SER D 1 132 ? -12.021 33.239 13.133 1.00 33.82 129 SER D N 1
ATOM 5054 C CA . SER D 1 132 ? -11.649 33.365 14.544 1.00 36.63 129 SER D CA 1
ATOM 5055 C C . SER D 1 132 ? -10.163 33.122 14.766 1.00 37.32 129 SER D C 1
ATOM 5056 O O . SER D 1 132 ? -9.562 32.273 14.113 1.00 35.24 129 SER D O 1
ATOM 5059 N N . ASP D 1 133 ? -9.576 33.844 15.712 1.00 37.69 130 ASP D N 1
ATOM 5060 C CA . ASP D 1 133 ? -8.156 33.682 15.971 1.00 40.90 130 ASP D CA 1
ATOM 5061 C C . ASP D 1 133 ? -7.792 32.426 16.767 1.00 40.32 130 ASP D C 1
ATOM 5062 O O . ASP D 1 133 ? -6.737 31.839 16.541 1.00 41.25 130 ASP D O 1
ATOM 5067 N N . TRP D 1 134 ? -8.669 31.998 17.671 1.00 38.94 131 TRP D N 1
ATOM 5068 C CA . TRP D 1 134 ? -8.400 30.815 18.500 1.00 39.72 131 TRP D CA 1
ATOM 5069 C C . TRP D 1 134 ? -8.585 29.453 17.808 1.00 37.84 131 TRP D C 1
ATOM 5070 O O . TRP D 1 134 ? -8.224 28.426 18.379 1.00 37.12 131 TRP D O 1
ATOM 5081 N N . LEU D 1 135 ? -9.139 29.450 16.594 1.00 35.39 132 LEU D N 1
ATOM 5082 C CA . LEU D 1 135 ? -9.356 28.213 15.827 1.00 34.43 132 LEU D CA 1
ATOM 5083 C C . LEU D 1 135 ? -8.762 28.344 14.428 1.00 32.52 132 LEU D C 1
ATOM 5084 O O . LEU D 1 135 ? -9.008 29.331 13.733 1.00 31.48 132 LEU D O 1
ATOM 5089 N N . PRO D 1 136 ? -7.988 27.337 13.989 1.00 32.42 133 PRO D N 1
ATOM 5090 C CA . PRO D 1 136 ? -7.356 27.352 12.661 1.00 32.70 133 PRO D CA 1
ATOM 5091 C C . PRO D 1 136 ? -8.247 26.991 11.461 1.00 33.43 133 PRO D C 1
ATOM 5092 O O . PRO D 1 136 ? -7.740 26.696 10.368 1.00 34.90 133 PRO D O 1
ATOM 5096 N N . GLU D 1 137 ? -9.564 27.017 11.652 1.00 29.97 134 GLU D N 1
ATOM 5097 C CA . GLU D 1 137 ? -10.486 26.685 10.569 1.00 29.27 134 GLU D CA 1
ATOM 5098 C C . GLU D 1 137 ? -10.613 27.882 9.621 1.00 28.69 134 GLU D C 1
ATOM 5099 O O . GLU D 1 137 ? -10.784 29.023 10.059 1.00 28.87 134 GLU D O 1
ATOM 5105 N N . LEU D 1 138 ? -10.506 27.628 8.322 1.00 27.78 135 LEU D N 1
ATOM 5106 C CA . LEU D 1 138 ? -10.599 28.707 7.338 1.00 27.66 135 LEU D CA 1
ATOM 5107 C C . LEU D 1 138 ? -11.903 28.697 6.556 1.00 27.20 135 LEU D C 1
ATOM 5108 O O . LEU D 1 138 ? -12.469 27.642 6.267 1.00 27.98 135 LEU D O 1
ATOM 5113 N N . LEU D 1 139 ? -12.361 29.896 6.215 1.00 25.88 136 LEU D N 1
ATOM 5114 C CA . LEU D 1 139 ? -13.571 30.099 5.428 1.00 24.26 136 LEU D CA 1
ATOM 5115 C C . LEU D 1 139 ? -13.123 30.354 3.980 1.00 24.99 136 LEU D C 1
ATOM 5116 O O . LEU D 1 139 ? -12.214 31.152 3.733 1.00 23.06 136 LEU D O 1
ATOM 5121 N N . GLN D 1 140 ? -13.750 29.669 3.031 1.00 24.02 137 GLN D N 1
ATOM 5122 C CA . GLN D 1 140 ? -13.412 29.836 1.625 1.00 26.41 137 GLN D CA 1
ATOM 5123 C C . GLN D 1 140 ? -14.631 30.390 0.886 1.00 27.08 137 GLN D C 1
ATOM 5124 O O . GLN D 1 140 ? -15.743 29.878 1.018 1.00 26.33 137 GLN D O 1
ATOM 5130 N N . LEU D 1 141 ? -14.415 31.452 0.120 1.00 27.24 138 LEU D N 1
ATOM 5131 C CA . LEU D 1 141 ? -15.490 32.105 -0.618 1.00 27.38 138 LEU D CA 1
ATOM 5132 C C . LEU D 1 141 ? -15.032 32.427 -2.038 1.00 28.72 138 LEU D C 1
ATOM 5133 O O . LEU D 1 141 ? -14.088 33.189 -2.227 1.00 28.72 138 LEU D O 1
ATOM 5138 N N . PRO D 1 142 ? -15.681 31.826 -3.048 1.00 28.59 139 PRO D N 1
ATOM 5139 C CA . PRO D 1 142 ? -15.355 32.044 -4.460 1.00 29.53 139 PRO D CA 1
ATOM 5140 C C . PRO D 1 142 ? -15.548 33.527 -4.796 1.00 28.70 139 PRO D C 1
ATOM 5141 O O . PRO D 1 142 ? -16.554 34.124 -4.407 1.00 26.69 139 PRO D O 1
ATOM 5145 N N . ALA D 1 143 ? -14.588 34.121 -5.498 1.00 28.04 140 ALA D N 1
ATOM 5146 C CA . ALA D 1 143 ? -14.699 35.536 -5.849 1.00 30.99 140 ALA D CA 1
ATOM 5147 C C . ALA D 1 143 ? -13.992 35.910 -7.145 1.00 31.94 140 ALA D C 1
ATOM 5148 O O . ALA D 1 143 ? -13.203 35.138 -7.686 1.00 31.59 140 ALA D O 1
ATOM 5150 N N . ASP D 1 144 ? -14.284 37.114 -7.626 1.00 32.72 141 ASP D N 1
ATOM 5151 C CA . ASP D 1 144 ? -13.681 37.645 -8.834 1.00 34.55 141 ASP D CA 1
ATOM 5152 C C . ASP D 1 144 ? -13.068 38.991 -8.499 1.00 33.84 141 ASP D C 1
ATOM 5153 O O . ASP D 1 144 ? -13.622 39.754 -7.705 1.00 32.54 141 ASP D O 1
ATOM 5158 N N . VAL D 1 145 ? -11.918 39.273 -9.102 1.00 32.02 142 VAL D N 1
ATOM 5159 C CA . VAL D 1 145 ? -11.229 40.538 -8.899 1.00 30.91 142 VAL D CA 1
ATOM 5160 C C . VAL D 1 145 ? -12.006 41.671 -9.577 1.00 31.22 142 VAL D C 1
ATOM 5161 O O . VAL D 1 145 ? -12.349 41.579 -10.755 1.00 31.36 142 VAL D O 1
ATOM 5165 N N . LEU D 1 146 ? -12.308 42.728 -8.831 1.00 31.52 143 LEU D N 1
ATOM 5166 C CA . LEU D 1 146 ? -13.007 43.869 -9.407 1.00 32.64 143 LEU D CA 1
ATOM 5167 C C . LEU D 1 146 ? -11.961 44.887 -9.811 1.00 34.25 143 LEU D C 1
ATOM 5168 O O . LEU D 1 146 ? -11.978 45.408 -10.926 1.00 35.71 143 LEU D O 1
ATOM 5173 N N . ALA D 1 147 ? -11.051 45.158 -8.881 1.00 33.56 144 ALA D N 1
ATOM 5174 C CA . ALA D 1 147 ? -9.977 46.110 -9.096 1.00 34.79 144 ALA D CA 1
ATOM 5175 C C . ALA D 1 147 ? -8.696 45.550 -8.500 1.00 35.83 144 ALA D C 1
ATOM 5176 O O . ALA D 1 147 ? -8.726 44.622 -7.683 1.00 36.84 144 ALA D O 1
ATOM 5178 N N . SER D 1 148 ? -7.577 46.133 -8.909 1.00 34.97 145 SER D N 1
ATOM 5179 C CA . SER D 1 148 ? -6.257 45.720 -8.462 1.00 35.89 145 SER D CA 1
ATOM 5180 C C . SER D 1 148 ? -5.351 46.952 -8.558 1.00 37.59 145 SER D C 1
ATOM 5181 O O . SER D 1 148 ? -5.079 47.441 -9.655 1.00 39.94 145 SER D O 1
ATOM 5184 N N . ALA D 1 149 ? -4.903 47.467 -7.418 1.00 36.39 146 ALA D N 1
ATOM 5185 C CA . ALA D 1 149 ? -4.044 48.645 -7.421 1.00 37.13 146 ALA D CA 1
ATOM 5186 C C . ALA D 1 149 ? -3.019 48.607 -6.292 1.00 36.42 146 ALA D C 1
ATOM 5187 O O . ALA D 1 149 ? -3.159 47.836 -5.347 1.00 35.71 146 ALA D O 1
ATOM 5189 N N . SER D 1 150 ? -1.998 49.457 -6.395 1.00 35.76 147 SER D N 1
ATOM 5190 C CA . SER D 1 150 ? -0.929 49.512 -5.406 1.00 33.33 147 SER D CA 1
ATOM 5191 C C . SER D 1 150 ? -0.768 50.880 -4.785 1.00 32.85 147 SER D C 1
ATOM 5192 O O . SER D 1 150 ? -0.945 51.897 -5.449 1.00 33.12 147 SER D O 1
ATOM 5195 N N . ASP D 1 151 ? -0.410 50.904 -3.507 1.00 32.92 148 ASP D N 1
ATOM 5196 C CA . ASP D 1 151 ? -0.223 52.161 -2.802 1.00 32.90 148 ASP D CA 1
ATOM 5197 C C . ASP D 1 151 ? 1.254 52.542 -2.719 1.00 33.68 148 ASP D C 1
ATOM 5198 O O . ASP D 1 151 ? 1.630 53.461 -1.987 1.00 35.30 148 ASP D O 1
ATOM 5203 N N . GLY D 1 152 ? 2.086 51.840 -3.480 1.00 34.07 149 GLY D N 1
ATOM 5204 C CA . GLY D 1 152 ? 3.512 52.114 -3.464 1.00 35.48 149 GLY D CA 1
ATOM 5205 C C . GLY D 1 152 ? 4.263 51.169 -2.538 1.00 37.58 149 GLY D C 1
ATOM 5206 O O . GLY D 1 152 ? 5.492 51.120 -2.552 1.00 40.72 149 GLY D O 1
ATOM 5207 N N . GLN D 1 153 ? 3.527 50.419 -1.723 1.00 36.76 150 GLN D N 1
ATOM 5208 C CA . GLN D 1 153 ? 4.133 49.466 -0.797 1.00 34.74 150 GLN D CA 1
ATOM 5209 C C . GLN D 1 153 ? 3.565 48.068 -1.003 1.00 34.45 150 GLN D C 1
ATOM 5210 O O . GLN D 1 153 ? 4.306 47.085 -0.930 1.00 34.99 150 GLN D O 1
ATOM 5216 N N . GLN D 1 154 ? 2.256 47.975 -1.259 1.00 33.18 151 GLN D N 1
ATOM 5217 C CA . GLN D 1 154 ? 1.603 46.674 -1.463 1.00 33.34 151 GLN D CA 1
ATOM 5218 C C . GLN D 1 154 ? 0.560 46.634 -2.575 1.00 33.03 151 GLN D C 1
ATOM 5219 O O . GLN D 1 154 ? 0.052 47.657 -3.000 1.00 34.47 151 GLN D O 1
ATOM 5225 N N . HIS D 1 155 ? 0.232 45.428 -3.022 1.00 33.00 152 HIS D N 1
ATOM 5226 C CA . HIS D 1 155 ? -0.778 45.232 -4.051 1.00 33.60 152 HIS D CA 1
ATOM 5227 C C . HIS D 1 155 ? -2.132 45.031 -3.364 1.00 33.74 152 HIS D C 1
ATOM 5228 O O . HIS D 1 155 ? -2.309 44.091 -2.587 1.00 32.44 152 HIS D O 1
ATOM 5235 N N . TRP D 1 156 ? -3.086 45.909 -3.638 1.00 32.12 153 TRP D N 1
ATOM 5236 C CA . TRP D 1 156 ? -4.407 45.752 -3.047 1.00 31.21 153 TRP D CA 1
ATOM 5237 C C . TRP D 1 156 ? -5.420 45.204 -4.038 1.00 29.58 153 TRP D C 1
ATOM 5238 O O . TRP D 1 156 ? -5.489 45.653 -5.187 1.00 30.77 153 TRP D O 1
ATOM 5249 N N . LEU D 1 157 ? -6.199 44.231 -3.574 1.00 26.23 154 LEU D N 1
ATOM 5250 C CA . LEU D 1 157 ? -7.244 43.602 -4.374 1.00 26.63 154 LEU D CA 1
ATOM 5251 C C . LEU D 1 157 ? -8.622 43.914 -3.814 1.00 28.04 154 LEU D C 1
ATOM 5252 O O . LEU D 1 157 ? -8.809 44.022 -2.599 1.00 28.95 154 LEU D O 1
ATOM 5257 N N . TRP D 1 158 ? -9.576 44.085 -4.720 1.00 27.97 155 TRP D N 1
ATOM 5258 C CA . TRP D 1 158 ? -10.967 44.331 -4.364 1.00 28.29 155 TRP D CA 1
ATOM 5259 C C . TRP D 1 158 ? -11.668 43.133 -4.984 1.00 28.90 155 TRP D C 1
ATOM 5260 O O . TRP D 1 158 ? -11.822 43.074 -6.212 1.00 29.92 155 TRP D O 1
ATOM 5271 N N . LEU D 1 159 ? -12.047 42.174 -4.138 1.00 25.36 156 LEU D N 1
ATOM 5272 C CA . LEU D 1 159 ? -12.725 40.960 -4.579 1.00 25.72 156 LEU D CA 1
ATOM 5273 C C . LEU D 1 159 ? -14.230 41.006 -4.313 1.00 27.14 156 LEU D C 1
ATOM 5274 O O . LEU D 1 159 ? -14.678 41.465 -3.266 1.00 25.89 156 LEU D O 1
ATOM 5279 N N . ARG D 1 160 ? -14.999 40.505 -5.268 1.00 27.73 157 ARG D N 1
ATOM 5280 C CA . ARG D 1 160 ? -16.447 40.474 -5.154 1.00 29.11 157 ARG D CA 1
ATOM 5281 C C . ARG D 1 160 ? -16.858 39.013 -5.053 1.00 28.49 157 ARG D C 1
ATOM 5282 O O . ARG D 1 160 ? -16.655 38.246 -5.995 1.00 27.47 157 ARG D O 1
ATOM 5290 N N . PHE D 1 161 ? -17.411 38.619 -3.907 1.00 26.54 158 PHE D N 1
ATOM 5291 C CA . PHE D 1 161 ? -17.840 37.228 -3.721 1.00 26.39 158 PHE D CA 1
ATOM 5292 C C . PHE D 1 161 ? -18.888 36.864 -4.766 1.00 26.22 158 PHE D C 1
ATOM 5293 O O . PHE D 1 161 ? -19.718 37.694 -5.130 1.00 24.23 158 PHE D O 1
ATOM 5301 N N . ALA D 1 162 ? -18.857 35.628 -5.246 1.00 27.03 159 ALA D N 1
ATOM 5302 C CA . ALA D 1 162 ? -19.873 35.182 -6.196 1.00 28.67 159 ALA D CA 1
ATOM 5303 C C . ALA D 1 162 ? -21.111 34.983 -5.307 1.00 28.70 159 ALA D C 1
ATOM 5304 O O . ALA D 1 162 ? -20.965 34.846 -4.082 1.00 29.99 159 ALA D O 1
ATOM 5306 N N . PRO D 1 163 ? -22.335 34.971 -5.891 1.00 29.31 160 PRO D N 1
ATOM 5307 C CA . PRO D 1 163 ? -23.569 34.790 -5.109 1.00 27.43 160 PRO D CA 1
ATOM 5308 C C . PRO D 1 163 ? -23.410 33.743 -4.006 1.00 27.39 160 PRO D C 1
ATOM 5309 O O . PRO D 1 163 ? -22.996 32.605 -4.255 1.00 26.59 160 PRO D O 1
ATOM 5313 N N . LEU D 1 164 ? -23.761 34.139 -2.790 1.00 25.54 161 LEU D N 1
ATOM 5314 C CA . LEU D 1 164 ? -23.612 33.283 -1.626 1.00 25.94 161 LEU D CA 1
ATOM 5315 C C . LEU D 1 164 ? -24.783 32.354 -1.343 1.00 27.32 161 LEU D C 1
ATOM 5316 O O . LEU D 1 164 ? -24.625 31.348 -0.647 1.00 27.91 161 LEU D O 1
ATOM 5321 N N . GLY D 1 165 ? -25.952 32.691 -1.872 1.00 25.16 162 GLY D N 1
ATOM 5322 C CA . GLY D 1 165 ? -27.123 31.892 -1.599 1.00 26.09 162 GLY D CA 1
ATOM 5323 C C . GLY D 1 165 ? -27.714 32.442 -0.312 1.00 26.84 162 GLY D C 1
ATOM 5324 O O . GLY D 1 165 ? -26.991 33.015 0.507 1.00 26.66 162 GLY D O 1
ATOM 5325 N N . THR D 1 166 ? -29.018 32.258 -0.130 1.00 25.70 163 THR D N 1
ATOM 5326 C CA . THR D 1 166 ? -29.738 32.759 1.042 1.00 27.17 163 THR D CA 1
ATOM 5327 C C . THR D 1 166 ? -29.152 32.423 2.403 1.00 26.80 163 THR D C 1
ATOM 5328 O O . THR D 1 166 ? -28.928 33.313 3.230 1.00 28.63 163 THR D O 1
ATOM 5332 N N . GLY D 1 167 ? -28.915 31.142 2.645 1.00 25.27 164 GLY D N 1
ATOM 5333 C CA . GLY D 1 167 ? -28.376 30.727 3.933 1.00 23.48 164 GLY D CA 1
ATOM 5334 C C . GLY D 1 167 ? -27.004 31.297 4.263 1.00 25.02 164 GLY D C 1
ATOM 5335 O O . GLY D 1 167 ? -26.802 31.905 5.329 1.00 24.40 164 GLY D O 1
ATOM 5336 N N . LEU D 1 168 ? -26.046 31.098 3.365 1.00 24.06 165 LEU D N 1
ATOM 5337 C CA . LEU D 1 168 ? -24.716 31.621 3.617 1.00 22.05 165 LEU D CA 1
ATOM 5338 C C . LEU D 1 168 ? -24.766 33.144 3.739 1.00 24.79 165 LEU D C 1
ATOM 5339 O O . LEU D 1 168 ? -24.128 33.716 4.620 1.00 26.79 165 LEU D O 1
ATOM 5344 N N . GLN D 1 169 ? -25.528 33.804 2.874 1.00 23.61 166 GLN D N 1
ATOM 5345 C CA . GLN D 1 169 ? -25.587 35.250 2.955 1.00 25.16 166 GLN D CA 1
ATOM 5346 C C . GLN D 1 169 ? -26.065 35.701 4.339 1.00 24.74 166 GLN D C 1
ATOM 5347 O O . GLN D 1 169 ? -25.437 36.556 4.970 1.00 23.76 166 GLN D O 1
ATOM 5353 N N . ASP D 1 170 ? -27.159 35.118 4.817 1.00 25.63 167 ASP D N 1
ATOM 5354 C CA . ASP D 1 170 ? -27.674 35.473 6.136 1.00 25.94 167 ASP D CA 1
ATOM 5355 C C . ASP D 1 170 ? -26.626 35.230 7.227 1.00 24.45 167 ASP D C 1
ATOM 5356 O O . ASP D 1 170 ? -26.427 36.080 8.095 1.00 24.82 167 ASP D O 1
ATOM 5361 N N . ALA D 1 171 ? -25.957 34.078 7.182 1.00 21.80 168 ALA D N 1
ATOM 5362 C CA . ALA D 1 171 ? -24.917 33.753 8.173 1.00 21.04 168 ALA D CA 1
ATOM 5363 C C . ALA D 1 171 ? -23.810 34.818 8.156 1.00 21.13 168 ALA D C 1
ATOM 5364 O O . ALA D 1 171 ? -23.377 35.310 9.203 1.00 20.39 168 ALA D O 1
ATOM 5366 N N . LEU D 1 172 ? -23.346 35.158 6.958 1.00 20.11 169 LEU D N 1
ATOM 5367 C CA . LEU D 1 172 ? -22.307 36.174 6.814 1.00 20.05 169 LEU D CA 1
ATOM 5368 C C . LEU D 1 172 ? -22.790 37.536 7.341 1.00 21.62 169 LEU D C 1
ATOM 5369 O O . LEU D 1 172 ? -22.046 38.242 8.033 1.00 19.97 169 LEU D O 1
ATOM 5374 N N . GLU D 1 173 ? -24.029 37.915 7.019 1.00 21.61 170 GLU D N 1
ATOM 5375 C CA . GLU D 1 173 ? -24.543 39.197 7.513 1.00 22.23 170 GLU D CA 1
ATOM 5376 C C . GLU D 1 173 ? -24.574 39.179 9.044 1.00 20.94 170 GLU D C 1
ATOM 5377 O O . GLU D 1 173 ? -24.158 40.143 9.699 1.00 18.43 170 GLU D O 1
ATOM 5383 N N . ARG D 1 174 ? -25.045 38.077 9.622 1.00 21.51 171 ARG D N 1
ATOM 5384 C CA . ARG D 1 174 ? -25.072 37.981 11.080 1.00 22.25 171 ARG D CA 1
ATOM 5385 C C . ARG D 1 174 ? -23.641 38.090 11.622 1.00 22.88 171 ARG D C 1
ATOM 5386 O O . ARG D 1 174 ? -23.380 38.828 12.580 1.00 21.31 171 ARG D O 1
ATOM 5394 N N . HIS D 1 175 ? -22.715 37.380 10.979 1.00 22.70 172 HIS D N 1
ATOM 5395 C CA . HIS D 1 175 ? -21.322 37.395 11.395 1.00 22.96 172 HIS D CA 1
ATOM 5396 C C . HIS D 1 175 ? -20.710 38.795 11.437 1.00 24.74 172 HIS D C 1
ATOM 5397 O O . HIS D 1 175 ? -20.104 39.184 12.448 1.00 23.22 172 HIS D O 1
ATOM 5404 N N . LEU D 1 176 ? -20.859 39.541 10.341 1.00 23.82 173 LEU D N 1
ATOM 5405 C CA . LEU D 1 176 ? -20.322 40.895 10.255 1.00 24.28 173 LEU D CA 1
ATOM 5406 C C . LEU D 1 176 ? -20.958 41.855 11.269 1.00 24.90 173 LEU D C 1
ATOM 5407 O O . LEU D 1 176 ? -20.278 42.719 11.829 1.00 22.61 173 LEU D O 1
ATOM 5412 N N . PHE D 1 177 ? -22.257 41.706 11.508 1.00 24.44 174 PHE D N 1
ATOM 5413 C CA . PHE D 1 177 ? -22.953 42.588 12.431 1.00 27.67 174 PHE D CA 1
ATOM 5414 C C . PHE D 1 177 ? -22.475 42.407 13.866 1.00 30.81 174 PHE D C 1
ATOM 5415 O O . PHE D 1 177 ? -22.227 43.387 14.570 1.00 31.92 174 PHE D O 1
ATOM 5423 N N . ARG D 1 178 ? -22.348 41.162 14.307 1.00 32.60 175 ARG D N 1
ATOM 5424 C CA . ARG D 1 178 ? -21.865 40.910 15.663 1.00 36.49 175 ARG D CA 1
ATOM 5425 C C . ARG D 1 178 ? -20.442 41.477 15.780 1.00 37.00 175 ARG D C 1
ATOM 5426 O O . ARG D 1 178 ? -20.120 42.184 16.731 1.00 36.45 175 ARG D O 1
ATOM 5434 N N . LEU D 1 179 ? -19.612 41.181 14.785 1.00 37.79 176 LEU D N 1
ATOM 5435 C CA . LEU D 1 179 ? -18.227 41.648 14.744 1.00 39.81 176 LEU D CA 1
ATOM 5436 C C . LEU D 1 179 ? -18.179 43.169 14.944 1.00 41.45 176 LEU D C 1
ATOM 5437 O O . LEU D 1 179 ? -17.432 43.683 15.778 1.00 40.15 176 LEU D O 1
ATOM 5442 N N . HIS D 1 180 ? -19.001 43.880 14.181 1.00 43.67 177 HIS D N 1
ATOM 5443 C CA . HIS D 1 180 ? -19.078 45.329 14.273 1.00 46.20 177 HIS D CA 1
ATOM 5444 C C . HIS D 1 180 ? -19.486 45.752 15.679 1.00 48.39 177 HIS D C 1
ATOM 5445 O O . HIS D 1 180 ? -18.933 46.703 16.235 1.00 47.46 177 HIS D O 1
ATOM 5452 N N . ARG D 1 181 ? -20.467 45.041 16.239 1.00 49.71 178 ARG D N 1
ATOM 5453 C CA . ARG D 1 181 ? -20.981 45.330 17.576 1.00 51.10 178 ARG D CA 1
ATOM 5454 C C . ARG D 1 181 ? -19.866 45.163 18.601 1.00 51.77 178 ARG D C 1
ATOM 5455 O O . ARG D 1 181 ? -19.500 46.111 19.296 1.00 51.03 178 ARG D O 1
ATOM 5463 N N . ARG D 1 182 ? -19.344 43.940 18.689 1.00 53.32 179 ARG D N 1
ATOM 5464 C CA . ARG D 1 182 ? -18.248 43.595 19.605 1.00 55.95 179 ARG D CA 1
ATOM 5465 C C . ARG D 1 182 ? -17.195 44.705 19.667 1.00 58.06 179 ARG D C 1
ATOM 5466 O O . ARG D 1 182 ? -16.811 45.156 20.753 1.00 59.59 179 ARG D O 1
ATOM 5474 N N . GLN D 1 183 ? -16.734 45.157 18.499 1.00 60.17 180 GLN D N 1
ATOM 5475 C CA . GLN D 1 183 ? -15.665 46.155 18.460 1.00 62.37 180 GLN D CA 1
ATOM 5476 C C . GLN D 1 183 ? -16.007 47.591 18.807 1.00 64.35 180 GLN D C 1
ATOM 5477 O O . GLN D 1 183 ? -15.109 48.427 18.916 1.00 65.09 180 GLN D O 1
ATOM 5483 N N . ILE D 1 184 ? -17.284 47.902 18.966 1.00 66.43 181 ILE D N 1
ATOM 5484 C CA . ILE D 1 184 ? -17.619 49.255 19.357 1.00 69.79 181 ILE D CA 1
ATOM 5485 C C . ILE D 1 184 ? -17.761 49.193 20.874 1.00 72.22 181 ILE D C 1
ATOM 5486 O O . ILE D 1 184 ? -18.830 49.433 21.432 1.00 72.27 181 ILE D O 1
ATOM 5491 N N . ALA D 1 185 ? -16.656 48.836 21.526 1.00 74.29 182 ALA D N 1
ATOM 5492 C CA . ALA D 1 185 ? -16.602 48.720 22.978 1.00 77.61 182 ALA D CA 1
ATOM 5493 C C . ALA D 1 185 ? -15.437 49.544 23.536 1.00 79.93 182 ALA D C 1
ATOM 5494 O O . ALA D 1 185 ? -14.284 49.351 23.141 1.00 79.84 182 ALA D O 1
ATOM 5496 N N . ASP D 1 186 ? -15.755 50.460 24.453 1.00 81.72 183 ASP D N 1
ATOM 5497 C CA . ASP D 1 186 ? -14.764 51.333 25.084 1.00 83.00 183 ASP D CA 1
ATOM 5498 C C . ASP D 1 186 ? -14.047 52.218 24.069 1.00 83.27 183 ASP D C 1
ATOM 5499 O O . ASP D 1 186 ? -12.797 52.196 24.039 1.00 83.86 183 ASP D O 1
#

Secondary structure (DSSP, 8-state):
--TTSHHHHHHHHTTS--EEEEEEEEEE--S----HHHHHHHHHHHHHHHHTSSSSS-S-SS-S-HHHHHHHHHHHHHHHHHHHHHHHH-----EEEEEE-SSEEEEEESS---TT-EEEEEE---TTS---EEEEEEEEEEEESSSSEEEEEEE----HHHHHHHHHHHHHHHHHHH--/--TTSHHHHHHHHTTS-EEEEEEEEEEEE-S----HHHHHHHHHHHHHT----SHHHHHHHHHHHHHHHHHHHHHHTTS--PPEEEEEEESSEEEEE-SS---TT-EEEEEE-S-SSS-PPEEEEEEEEEEEE-SSSEEEEEEE----HHHHHHHHHHHHHHHHHHT-/---GGGGGSHHHHHHHHTTS--EEEEEEEEEESS-----HHHHHHHHHHHHHH-S--SS-S-SSTTTS-SHHHHHHHHHHHHHHHHHHHHHHHSPPPPEEEEEE-SSEEEEEESS---TT-EEEEEE---SSS---EEEEEEEEEEEE-SS-EEEEEEE---HHHHHHHHHHHHHHHHHHHHHT-/--GGGGSHHHHHHHHTTS-EEEEEEEEEEE-------HHHHHHHHHHHHHHHS--SSS-S-------HHHHHHHHHHHHHHHHHHHHHHHS--PPPEEEEEEESSEEEEEESS---TT-EEEEEE-S-SSS---EEEEEEEEEEEE-SS-EEEEEEE----HHHHHHHHHHHHHHHHHHS--

Radius of gyration: 29.17 Å; Cα contacts (8 Å, |Δi|>4): 1296; chains: 4; bounding box: 61×82×80 Å

Organism: Xanthomonas campestris pv. campestris (strain B100) (NCBI:txid509169)

InterPro domains:
  IPR031800 Cyclic di-GMP receptor, atypical PilZ domain [PF16823] (46-186)

B-factor: mean 46.12, std 20.79, range [10.03, 119.92]

Nearest PDB structures (foldseek):
  3rqa-assembly1_C  TM=1.005E+00  e=1.475E-34  Xanthomonas campestris pv. campestris str. B100
  3ph1-assembly1_A  TM=9.640E-01  e=1.647E-31  Xanthomonas campestris pv. campestris str. B100
  3rqa-assembly1_D  TM=9.896E-01  e=4.875E-30  Xanthomonas campestris pv. campestris str. B100
  3rqa-assembly1_A  TM=9.747E-01  e=1.074E-30  Xanthomonas campestris pv. campestris str. B100
  3rqa-assembly1_B  TM=9.759E-01  e=1.839E-28  Xanthomonas campestris pv. campestris str. B100

Sequence (715 aa):
LGTLAPAADTELFADTLSCELRLPAGFHVTADPGSHATAETLLRSLGQVEDLRSEDSSEERGELPLLVQRMDAKLDLILALIGRLVRQSDTRLALGTVHWSVRGIRLASPHAHPPGTTGSVLLQPSDWLPELLQLPADVLASASDGQQHWLWLRFAPLGTGLQDALERHLFRLHRRQIADLGTLAPAADTELFADTLSCELRLPAGFHVTADPGSHATAETLLRSLGQVEDELPLLVQRMDAKLDLILALIGRLVRQSDTRLALGTVHWSVRGIRLASPHAHPPGTTGSVLLQPSDWLPELLQLPADVLASASDGQQHWLWLRFAPLGTGLQDALERHLFRLHRRQIAAMSTLGTLAPAADTELFADTLSCELRLPAGFHVTADPGSHATAETLLRSLGQVEDLRSEDSSEERGELPLLVQRMDAKLDLILALIGRLVRQSDTRLALGTVHWSVRGIRLASPHAHPPGTTGSVLLQPSDWLPELLQLPADVLASASDGQQHWLWLRFAPLGTGLQDALERHLFRLHRRQIADASTLGTLAPAADTELFADTLSCELRLPAGFHVTADPGSHATAETLLRSLGQVEDLRSEDSSEERGELPLLVQRMDAKLDLILALIGRLVRQSDTRLALGTVHWSVRGIRLASPHAHPPGTTGSVLLQPSDWLPELLQLPADVLASASDGQQHWLWLRFAPLGTGLQDALERHLFRLHRRQIAD